Protein AF-A0A4Q1AXV5-F1 (afdb_monomer_lite)

Structure (mmCIF, N/CA/C/O backbone):
data_AF-A0A4Q1AXV5-F1
#
_entry.id   AF-A0A4Q1AXV5-F1
#
loop_
_atom_site.group_PDB
_atom_site.id
_atom_site.type_symbol
_atom_site.label_atom_id
_atom_site.label_alt_id
_atom_site.label_comp_id
_atom_site.label_asym_id
_atom_site.label_entity_id
_atom_site.label_seq_id
_atom_site.pdbx_PDB_ins_code
_atom_site.Cartn_x
_atom_site.Cartn_y
_atom_site.Cartn_z
_atom_site.occupancy
_atom_site.B_iso_or_equiv
_atom_site.auth_seq_id
_atom_site.auth_comp_id
_atom_site.auth_asym_id
_atom_site.auth_atom_id
_atom_site.pdbx_PDB_model_num
ATOM 1 N N . MET A 1 1 ? -34.148 -2.028 -82.325 1.00 40.97 1 MET A N 1
ATOM 2 C CA . MET A 1 1 ? -32.801 -2.336 -82.865 1.00 40.97 1 MET A CA 1
ATOM 3 C C . MET A 1 1 ? -31.925 -1.091 -82.781 1.00 40.97 1 MET A C 1
ATOM 5 O O . MET A 1 1 ? -32.402 -0.046 -83.195 1.00 40.97 1 MET A O 1
ATOM 9 N N . LYS A 1 2 ? -30.657 -1.265 -82.354 1.00 33.69 2 LYS A N 1
ATOM 10 C CA . LYS A 1 2 ? -29.535 -0.289 -82.291 1.00 33.69 2 LYS A CA 1
ATOM 11 C C . LYS A 1 2 ? -29.663 0.794 -81.199 1.00 33.69 2 LYS A C 1
ATOM 13 O O . LYS A 1 2 ? -30.725 1.365 -81.047 1.00 33.69 2 LYS A O 1
ATOM 18 N N . LYS A 1 3 ? -28.629 1.156 -80.432 1.00 32.03 3 LYS A N 1
ATOM 19 C CA . LYS A 1 3 ? -27.229 0.705 -80.326 1.00 32.03 3 LYS A CA 1
ATOM 20 C C . LYS A 1 3 ? -26.691 1.185 -78.965 1.00 32.03 3 LYS A C 1
ATOM 22 O O . LYS A 1 3 ? -27.015 2.282 -78.531 1.00 32.03 3 LYS A O 1
ATOM 27 N N . ILE A 1 4 ? -25.863 0.353 -78.345 1.00 37.62 4 ILE A N 1
ATOM 28 C CA . ILE A 1 4 ? -25.069 0.626 -77.141 1.00 37.62 4 ILE A CA 1
ATOM 29 C C . ILE A 1 4 ? -23.990 1.669 -77.464 1.00 37.62 4 ILE A C 1
ATOM 31 O O . ILE A 1 4 ? -23.322 1.546 -78.491 1.00 37.62 4 ILE A O 1
ATOM 35 N N . GLN A 1 5 ? -23.764 2.623 -76.559 1.00 34.84 5 GLN A N 1
ATOM 36 C CA . GLN A 1 5 ? -22.561 3.454 -76.539 1.00 34.84 5 GLN A CA 1
ATOM 37 C C . GLN A 1 5 ? -21.951 3.377 -75.132 1.00 34.84 5 GLN A C 1
ATOM 39 O O . GLN A 1 5 ? -22.478 3.937 -74.176 1.00 34.84 5 GLN A O 1
ATOM 44 N N . LYS A 1 6 ? -20.879 2.585 -75.002 1.00 33.56 6 LYS A N 1
ATOM 45 C CA . LYS A 1 6 ? -20.044 2.511 -73.799 1.00 33.56 6 LYS A CA 1
ATOM 46 C C . LYS A 1 6 ? -19.123 3.731 -73.787 1.00 33.56 6 LYS A C 1
ATOM 48 O O . LYS A 1 6 ? -18.368 3.918 -74.738 1.00 33.56 6 LYS A O 1
ATOM 53 N N . PHE A 1 7 ? -19.175 4.524 -72.722 1.00 33.12 7 PHE A N 1
ATOM 54 C CA . PHE A 1 7 ? -18.131 5.492 -72.399 1.00 33.12 7 PHE A CA 1
ATOM 55 C C . PHE A 1 7 ? -17.069 4.790 -71.551 1.00 33.12 7 PHE A C 1
ATOM 57 O O . PHE A 1 7 ? -17.359 4.288 -70.467 1.00 33.12 7 PHE A O 1
ATOM 64 N N . THR A 1 8 ? -15.852 4.726 -72.081 1.00 35.31 8 THR A N 1
ATOM 65 C CA . THR A 1 8 ? -14.654 4.295 -71.361 1.00 35.31 8 THR A CA 1
ATOM 66 C C . THR A 1 8 ? -14.027 5.537 -70.741 1.00 35.31 8 THR A C 1
ATOM 68 O O . THR A 1 8 ? -13.525 6.392 -71.467 1.00 35.31 8 THR A O 1
ATOM 71 N N . THR A 1 9 ? -14.058 5.650 -69.416 1.00 34.75 9 THR A N 1
ATOM 72 C CA . THR A 1 9 ? -13.335 6.699 -68.689 1.00 34.75 9 THR A CA 1
ATOM 73 C C . THR A 1 9 ? -12.021 6.109 -68.185 1.00 34.75 9 THR A C 1
ATOM 75 O O . THR A 1 9 ? -12.026 5.213 -67.344 1.00 34.75 9 THR A O 1
ATOM 78 N N . CYS A 1 10 ? -10.895 6.586 -68.719 1.00 30.41 10 CYS A N 1
ATOM 79 C CA . CYS A 1 10 ? -9.567 6.327 -68.166 1.00 30.41 10 CYS A CA 1
ATOM 80 C C . CYS A 1 10 ? -9.455 7.000 -66.793 1.00 30.41 10 CYS A C 1
ATOM 82 O O . CYS A 1 10 ? -9.464 8.227 -66.713 1.00 30.41 10 CYS A O 1
ATOM 84 N N . ILE A 1 11 ? -9.318 6.214 -65.726 1.00 36.75 11 ILE A N 1
ATOM 85 C CA . ILE A 1 11 ? -8.839 6.714 -64.435 1.00 36.75 11 ILE A CA 1
ATOM 86 C C . ILE A 1 11 ? -7.318 6.577 -64.455 1.00 36.75 11 ILE A C 1
ATOM 88 O O . ILE A 1 11 ? -6.783 5.471 -64.507 1.00 36.75 11 ILE A O 1
ATOM 92 N N . ALA A 1 12 ? -6.627 7.715 -64.467 1.00 34.84 12 ALA A N 1
ATOM 93 C CA . ALA A 1 12 ? -5.194 7.773 -64.236 1.00 34.84 12 ALA A CA 1
ATOM 94 C C . ALA A 1 12 ? -4.913 7.310 -62.799 1.00 34.84 12 ALA A C 1
ATOM 96 O O . ALA A 1 12 ? -5.423 7.896 -61.844 1.00 34.84 12 ALA A O 1
ATOM 97 N N . ALA A 1 13 ? -4.123 6.248 -62.649 1.00 35.03 13 ALA A N 1
ATOM 98 C CA . ALA A 1 13 ? -3.614 5.826 -61.355 1.00 35.03 13 ALA A CA 1
ATOM 99 C C . ALA A 1 13 ? -2.625 6.888 -60.851 1.00 35.03 13 ALA A C 1
ATOM 101 O O . ALA A 1 13 ? -1.497 6.978 -61.338 1.00 35.03 13 ALA A O 1
ATOM 102 N N . LEU A 1 14 ? -3.051 7.709 -59.887 1.00 33.75 14 LEU A N 1
ATOM 103 C CA . LEU A 1 14 ? -2.118 8.427 -59.027 1.00 33.75 14 LEU A CA 1
ATOM 104 C C . LEU A 1 14 ? -1.399 7.368 -58.187 1.00 33.75 14 LEU A C 1
ATOM 106 O O . LEU A 1 14 ? -1.992 6.775 -57.287 1.00 33.75 14 LEU A O 1
ATOM 110 N N . ALA A 1 15 ? -0.128 7.120 -58.492 1.00 37.31 15 ALA A N 1
ATOM 111 C CA . ALA A 1 15 ? 0.766 6.466 -57.554 1.00 37.31 15 ALA A CA 1
ATOM 112 C C . ALA A 1 15 ? 0.915 7.403 -56.349 1.00 37.31 15 ALA A C 1
ATOM 114 O O . ALA A 1 15 ? 1.664 8.378 -56.388 1.00 37.31 15 ALA A O 1
ATOM 115 N N . ILE A 1 16 ? 0.142 7.141 -55.296 1.00 39.22 16 ILE A N 1
ATOM 116 C CA . ILE A 1 16 ? 0.420 7.683 -53.971 1.00 39.22 16 ILE A CA 1
ATOM 117 C C . ILE A 1 16 ? 1.751 7.051 -53.581 1.00 39.22 16 ILE A C 1
ATOM 119 O O . ILE A 1 16 ? 1.817 5.847 -53.337 1.00 39.22 16 ILE A O 1
ATOM 123 N N . ALA A 1 17 ? 2.823 7.841 -53.611 1.00 38.41 17 ALA A N 1
ATOM 124 C CA . ALA A 1 17 ? 4.075 7.442 -53.001 1.00 38.41 17 ALA A CA 1
ATOM 125 C C . ALA A 1 17 ? 3.754 7.093 -51.546 1.00 38.41 17 ALA A C 1
ATOM 127 O O . ALA A 1 17 ? 3.309 7.955 -50.784 1.00 38.41 17 ALA A O 1
ATOM 128 N N . ALA A 1 18 ? 3.907 5.814 -51.194 1.00 39.44 18 ALA A N 1
ATOM 129 C CA . ALA A 1 18 ? 3.917 5.407 -49.802 1.00 39.44 18 ALA A CA 1
ATOM 130 C C . ALA A 1 18 ? 4.919 6.315 -49.072 1.00 39.44 18 ALA A C 1
ATOM 132 O O . ALA A 1 18 ? 5.968 6.627 -49.655 1.00 39.44 18 ALA A O 1
ATOM 133 N N . PRO A 1 19 ? 4.619 6.775 -47.846 1.00 38.44 19 PRO A N 1
ATOM 134 C CA . PRO A 1 19 ? 5.628 7.450 -47.055 1.00 38.44 19 PRO A CA 1
ATOM 135 C C . PRO A 1 19 ? 6.852 6.537 -47.031 1.00 38.44 19 PRO A C 1
ATOM 137 O O . PRO A 1 19 ? 6.725 5.345 -46.746 1.00 38.44 19 PRO A O 1
ATOM 140 N N . LEU A 1 20 ? 8.013 7.079 -47.400 1.00 37.22 20 LEU A N 1
ATOM 141 C CA . LEU A 1 20 ? 9.290 6.445 -47.104 1.00 37.22 20 LEU A CA 1
ATOM 142 C C . LEU A 1 20 ? 9.234 6.051 -45.630 1.00 37.22 20 LEU A C 1
ATOM 144 O O . LEU A 1 20 ? 9.040 6.923 -44.782 1.00 37.22 20 LEU A O 1
ATOM 148 N N . ALA A 1 21 ? 9.313 4.748 -45.356 1.00 37.53 21 ALA A N 1
ATOM 149 C CA . ALA A 1 21 ? 9.462 4.243 -44.007 1.00 37.53 21 ALA A CA 1
ATOM 150 C C . ALA A 1 21 ? 10.646 4.990 -43.389 1.00 37.53 21 ALA A C 1
ATOM 152 O O . ALA A 1 21 ? 11.777 4.883 -43.869 1.00 37.53 21 ALA A O 1
ATOM 153 N N . VAL A 1 22 ? 10.356 5.827 -42.394 1.00 42.94 22 VAL A N 1
ATOM 154 C CA . VAL A 1 22 ? 11.384 6.287 -41.467 1.00 42.94 22 VAL A CA 1
ATOM 155 C C . VAL A 1 22 ? 11.940 5.005 -40.856 1.00 42.94 22 VAL A C 1
ATOM 157 O O . VAL A 1 22 ? 11.156 4.118 -40.517 1.00 42.94 22 VAL A O 1
ATOM 160 N N . ALA A 1 23 ? 13.263 4.859 -40.846 1.00 48.12 23 ALA A N 1
ATOM 161 C CA . ALA A 1 23 ? 13.906 3.681 -40.286 1.00 48.12 23 ALA A CA 1
ATOM 162 C C . ALA A 1 23 ? 13.407 3.446 -38.845 1.00 48.12 23 ALA A C 1
ATOM 164 O O . ALA A 1 23 ? 12.973 4.381 -38.171 1.00 48.12 23 ALA A O 1
ATOM 165 N N . ASP A 1 24 ? 13.341 2.172 -38.450 1.00 58.84 24 ASP A N 1
ATOM 166 C CA . ASP A 1 24 ? 12.665 1.716 -37.234 1.00 58.84 24 ASP A CA 1
ATOM 167 C C . ASP A 1 24 ? 13.238 2.402 -35.984 1.00 58.84 24 ASP A C 1
ATOM 169 O O . ASP A 1 24 ? 14.263 1.978 -35.440 1.00 58.84 24 ASP A O 1
ATOM 173 N N . ALA A 1 25 ? 12.553 3.446 -35.508 1.00 70.19 25 ALA A N 1
ATOM 174 C CA . ALA A 1 25 ? 12.870 4.090 -34.244 1.00 70.19 25 ALA A CA 1
ATOM 175 C C . ALA A 1 25 ? 12.820 3.036 -33.134 1.00 70.19 25 ALA A C 1
ATOM 177 O O . ALA A 1 25 ? 11.800 2.370 -32.934 1.00 70.19 25 ALA A O 1
ATOM 178 N N . LYS A 1 26 ? 13.942 2.863 -32.432 1.00 88.38 26 LYS A N 1
ATOM 179 C CA . LYS A 1 26 ? 14.039 1.880 -31.357 1.00 88.38 26 LYS A CA 1
ATOM 180 C C . LYS A 1 26 ? 13.528 2.456 -30.049 1.00 88.38 26 LYS A C 1
ATOM 182 O O . LYS A 1 26 ? 13.945 3.542 -29.661 1.00 88.38 26 LYS A O 1
ATOM 187 N N . THR A 1 27 ? 12.733 1.691 -29.318 1.00 93.38 27 THR A N 1
ATOM 188 C CA . THR A 1 27 ? 12.368 2.004 -27.938 1.00 93.38 27 THR A CA 1
ATOM 189 C C . THR A 1 27 ? 13.135 1.088 -26.993 1.00 93.38 27 THR A C 1
ATOM 191 O O . THR A 1 27 ? 13.135 -0.137 -27.139 1.00 93.38 27 THR A O 1
ATOM 194 N N . TYR A 1 28 ? 13.771 1.687 -25.991 1.00 96.25 28 TYR A N 1
ATOM 195 C CA . TYR A 1 28 ? 14.465 0.985 -24.922 1.00 96.25 28 TYR A CA 1
ATOM 196 C C . TYR A 1 28 ? 13.766 1.203 -23.585 1.00 96.25 28 TYR A C 1
ATOM 198 O O . TYR A 1 28 ? 13.435 2.332 -23.229 1.00 96.25 28 TYR A O 1
ATOM 206 N N . VAL A 1 29 ? 13.645 0.145 -22.790 1.00 98.12 29 VAL A N 1
ATOM 207 C CA . VAL A 1 29 ? 13.523 0.284 -21.335 1.00 98.12 29 VAL A CA 1
ATOM 208 C C . VAL A 1 29 ? 14.931 0.264 -20.765 1.00 98.12 29 VAL A C 1
ATOM 210 O O . VAL A 1 29 ? 15.652 -0.723 -20.918 1.00 98.12 29 VAL A O 1
ATOM 213 N N . ILE A 1 30 ? 15.341 1.364 -20.140 1.00 98.25 30 ILE A N 1
ATOM 214 C CA . ILE A 1 30 ? 16.656 1.482 -19.511 1.00 98.25 30 ILE A CA 1
ATOM 215 C C . ILE A 1 30 ? 16.443 1.498 -18.010 1.00 98.25 30 ILE A C 1
ATOM 217 O O . ILE A 1 30 ? 15.809 2.419 -17.498 1.00 98.25 30 ILE A O 1
ATOM 221 N N . ASN A 1 31 ? 16.954 0.499 -17.299 1.00 97.88 31 ASN A N 1
ATOM 222 C CA . ASN A 1 31 ? 16.784 0.392 -15.855 1.00 97.88 31 ASN A CA 1
ATOM 223 C C . ASN A 1 31 ? 18.088 0.051 -15.141 1.00 97.88 31 ASN A C 1
ATOM 225 O O . ASN A 1 31 ? 18.962 -0.619 -15.688 1.00 97.88 31 ASN A O 1
ATOM 229 N N . ASN A 1 32 ? 18.186 0.491 -13.890 1.00 98.31 32 ASN A N 1
ATOM 230 C CA . ASN A 1 32 ? 19.140 -0.054 -12.937 1.00 98.31 32 ASN A CA 1
ATOM 231 C C . ASN A 1 32 ? 18.498 -1.275 -12.267 1.00 98.31 32 ASN A C 1
ATOM 233 O O . ASN A 1 32 ? 17.559 -1.123 -11.484 1.00 98.31 32 ASN A O 1
ATOM 237 N N . SER A 1 33 ? 18.973 -2.477 -12.595 1.00 97.19 33 SER A N 1
ATOM 238 C CA . SER A 1 33 ? 18.397 -3.733 -12.112 1.00 97.19 33 SER A CA 1
ATOM 239 C C . SER A 1 33 ? 18.742 -4.058 -10.663 1.00 97.19 33 SER A C 1
ATOM 241 O O . SER A 1 33 ? 18.206 -5.032 -10.159 1.00 97.19 33 SER A O 1
ATOM 243 N N . ASN A 1 34 ? 19.601 -3.281 -9.997 1.00 96.81 34 ASN A N 1
ATOM 244 C CA . ASN A 1 34 ? 20.030 -3.540 -8.626 1.00 96.81 34 ASN A CA 1
ATOM 245 C C . ASN A 1 34 ? 18.837 -3.471 -7.655 1.00 96.81 34 ASN A C 1
ATOM 247 O O . ASN A 1 34 ? 18.190 -2.425 -7.555 1.00 96.81 34 ASN A O 1
ATOM 251 N N . SER A 1 35 ? 18.524 -4.565 -6.956 1.00 94.56 35 SER A N 1
ATOM 252 C CA . SER A 1 35 ? 17.463 -4.616 -5.940 1.00 94.56 35 SER A CA 1
ATOM 253 C C . SER A 1 35 ? 17.905 -4.190 -4.531 1.00 94.56 35 SER A C 1
ATOM 255 O O . SER A 1 35 ? 17.101 -4.238 -3.602 1.00 94.56 35 SER A O 1
ATOM 257 N N . ASP A 1 36 ? 19.161 -3.780 -4.334 1.00 92.44 36 ASP A N 1
ATOM 258 C CA . ASP A 1 36 ? 19.652 -3.280 -3.048 1.00 92.44 36 ASP A CA 1
ATOM 259 C C . ASP A 1 36 ? 19.225 -1.820 -2.820 1.00 92.44 36 ASP A C 1
ATOM 261 O O . ASP A 1 36 ? 19.698 -0.884 -3.477 1.00 92.44 36 ASP A O 1
ATOM 265 N N . LYS A 1 37 ? 18.361 -1.605 -1.819 1.00 87.62 37 LYS A N 1
ATOM 266 C CA . LYS A 1 37 ? 17.897 -0.271 -1.409 1.00 87.62 37 LYS A CA 1
ATOM 267 C C . LYS A 1 37 ? 19.024 0.625 -0.882 1.00 87.62 37 LYS A C 1
ATOM 269 O O . LYS A 1 37 ? 18.852 1.839 -0.839 1.00 87.62 37 LYS A O 1
ATOM 274 N N . LEU A 1 38 ? 20.172 0.077 -0.490 1.00 89.94 38 LEU A N 1
ATOM 275 C CA . LEU A 1 38 ? 21.354 0.840 -0.075 1.00 89.94 38 LEU A CA 1
ATOM 276 C C . LEU A 1 38 ? 22.341 1.070 -1.230 1.00 89.94 38 LEU A C 1
ATOM 278 O O . LEU A 1 38 ? 23.263 1.877 -1.096 1.00 89.94 38 LEU A O 1
ATOM 282 N N . GLY A 1 39 ? 22.105 0.447 -2.389 1.00 90.31 39 GLY A N 1
ATOM 283 C CA . GLY A 1 39 ? 22.935 0.577 -3.582 1.00 90.31 39 GLY A CA 1
ATOM 284 C C . GLY A 1 39 ? 23.069 2.024 -4.065 1.00 90.31 39 GLY A C 1
ATOM 285 O O . GLY A 1 39 ? 22.179 2.858 -3.885 1.00 90.31 39 GLY A O 1
ATOM 286 N N . SER A 1 40 ? 24.195 2.359 -4.690 1.00 92.88 40 SER A N 1
ATOM 287 C CA . SER A 1 40 ? 24.424 3.700 -5.251 1.00 92.88 40 SER A CA 1
ATOM 288 C C . SER A 1 40 ? 23.794 3.858 -6.638 1.00 92.88 40 SER A C 1
ATOM 290 O O . SER A 1 40 ? 23.452 2.874 -7.288 1.00 92.88 40 SER A O 1
ATOM 292 N N . SER A 1 41 ? 23.628 5.108 -7.088 1.00 94.62 41 SER A N 1
ATOM 293 C CA . SER A 1 41 ? 23.264 5.389 -8.484 1.00 94.62 41 SER A CA 1
ATOM 294 C C . SER A 1 41 ? 24.342 4.871 -9.433 1.00 94.62 41 SER A C 1
ATOM 296 O O . SER A 1 41 ? 25.529 4.954 -9.115 1.00 94.62 41 SER A O 1
ATOM 298 N N . GLU A 1 42 ? 23.941 4.401 -10.611 1.00 96.81 42 GLU A N 1
ATOM 299 C CA . GLU A 1 42 ? 24.856 3.908 -11.639 1.00 96.81 42 GLU A CA 1
ATOM 300 C C . GLU A 1 42 ? 24.709 4.678 -12.946 1.00 96.81 42 GLU A C 1
ATOM 302 O O . GLU A 1 42 ? 23.603 5.012 -13.372 1.00 96.81 42 GLU A O 1
ATOM 307 N N . VAL A 1 43 ? 25.845 4.978 -13.577 1.00 96.44 43 VAL A N 1
ATOM 308 C CA . VAL A 1 43 ? 25.905 5.786 -14.798 1.00 96.44 43 VAL A CA 1
ATOM 309 C C . VAL A 1 43 ? 25.368 5.026 -16.006 1.00 96.44 43 VAL A C 1
ATOM 311 O O . VAL A 1 43 ? 25.660 3.845 -16.192 1.00 96.44 43 VAL A O 1
ATOM 314 N N . LEU A 1 44 ? 24.652 5.727 -16.886 1.00 96.06 44 LEU A N 1
ATOM 315 C CA . LEU A 1 44 ? 24.115 5.142 -18.121 1.00 96.06 44 LEU A CA 1
ATOM 316 C C . LEU A 1 44 ? 25.196 4.852 -19.178 1.00 96.06 44 LEU A C 1
ATOM 318 O O . LEU A 1 44 ? 24.904 4.205 -20.187 1.00 96.06 44 LEU A O 1
ATOM 322 N N . GLY A 1 45 ? 26.433 5.280 -18.911 1.00 94.94 45 GLY A N 1
ATOM 323 C CA . GLY A 1 45 ? 27.599 5.199 -19.785 1.00 94.94 45 GLY A CA 1
ATOM 324 C C . GLY A 1 45 ? 27.821 6.489 -20.575 1.00 94.94 45 GLY A C 1
ATOM 325 O O . GLY A 1 45 ? 27.135 7.490 -20.365 1.00 94.94 45 GLY A O 1
ATOM 326 N N . ASP A 1 46 ? 28.795 6.470 -21.482 1.00 92.69 46 ASP A N 1
ATOM 327 C CA . ASP A 1 46 ? 29.145 7.637 -22.292 1.00 92.69 46 ASP A CA 1
ATOM 328 C C . ASP A 1 46 ? 28.064 7.892 -23.346 1.00 92.69 46 ASP A C 1
ATOM 330 O O . ASP A 1 46 ? 27.994 7.231 -24.384 1.00 92.69 46 ASP A O 1
ATOM 334 N N . LEU A 1 47 ? 27.210 8.872 -23.063 1.00 89.88 47 LEU A N 1
ATOM 335 C CA . LEU A 1 47 ? 26.126 9.297 -23.938 1.00 89.88 47 LEU A CA 1
ATOM 336 C C . LEU A 1 47 ? 26.516 10.567 -24.716 1.00 89.88 47 LEU A C 1
ATOM 338 O O . LEU A 1 47 ? 27.164 11.462 -24.162 1.00 89.88 47 LEU A O 1
ATOM 342 N N . PRO A 1 48 ? 26.094 10.709 -25.989 1.00 87.19 48 PRO A N 1
ATOM 343 C CA . PRO A 1 48 ? 26.221 11.966 -26.717 1.00 87.19 48 PRO A CA 1
ATOM 344 C C . PRO A 1 48 ? 25.618 13.121 -25.917 1.00 87.19 48 PRO A C 1
ATOM 346 O O . PRO A 1 48 ? 24.492 13.028 -25.438 1.00 87.19 48 PRO A O 1
ATOM 349 N N . SER A 1 49 ? 26.323 14.249 -25.824 1.00 82.38 49 SER A N 1
ATOM 350 C CA . SER A 1 49 ? 25.893 15.393 -25.004 1.00 82.38 49 SER A CA 1
ATOM 351 C C . SER A 1 49 ? 24.520 15.962 -25.386 1.00 82.38 49 SER A C 1
ATOM 353 O O . SER A 1 49 ? 23.861 16.568 -24.548 1.00 82.38 49 SER A O 1
ATOM 355 N N . ALA A 1 50 ? 24.076 15.750 -26.629 1.00 83.75 50 ALA A N 1
ATOM 356 C CA . ALA A 1 50 ? 22.744 16.117 -27.110 1.00 83.75 50 ALA A CA 1
ATOM 357 C C . ALA A 1 50 ? 21.617 15.214 -26.569 1.00 83.75 50 ALA A C 1
ATOM 359 O O . ALA A 1 50 ? 20.456 15.615 -26.598 1.00 83.75 50 ALA A O 1
ATOM 360 N N . LEU A 1 51 ? 21.949 14.010 -26.095 1.00 84.81 51 LEU A N 1
ATOM 361 C CA . LEU A 1 51 ? 21.017 13.051 -25.503 1.00 84.81 51 LEU A CA 1
ATOM 362 C C . LEU A 1 51 ? 20.987 13.127 -23.975 1.00 84.81 51 LEU A C 1
ATOM 364 O O . LEU A 1 51 ? 20.138 12.483 -23.384 1.00 84.81 51 LEU A O 1
ATOM 368 N N . VAL A 1 52 ? 21.861 13.900 -23.326 1.00 81.69 52 VAL A N 1
ATOM 369 C CA . VAL A 1 52 ? 21.937 13.967 -21.857 1.00 81.69 52 VAL A CA 1
ATOM 370 C C . VAL A 1 52 ? 21.223 15.205 -21.328 1.00 81.69 52 VAL A C 1
ATOM 372 O O . VAL A 1 52 ? 21.519 16.333 -21.735 1.00 81.69 52 VAL A O 1
ATOM 375 N N . THR A 1 53 ? 20.325 15.016 -20.365 1.00 74.38 53 THR A N 1
ATOM 376 C CA . THR A 1 53 ? 19.746 16.120 -19.595 1.00 74.38 53 THR A CA 1
ATOM 377 C C . THR A 1 53 ? 20.757 16.584 -18.544 1.00 74.38 53 THR A C 1
ATOM 379 O O . THR A 1 53 ? 20.958 15.922 -17.534 1.00 74.38 53 THR A O 1
ATOM 382 N N . LYS A 1 54 ? 21.395 17.744 -18.762 1.00 57.59 54 LYS A N 1
ATOM 383 C CA . LYS A 1 54 ? 22.439 18.299 -17.865 1.00 57.59 54 LYS A CA 1
ATOM 384 C C . LYS A 1 54 ? 21.931 18.818 -16.513 1.00 57.59 54 LYS A C 1
ATOM 386 O O . LYS A 1 54 ? 22.733 19.170 -15.651 1.00 57.59 54 LYS A O 1
ATOM 391 N N . ASN A 1 55 ? 20.616 18.904 -16.324 1.00 51.19 55 ASN A N 1
ATOM 392 C CA . ASN A 1 55 ? 20.031 19.329 -15.059 1.00 51.19 55 ASN A CA 1
ATOM 393 C C . ASN A 1 55 ? 19.703 18.092 -14.220 1.00 51.19 55 ASN A C 1
ATOM 395 O O . ASN A 1 55 ? 18.630 17.516 -14.348 1.00 51.19 55 ASN A O 1
ATOM 399 N N . ASN A 1 56 ? 20.615 17.739 -13.312 1.00 45.91 56 ASN A N 1
ATOM 400 C CA . ASN A 1 56 ? 20.434 16.711 -12.278 1.00 45.91 56 ASN A CA 1
ATOM 401 C C . ASN A 1 56 ? 19.352 17.051 -11.231 1.00 45.91 56 ASN A C 1
ATOM 403 O O . ASN A 1 56 ? 19.261 16.393 -10.195 1.00 45.91 56 ASN A O 1
ATOM 407 N N . SER A 1 57 ? 18.474 18.025 -11.484 1.00 43.22 57 SER A N 1
ATOM 408 C CA . SER A 1 57 ? 17.189 18.061 -10.797 1.00 43.22 57 SER A CA 1
ATOM 409 C C . SER A 1 57 ? 16.274 17.023 -11.457 1.00 43.22 57 SER A C 1
ATOM 411 O O . SER A 1 57 ? 15.317 17.366 -12.143 1.00 43.22 57 SER A O 1
ATOM 413 N N . ILE A 1 58 ? 16.540 15.737 -11.195 1.00 45.12 58 ILE A N 1
ATOM 414 C CA . ILE A 1 58 ? 15.588 14.614 -11.391 1.00 45.12 58 ILE A CA 1
ATOM 415 C C . ILE A 1 58 ? 14.256 14.894 -10.643 1.00 45.12 58 ILE A C 1
ATOM 417 O O . ILE A 1 58 ? 13.227 14.253 -10.824 1.00 45.12 58 ILE A O 1
ATOM 421 N N . LEU A 1 59 ? 14.282 15.927 -9.810 1.00 45.94 59 LEU A N 1
ATOM 422 C CA . LEU A 1 59 ? 13.203 16.549 -9.086 1.00 45.94 59 LEU A CA 1
ATOM 423 C C . LEU A 1 59 ? 12.856 17.861 -9.802 1.00 45.94 59 LEU A C 1
ATOM 425 O O . LEU A 1 59 ? 13.267 18.936 -9.368 1.00 45.94 59 LEU A O 1
ATOM 429 N N . GLY A 1 60 ? 12.167 17.780 -10.942 1.00 38.12 60 GLY A N 1
ATOM 430 C CA . GLY A 1 60 ? 11.506 18.961 -11.496 1.00 38.12 60 GLY A CA 1
ATOM 431 C C . GLY A 1 60 ? 10.606 19.566 -10.418 1.00 38.12 60 GLY A C 1
ATOM 432 O O . GLY A 1 60 ? 9.968 18.820 -9.672 1.00 38.12 60 GLY A O 1
ATOM 433 N N . ASP A 1 61 ? 10.596 20.897 -10.299 1.00 37.47 61 ASP A N 1
ATOM 434 C CA . ASP A 1 61 ? 9.693 21.619 -9.402 1.00 37.47 61 ASP A CA 1
ATOM 435 C C . ASP A 1 61 ? 8.268 21.115 -9.640 1.00 37.47 61 ASP A C 1
ATOM 437 O O . ASP A 1 61 ? 7.619 21.480 -10.626 1.00 37.47 61 ASP A O 1
ATOM 441 N N . TYR A 1 62 ? 7.781 20.255 -8.742 1.00 41.44 62 TYR A N 1
ATOM 442 C CA . TYR A 1 62 ? 6.402 19.807 -8.752 1.00 41.44 62 TYR A CA 1
ATOM 443 C C . TYR A 1 62 ? 5.534 21.054 -8.611 1.00 41.44 62 TYR A C 1
ATOM 445 O O . TYR A 1 62 ? 5.368 21.621 -7.526 1.00 41.44 62 TYR A O 1
ATOM 453 N N . LYS A 1 63 ? 4.966 21.514 -9.728 1.00 40.03 63 LYS A N 1
ATOM 454 C CA . LYS A 1 63 ? 3.854 22.453 -9.685 1.00 40.03 63 LYS A CA 1
ATOM 455 C C . LYS A 1 63 ? 2.713 21.689 -9.046 1.00 40.03 63 LYS A C 1
ATOM 457 O O . LYS A 1 63 ? 2.061 20.912 -9.734 1.00 40.03 63 LYS A O 1
ATOM 462 N N . LYS A 1 64 ? 2.498 21.913 -7.741 1.00 42.03 64 LYS A N 1
ATOM 463 C CA . LYS A 1 64 ? 1.318 21.457 -6.997 1.00 42.03 64 LYS A CA 1
ATOM 464 C C . LYS A 1 64 ? 0.103 21.567 -7.909 1.00 42.03 64 LYS A C 1
ATOM 466 O O . LYS A 1 64 ? -0.376 22.674 -8.165 1.00 42.03 64 LYS A O 1
ATOM 471 N N . SER A 1 65 ? -0.353 20.436 -8.450 1.00 39.38 65 SER A N 1
ATOM 472 C CA . SER A 1 65 ? -1.618 20.424 -9.171 1.00 39.38 65 SER A CA 1
ATOM 473 C C . SER A 1 65 ? -2.663 20.889 -8.165 1.00 39.38 65 SER A C 1
ATOM 475 O O . SER A 1 65 ? -2.636 20.433 -7.022 1.00 39.38 65 SER A O 1
ATOM 477 N N . LYS A 1 66 ? -3.573 21.773 -8.565 1.00 41.56 66 LYS A N 1
ATOM 478 C CA . LYS A 1 66 ? -4.678 22.236 -7.709 1.00 41.56 66 LYS A CA 1
ATOM 479 C C . LYS A 1 66 ? -5.719 21.140 -7.419 1.00 41.56 66 LYS A C 1
ATOM 481 O O . LYS A 1 66 ? -6.775 21.439 -6.869 1.00 41.56 66 LYS A O 1
ATOM 486 N N . ASP A 1 67 ? -5.438 19.905 -7.821 1.00 54.38 67 ASP A N 1
ATOM 487 C CA . ASP A 1 67 ? -6.304 18.760 -7.619 1.00 54.38 67 ASP A CA 1
ATOM 488 C C . ASP A 1 67 ? -6.224 18.282 -6.170 1.00 54.38 67 ASP A C 1
ATOM 490 O O . ASP A 1 67 ? -5.204 18.400 -5.489 1.00 54.38 67 ASP A O 1
ATOM 494 N N . ILE A 1 68 ? -7.347 17.760 -5.699 1.00 57.69 68 ILE A N 1
ATOM 495 C CA . ILE A 1 68 ? -7.491 17.240 -4.347 1.00 57.69 68 ILE A CA 1
ATOM 496 C C . ILE A 1 68 ? -6.862 15.855 -4.301 1.00 57.69 68 ILE A C 1
ATOM 498 O O . ILE A 1 68 ? -7.317 14.963 -5.019 1.00 57.69 68 ILE A O 1
ATOM 502 N N . HIS A 1 69 ? -5.873 15.663 -3.431 1.00 73.25 69 HIS A N 1
ATOM 503 C CA . HIS A 1 69 ? -5.161 14.392 -3.315 1.00 73.25 69 HIS A CA 1
ATOM 504 C C . HIS A 1 69 ? -5.250 13.841 -1.901 1.00 73.25 69 HIS A C 1
ATOM 506 O O . HIS A 1 69 ? -4.870 14.506 -0.941 1.00 73.25 69 HIS A O 1
ATOM 512 N N . GLN A 1 70 ? -5.732 12.605 -1.801 1.00 78.69 70 GLN A N 1
ATOM 513 C CA . GLN A 1 70 ? -5.580 11.807 -0.595 1.00 78.69 70 GLN A CA 1
ATOM 514 C C . GLN A 1 70 ? -4.122 11.357 -0.510 1.00 78.69 70 GLN A C 1
ATOM 516 O O . GLN A 1 70 ? -3.592 10.772 -1.459 1.00 78.69 70 GLN A O 1
ATOM 521 N N . ILE A 1 71 ? -3.485 11.656 0.609 1.00 78.50 71 ILE A N 1
ATOM 522 C CA . ILE A 1 71 ? -2.141 11.218 0.955 1.00 78.50 71 ILE A CA 1
ATOM 523 C C . ILE A 1 71 ? -2.299 10.161 2.041 1.00 78.50 71 ILE A C 1
ATOM 525 O O . ILE A 1 71 ? -3.118 10.317 2.944 1.00 78.50 71 ILE A O 1
ATOM 529 N N . ASP A 1 72 ? -1.532 9.088 1.933 1.00 78.31 72 ASP A N 1
ATOM 530 C CA . ASP A 1 72 ? -1.379 8.148 3.033 1.00 78.31 72 ASP A CA 1
ATOM 531 C C . ASP A 1 72 ? -0.217 8.609 3.940 1.00 78.31 72 ASP A C 1
ATOM 533 O O . ASP A 1 72 ? 0.806 9.135 3.480 1.00 78.31 72 ASP A O 1
ATOM 537 N N . LYS A 1 73 ? -0.412 8.483 5.253 1.00 79.81 7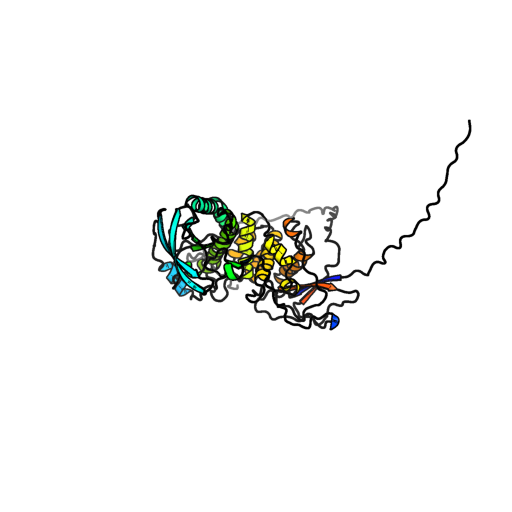3 LYS A N 1
ATOM 538 C CA . LYS A 1 73 ? 0.565 8.892 6.254 1.00 79.81 73 LYS A CA 1
ATOM 539 C C . LYS A 1 73 ? 1.321 7.668 6.754 1.00 79.81 73 LYS A C 1
ATOM 541 O O . LYS A 1 73 ? 0.964 7.054 7.754 1.00 79.81 73 LYS A O 1
ATOM 546 N N . ASN A 1 74 ? 2.480 7.451 6.146 1.00 76.81 74 ASN A N 1
ATOM 547 C CA . ASN A 1 74 ? 3.458 6.502 6.649 1.00 76.81 74 ASN A CA 1
ATOM 548 C C . ASN A 1 74 ? 4.074 6.967 7.981 1.00 76.81 74 ASN A C 1
ATOM 550 O O . ASN A 1 74 ? 4.679 8.043 8.071 1.00 76.81 74 ASN A O 1
ATOM 554 N N . PHE A 1 75 ? 3.926 6.142 9.018 1.00 80.44 75 PHE A N 1
ATOM 555 C CA . PHE A 1 75 ? 4.552 6.337 10.323 1.00 80.44 75 PHE A CA 1
ATOM 556 C C . PHE A 1 75 ? 5.750 5.409 10.487 1.00 80.44 75 PHE A C 1
ATOM 558 O O . PHE A 1 75 ? 5.632 4.193 10.335 1.00 80.44 75 PHE A O 1
ATOM 565 N N . ASP A 1 76 ? 6.892 5.983 10.870 1.00 73.25 76 ASP A N 1
ATOM 566 C CA . ASP A 1 76 ? 8.076 5.194 11.193 1.00 73.25 76 ASP A CA 1
ATOM 567 C C . ASP A 1 76 ? 7.775 4.221 12.335 1.00 73.25 76 ASP A C 1
ATOM 569 O O . ASP A 1 76 ? 7.137 4.566 13.340 1.00 73.25 76 ASP A O 1
ATOM 573 N N . ILE A 1 77 ? 8.296 3.002 12.204 1.00 67.62 77 ILE A N 1
ATOM 574 C CA . ILE A 1 77 ? 8.252 2.019 13.279 1.00 67.62 77 ILE A CA 1
ATOM 575 C C . ILE A 1 77 ? 9.043 2.593 14.465 1.00 67.62 77 ILE A C 1
ATOM 577 O O . ILE A 1 77 ? 10.230 2.908 14.324 1.00 67.62 77 ILE A O 1
ATOM 581 N N . PRO A 1 78 ? 8.429 2.743 15.653 1.00 64.38 78 PRO A N 1
ATOM 582 C CA . PRO A 1 78 ? 9.147 3.267 16.800 1.00 64.38 78 PRO A CA 1
ATOM 583 C C . PRO A 1 78 ? 10.343 2.372 17.146 1.00 64.38 78 PRO A C 1
ATOM 585 O O . PRO A 1 78 ? 10.203 1.155 17.279 1.00 64.38 78 PRO A O 1
ATOM 588 N N . LYS A 1 79 ? 11.525 2.973 17.341 1.00 64.88 79 LYS A N 1
ATOM 589 C CA . LYS A 1 79 ? 12.746 2.250 17.736 1.00 64.88 79 LYS A CA 1
ATOM 590 C C . LYS A 1 79 ? 12.610 1.726 19.168 1.00 64.88 79 LYS A C 1
ATOM 592 O O . LYS A 1 79 ? 12.947 2.418 20.129 1.00 64.88 79 LYS A O 1
ATOM 597 N N . VAL A 1 80 ? 12.107 0.504 19.318 1.00 60.81 80 VAL A N 1
ATOM 598 C CA . VAL A 1 80 ? 11.931 -0.177 20.607 1.00 60.81 80 VAL A CA 1
ATOM 599 C C . VAL A 1 80 ? 12.795 -1.440 20.627 1.00 60.81 80 VAL A C 1
ATOM 601 O O . VAL A 1 80 ? 12.833 -2.189 19.657 1.00 60.81 80 VAL A O 1
ATOM 604 N N . SER A 1 81 ? 13.531 -1.685 21.718 1.00 59.75 81 SER A N 1
ATOM 605 C CA . SER A 1 81 ? 14.355 -2.898 21.843 1.00 59.75 81 SER A CA 1
ATOM 606 C C . SER A 1 81 ? 13.481 -4.149 21.973 1.00 59.75 81 SER A C 1
ATOM 608 O O . SER A 1 81 ? 12.476 -4.110 22.681 1.00 59.75 81 SER A O 1
ATOM 610 N N . LYS A 1 82 ? 13.891 -5.278 21.369 1.00 60.69 82 LYS A N 1
ATOM 611 C CA . LYS A 1 82 ? 13.159 -6.570 21.385 1.00 60.69 82 LYS A CA 1
ATOM 612 C C . LYS A 1 82 ? 12.687 -7.000 22.788 1.00 60.69 82 LYS A C 1
ATOM 614 O O . LYS A 1 82 ? 11.575 -7.513 22.943 1.00 60.69 82 LYS A O 1
ATOM 619 N N . ASP A 1 83 ? 13.482 -6.716 23.818 1.00 57.78 83 ASP A N 1
ATOM 620 C CA . ASP A 1 83 ? 13.149 -7.008 25.220 1.00 57.78 83 ASP A CA 1
ATOM 621 C C . ASP A 1 83 ? 11.954 -6.191 25.729 1.00 57.78 83 ASP A C 1
ATOM 623 O O . ASP A 1 83 ? 11.095 -6.721 26.434 1.00 57.78 83 ASP A O 1
ATOM 627 N N . LYS A 1 84 ? 11.844 -4.920 25.324 1.00 58.09 84 LYS A N 1
ATOM 628 C CA . LYS A 1 84 ? 10.715 -4.051 25.682 1.00 58.09 84 LYS A CA 1
ATOM 629 C C . LYS A 1 84 ? 9.420 -4.456 24.980 1.00 58.09 84 LYS A C 1
ATOM 631 O O . LYS A 1 84 ? 8.363 -4.271 25.569 1.00 58.09 84 LYS A O 1
ATOM 636 N N . ILE A 1 85 ? 9.470 -5.062 23.789 1.00 59.56 85 ILE A N 1
ATOM 637 C CA . ILE A 1 85 ? 8.265 -5.621 23.144 1.00 59.56 85 ILE A CA 1
ATOM 638 C C . ILE A 1 85 ? 7.790 -6.875 23.870 1.00 59.56 85 ILE A C 1
ATOM 640 O O . ILE A 1 85 ? 6.601 -7.014 24.152 1.00 59.56 85 ILE A O 1
ATOM 644 N N . THR A 1 86 ? 8.710 -7.772 24.223 1.00 57.62 86 THR A N 1
ATOM 645 C CA . THR A 1 86 ? 8.365 -8.981 24.987 1.00 57.62 86 THR A CA 1
ATOM 646 C C . THR A 1 86 ? 7.777 -8.609 26.352 1.00 57.62 86 THR A C 1
ATOM 648 O O . THR A 1 86 ? 6.775 -9.186 26.769 1.00 57.62 86 THR A O 1
ATOM 651 N N . GLN A 1 87 ? 8.330 -7.579 27.003 1.00 55.00 87 GLN A N 1
ATOM 652 C CA . GLN A 1 87 ? 7.748 -6.992 28.211 1.00 55.00 87 GLN A CA 1
ATOM 653 C C . GLN A 1 87 ? 6.401 -6.313 27.939 1.00 55.00 87 GLN A C 1
ATOM 655 O O . GLN A 1 87 ? 5.482 -6.521 28.719 1.00 55.00 87 GLN A O 1
ATOM 660 N N . SER A 1 88 ? 6.237 -5.581 26.829 1.00 56.09 88 SER A N 1
ATOM 661 C CA . SER A 1 88 ? 4.951 -4.969 26.469 1.00 56.09 88 SER A CA 1
ATOM 662 C C . SER A 1 88 ? 3.846 -6.016 26.322 1.00 56.09 88 SER A C 1
ATOM 664 O O . SER A 1 88 ? 2.817 -5.888 26.966 1.00 56.09 88 SER A O 1
ATOM 666 N N . LYS A 1 89 ? 4.089 -7.135 25.623 1.00 57.38 89 LYS A N 1
ATOM 667 C CA . LYS A 1 89 ? 3.112 -8.234 25.510 1.00 57.38 89 LYS A CA 1
ATOM 668 C C . LYS A 1 89 ? 2.755 -8.868 26.858 1.00 57.38 89 LYS A C 1
ATOM 670 O O . LYS A 1 89 ? 1.644 -9.357 27.029 1.00 57.38 89 LYS A O 1
ATOM 675 N N . ALA A 1 90 ? 3.697 -8.892 27.801 1.00 54.88 90 ALA A N 1
ATOM 676 C CA . ALA A 1 90 ? 3.489 -9.453 29.133 1.00 54.88 90 ALA A CA 1
ATOM 677 C C . ALA A 1 90 ? 2.848 -8.464 30.128 1.00 54.88 90 ALA A C 1
ATOM 679 O O . ALA A 1 90 ? 2.359 -8.901 31.168 1.00 54.88 90 ALA A O 1
ATOM 680 N N . GLN A 1 91 ? 2.883 -7.157 29.841 1.00 54.06 91 GLN A N 1
ATOM 681 C CA . GLN A 1 91 ? 2.492 -6.086 30.767 1.00 54.06 91 GLN A CA 1
ATOM 682 C C . GLN A 1 91 ? 1.340 -5.206 30.289 1.00 54.06 91 GLN A C 1
ATOM 684 O O . GLN A 1 91 ? 0.846 -4.424 31.103 1.00 54.06 91 GLN A O 1
ATOM 689 N N . ILE A 1 92 ? 0.888 -5.319 29.033 1.00 59.12 92 ILE A N 1
ATOM 690 C CA . ILE A 1 92 ? -0.393 -4.725 28.637 1.00 59.12 92 ILE A CA 1
ATOM 691 C C . ILE A 1 92 ? -1.435 -5.339 29.579 1.00 59.12 92 ILE A C 1
ATOM 693 O O . ILE A 1 92 ? -1.559 -6.571 29.620 1.00 59.12 92 ILE A O 1
ATOM 697 N N . PRO A 1 93 ? -2.078 -4.529 30.443 1.00 53.69 93 PRO A N 1
ATOM 698 C CA . PRO A 1 93 ? -3.007 -5.071 31.416 1.00 53.69 93 PRO A CA 1
ATOM 699 C C . PRO A 1 93 ? -4.094 -5.838 30.660 1.00 53.69 93 PRO A C 1
ATOM 701 O O . PRO A 1 93 ? -4.376 -5.521 29.507 1.00 53.69 93 PRO A O 1
ATOM 704 N N . ASN A 1 94 ? -4.722 -6.830 31.297 1.00 53.56 94 ASN A N 1
ATOM 705 C CA . ASN A 1 94 ? -6.002 -7.348 30.809 1.00 53.56 94 ASN A CA 1
ATOM 706 C C . ASN A 1 94 ? -7.033 -6.208 30.927 1.00 53.56 94 ASN A C 1
ATOM 708 O O . ASN A 1 94 ? -7.833 -6.182 31.860 1.00 53.56 94 ASN A O 1
ATOM 712 N N . LEU A 1 95 ? -6.957 -5.232 30.026 1.00 56.09 95 LEU A N 1
ATOM 713 C CA . LEU A 1 95 ? -7.920 -4.164 29.832 1.00 56.09 95 LEU A CA 1
ATOM 714 C C . LEU A 1 95 ? -9.047 -4.756 28.992 1.0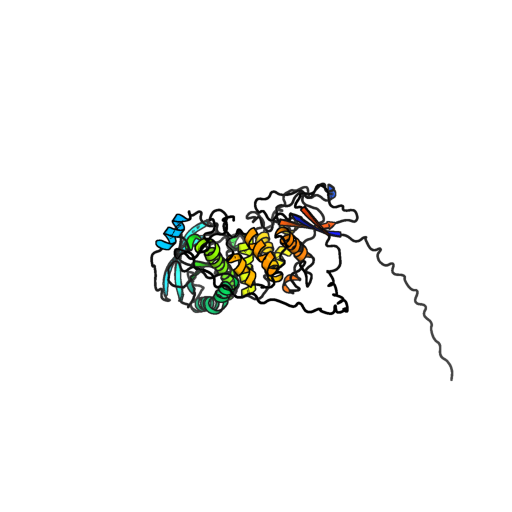0 56.09 95 LEU A C 1
ATOM 716 O O . LEU A 1 95 ? -9.311 -4.315 27.881 1.00 56.09 95 LEU A O 1
ATOM 720 N N . VAL A 1 96 ? -9.698 -5.796 29.518 1.00 58.19 96 VAL A N 1
ATOM 721 C CA . VAL A 1 96 ? -10.974 -6.243 28.965 1.00 58.19 96 VAL A CA 1
ATOM 722 C C . VAL A 1 96 ? -11.997 -5.202 29.408 1.00 58.19 96 VAL A C 1
ATOM 724 O O . VAL A 1 96 ? -12.703 -5.379 30.400 1.00 58.19 96 VAL A O 1
ATOM 727 N N . GLU A 1 97 ? -11.984 -4.053 28.740 1.00 67.38 97 GLU A N 1
ATOM 728 C CA . GLU A 1 97 ? -13.053 -3.074 28.841 1.00 67.38 97 GLU A CA 1
ATOM 729 C C . GLU A 1 97 ? -14.171 -3.548 27.910 1.00 67.38 97 GLU A C 1
ATOM 731 O O . GLU A 1 97 ? -14.071 -3.476 26.687 1.00 67.38 97 GLU A O 1
ATOM 736 N N . ASP A 1 98 ? -15.214 -4.122 28.512 1.00 79.31 98 ASP A N 1
ATOM 737 C CA . ASP A 1 98 ? -16.433 -4.537 27.817 1.00 79.31 98 ASP A CA 1
ATOM 738 C C . ASP A 1 98 ? -17.269 -3.291 27.497 1.00 79.31 98 ASP A C 1
ATOM 740 O O . ASP A 1 98 ? -18.166 -2.908 28.252 1.00 79.31 98 ASP A O 1
ATOM 744 N N . TYR A 1 99 ? -16.888 -2.593 26.426 1.00 89.50 99 TYR A N 1
ATOM 745 C CA . TYR A 1 99 ? -17.573 -1.383 25.988 1.00 89.50 99 TYR A CA 1
ATOM 746 C C . TYR A 1 99 ? -18.949 -1.691 25.404 1.00 89.50 99 TYR A C 1
ATOM 748 O O . TYR A 1 99 ? -19.125 -2.608 24.602 1.00 89.50 99 TYR A O 1
ATOM 756 N N . GLN A 1 100 ? -19.914 -0.839 25.729 1.00 93.62 100 GLN A N 1
ATOM 757 C CA . GLN A 1 100 ? -21.256 -0.861 25.167 1.00 93.62 100 GLN A CA 1
ATOM 758 C C . GLN A 1 100 ? -21.486 0.357 24.274 1.00 93.62 100 GLN A C 1
ATOM 760 O O . GLN A 1 100 ? -20.924 1.433 24.477 1.00 93.62 100 GLN A O 1
ATOM 765 N N . VAL A 1 101 ? -22.347 0.206 23.264 1.00 97.06 101 VAL A N 1
ATOM 766 C CA . VAL A 1 101 ? -22.748 1.332 22.407 1.00 97.06 101 VAL A CA 1
ATOM 767 C C . VAL A 1 101 ? -23.271 2.484 23.274 1.00 97.06 101 VAL A C 1
ATOM 769 O O . VAL A 1 101 ? -24.209 2.307 24.050 1.00 97.06 101 VAL A O 1
ATOM 772 N N . GLY A 1 102 ? -22.686 3.669 23.100 1.00 97.25 102 GLY A N 1
ATOM 773 C CA . GLY A 1 102 ? -22.924 4.859 23.919 1.00 97.25 102 GLY A CA 1
ATOM 774 C C . GLY A 1 102 ? -21.788 5.195 24.889 1.00 97.25 102 GLY A C 1
ATOM 775 O O . GLY A 1 102 ? -21.710 6.343 25.329 1.00 97.25 102 GLY A O 1
ATOM 776 N N . ASP A 1 103 ? -20.888 4.252 25.177 1.00 97.31 103 ASP A N 1
ATOM 777 C CA . ASP A 1 103 ? -19.705 4.512 25.996 1.00 97.31 103 ASP A CA 1
ATOM 778 C C . ASP A 1 103 ? -18.753 5.487 25.308 1.00 97.31 103 ASP A C 1
ATOM 780 O O . ASP A 1 103 ? -18.692 5.585 24.079 1.00 97.31 103 ASP A O 1
ATOM 784 N N . THR A 1 104 ? -17.981 6.215 26.116 1.00 97.44 104 THR A N 1
ATOM 785 C CA . THR A 1 104 ? -17.006 7.189 25.620 1.00 97.44 104 THR A CA 1
ATOM 786 C C . THR A 1 104 ? -15.593 6.831 26.041 1.00 97.44 104 THR A C 1
ATOM 788 O O . THR A 1 104 ? -15.368 6.492 27.202 1.00 97.44 104 THR A O 1
ATOM 791 N N . ARG A 1 105 ? -14.636 7.026 25.133 1.00 95.00 105 ARG A N 1
ATOM 792 C CA . ARG A 1 105 ? -13.201 6.810 25.354 1.00 95.00 105 ARG A CA 1
ATOM 793 C C . ARG A 1 105 ? -12.402 7.985 24.792 1.00 95.00 105 ARG A C 1
ATOM 795 O O . ARG A 1 105 ? -12.781 8.566 23.776 1.00 95.00 105 ARG A O 1
ATOM 802 N N . ASP A 1 106 ? -11.305 8.342 25.457 1.00 97.00 106 ASP A N 1
ATOM 803 C CA . ASP A 1 106 ? -10.341 9.318 24.939 1.00 97.00 106 ASP A CA 1
ATOM 804 C C . ASP A 1 106 ? -9.207 8.586 24.209 1.00 97.00 106 ASP A C 1
ATOM 806 O O . ASP A 1 106 ? -8.430 7.858 24.826 1.00 97.00 106 ASP A O 1
ATOM 810 N N . PHE A 1 107 ? -9.098 8.809 22.900 1.00 97.69 107 PHE A N 1
ATOM 811 C CA . PHE A 1 107 ? -8.035 8.267 22.055 1.00 97.69 107 PHE A CA 1
ATOM 812 C C . PHE A 1 107 ? -6.881 9.262 21.919 1.00 97.69 107 PHE A C 1
ATOM 814 O O . PHE A 1 107 ? -7.094 10.476 21.894 1.00 97.69 107 PHE A O 1
ATOM 821 N N . THR A 1 108 ? -5.652 8.762 21.803 1.00 97.75 108 THR A N 1
ATOM 822 C CA . THR A 1 108 ? -4.500 9.565 21.375 1.00 97.75 108 THR A CA 1
ATOM 823 C C . THR A 1 108 ? -4.435 9.594 19.850 1.00 97.75 108 THR A C 1
ATOM 825 O O . THR A 1 108 ? -4.152 8.574 19.231 1.00 97.75 108 THR A O 1
ATOM 828 N N . THR A 1 109 ? -4.655 10.754 19.238 1.00 97.19 109 THR A N 1
ATOM 829 C CA . THR A 1 109 ? -4.616 10.965 17.777 1.00 97.19 109 THR A CA 1
ATOM 830 C C . THR A 1 109 ? -3.440 11.851 17.375 1.00 97.19 109 THR A C 1
ATOM 832 O O . THR A 1 109 ? -2.813 12.462 18.238 1.00 97.19 109 THR A O 1
ATOM 835 N N . ILE A 1 110 ? -3.143 11.958 16.075 1.00 95.12 110 ILE A N 1
ATOM 836 C CA . ILE A 1 110 ? -2.133 12.891 15.549 1.00 95.12 110 ILE A CA 1
ATOM 837 C C . ILE A 1 110 ? -2.790 14.081 14.861 1.00 95.12 110 ILE A C 1
ATOM 839 O O . ILE A 1 110 ? -3.646 13.918 13.996 1.00 95.12 110 ILE A O 1
ATOM 843 N N . ASN A 1 111 ? -2.331 15.284 15.202 1.00 94.56 111 ASN A N 1
ATOM 844 C CA . ASN A 1 111 ? -2.554 16.472 14.391 1.00 94.56 111 ASN A CA 1
ATOM 845 C C . ASN A 1 111 ? -1.518 16.506 13.261 1.00 94.56 111 ASN A C 1
ATOM 847 O O . ASN A 1 111 ? -0.330 16.707 13.512 1.00 94.56 111 ASN A O 1
ATOM 851 N N . MET A 1 112 ? -1.954 16.311 12.018 1.00 91.94 112 MET A N 1
ATOM 852 C CA . MET A 1 112 ? -1.072 16.185 10.852 1.00 91.94 112 MET A CA 1
ATOM 853 C C . MET A 1 112 ? -0.410 17.512 10.457 1.00 91.94 112 MET A C 1
ATOM 855 O O . MET A 1 112 ? 0.604 17.500 9.762 1.00 91.94 112 MET A O 1
ATOM 859 N N . VAL A 1 113 ? -0.935 18.646 10.932 1.00 89.56 113 VAL A N 1
ATOM 860 C CA . VAL A 1 113 ? -0.355 19.981 10.706 1.00 89.56 113 VAL A CA 1
ATOM 861 C C . VAL A 1 113 ? 0.836 20.227 11.630 1.00 89.56 113 VAL A C 1
ATOM 863 O O . VAL A 1 113 ? 1.867 20.746 11.209 1.00 89.56 113 VAL A O 1
ATOM 866 N N . THR A 1 114 ? 0.699 19.877 12.910 1.00 92.44 114 THR A N 1
ATOM 867 C CA . THR A 1 114 ? 1.724 20.144 13.936 1.00 92.44 114 THR A CA 1
ATOM 868 C C . THR A 1 114 ? 2.600 18.934 14.248 1.00 92.44 114 THR A C 1
ATOM 870 O O . THR A 1 114 ? 3.618 19.081 14.924 1.00 92.44 114 THR A O 1
ATOM 873 N N . ASN A 1 115 ? 2.217 17.752 13.760 1.00 89.81 115 ASN A N 1
ATOM 874 C CA . ASN A 1 115 ? 2.806 16.455 14.082 1.00 89.81 115 ASN A CA 1
ATOM 875 C C . ASN A 1 115 ? 2.825 16.161 15.597 1.00 89.81 115 ASN A C 1
ATOM 877 O O . ASN A 1 115 ? 3.769 15.558 16.108 1.00 89.81 115 ASN A O 1
ATOM 881 N N . ALA A 1 116 ? 1.801 16.628 16.320 1.00 93.50 116 ALA A N 1
ATOM 882 C CA . ALA A 1 116 ? 1.674 16.477 17.768 1.00 93.50 116 ALA A CA 1
ATOM 883 C C . ALA A 1 116 ? 0.561 15.490 18.148 1.00 93.50 116 ALA A C 1
ATOM 885 O O . ALA A 1 116 ? -0.472 15.422 17.477 1.00 93.50 116 ALA A O 1
ATOM 886 N N . ASP A 1 117 ? 0.767 14.772 19.255 1.00 95.56 117 ASP A N 1
ATOM 887 C CA . ASP A 1 117 ? -0.272 13.956 19.883 1.00 95.56 117 ASP A CA 1
ATOM 888 C C . ASP A 1 117 ? -1.381 14.853 20.459 1.00 95.56 117 ASP A C 1
ATOM 890 O O . ASP A 1 117 ? -1.119 15.848 21.140 1.00 95.56 117 ASP A O 1
ATOM 894 N N . GLU A 1 118 ? -2.631 14.458 20.242 1.00 96.31 118 GLU A N 1
ATOM 895 C CA . GLU A 1 118 ? -3.820 15.095 20.802 1.00 96.31 118 GLU A CA 1
ATOM 896 C C . GLU A 1 118 ? -4.743 14.061 21.455 1.00 96.31 118 GLU A C 1
ATOM 898 O O . GLU A 1 118 ? -4.625 12.859 21.217 1.00 96.31 118 GLU A O 1
ATOM 903 N N . LYS A 1 119 ? -5.675 14.530 22.292 1.00 97.38 119 LYS A N 1
ATOM 904 C CA . LYS A 1 119 ? -6.738 13.696 22.860 1.00 97.38 119 LYS A CA 1
ATOM 905 C C . LYS A 1 119 ? -8.049 13.944 22.131 1.00 97.38 119 LYS A C 1
ATOM 907 O O . LYS A 1 119 ? -8.553 15.066 22.134 1.00 97.38 119 LYS A O 1
ATOM 912 N N . THR A 1 120 ? -8.605 12.880 21.567 1.00 98.12 120 THR A N 1
ATOM 913 C CA . THR A 1 120 ? -9.871 12.886 20.834 1.00 98.12 120 THR A CA 1
ATOM 914 C C . THR A 1 120 ? -10.881 12.032 21.585 1.00 98.12 120 THR A C 1
ATOM 916 O O . THR A 1 120 ? -10.742 10.812 21.662 1.00 98.12 120 THR A O 1
ATOM 919 N N . LYS A 1 121 ? -11.895 12.683 22.166 1.00 98.38 121 LYS A N 1
ATOM 920 C CA . LYS A 1 121 ? -13.011 12.000 22.826 1.00 98.38 121 LYS A CA 1
ATOM 921 C C . LYS A 1 121 ? -13.958 11.444 21.769 1.00 98.38 121 LYS A C 1
ATOM 923 O O . LYS A 1 121 ? -14.483 12.213 20.968 1.00 98.38 121 LYS A O 1
ATOM 928 N N . ALA A 1 122 ? -14.211 10.143 21.804 1.00 98.62 122 ALA A N 1
ATOM 929 C CA . ALA A 1 122 ? -15.109 9.461 20.881 1.00 98.62 122 ALA A CA 1
ATOM 930 C C . ALA A 1 122 ? -16.188 8.676 21.632 1.00 98.62 122 ALA A C 1
ATOM 932 O O . ALA A 1 122 ? -15.995 8.296 22.787 1.00 98.62 122 ALA A O 1
ATOM 933 N N . THR A 1 123 ? -17.316 8.435 20.967 1.00 98.69 123 THR A N 1
ATOM 934 C CA . THR A 1 123 ? -18.420 7.599 21.463 1.00 98.69 123 THR A CA 1
ATOM 935 C C . THR A 1 123 ? -18.515 6.326 20.630 1.00 98.69 123 THR A C 1
ATOM 937 O O . THR A 1 123 ? -18.473 6.407 19.402 1.00 98.69 123 THR A O 1
ATOM 940 N N . LEU A 1 124 ? -18.668 5.166 21.266 1.00 98.56 124 LEU A N 1
ATOM 941 C CA . LEU A 1 124 ? -18.897 3.900 20.575 1.00 98.56 124 LEU A CA 1
ATOM 942 C C . LEU A 1 124 ? -20.292 3.903 19.945 1.00 98.56 124 LEU A C 1
ATOM 944 O O . LEU A 1 124 ? -21.294 3.974 20.653 1.00 98.56 124 LEU A O 1
ATOM 948 N N . GLN A 1 125 ? -20.370 3.834 18.617 1.00 98.62 125 GLN A N 1
ATOM 949 C CA . GLN A 1 125 ? -21.642 3.864 17.881 1.00 98.62 125 GLN A CA 1
ATOM 950 C C . GLN A 1 125 ? -22.036 2.495 17.312 1.00 98.62 125 GLN A C 1
ATOM 952 O O . GLN A 1 125 ? -23.221 2.238 17.094 1.00 98.62 125 GLN A O 1
ATOM 957 N N . TYR A 1 126 ? -21.067 1.602 17.113 1.00 98.44 126 TYR A N 1
ATOM 958 C CA . TYR A 1 126 ? -21.295 0.227 16.677 1.00 98.44 126 TYR A CA 1
ATOM 959 C C . TYR A 1 126 ? -20.315 -0.717 17.363 1.00 98.44 126 TYR A C 1
ATOM 961 O O . TYR A 1 126 ? -19.114 -0.465 17.340 1.00 98.44 126 TYR A O 1
ATOM 969 N N . ASP A 1 127 ? -20.836 -1.807 17.919 1.00 97.62 127 ASP A N 1
ATOM 970 C CA . ASP A 1 127 ? -20.055 -2.893 18.501 1.00 97.62 127 ASP A CA 1
ATOM 971 C C . ASP A 1 127 ? -20.329 -4.181 17.713 1.00 97.62 127 ASP A C 1
ATOM 973 O O . ASP A 1 127 ? -21.397 -4.788 17.833 1.00 97.62 127 ASP A O 1
ATOM 977 N N . GLY A 1 128 ? -19.400 -4.529 16.825 1.00 96.56 128 GLY A N 1
ATOM 978 C CA . GLY A 1 128 ? -19.490 -5.678 15.936 1.00 96.56 128 GLY A CA 1
ATOM 979 C C . GLY A 1 128 ? -18.862 -6.943 16.508 1.00 96.56 128 GLY A C 1
ATOM 980 O O . GLY A 1 128 ? -18.455 -7.023 17.665 1.00 96.56 128 GLY A O 1
ATOM 981 N N . SER A 1 129 ? -18.776 -7.952 15.651 1.00 95.38 129 SER A N 1
ATOM 982 C CA . SER A 1 129 ? -18.064 -9.205 15.898 1.00 95.38 129 SER A CA 1
ATOM 983 C C . SER A 1 129 ? -16.549 -9.084 15.727 1.00 95.38 129 SER A C 1
ATOM 985 O O . SER A 1 129 ? -15.830 -9.806 16.410 1.00 95.38 129 SER A O 1
ATOM 987 N N . LYS A 1 130 ? -16.068 -8.190 14.846 1.00 95.12 130 LYS A N 1
ATOM 988 C CA . LYS A 1 130 ? -14.631 -7.953 14.621 1.00 95.12 130 LYS A CA 1
ATOM 989 C C . LYS A 1 130 ? -14.201 -6.523 14.918 1.00 95.12 130 LYS A C 1
ATOM 991 O O . LYS A 1 130 ? -13.064 -6.323 15.332 1.00 95.12 130 LYS A O 1
ATOM 996 N N . ALA A 1 131 ? -15.069 -5.536 14.702 1.00 97.44 131 ALA A N 1
ATOM 997 C CA . ALA A 1 131 ? -14.721 -4.132 14.897 1.00 97.44 131 ALA A CA 1
ATOM 998 C C . ALA A 1 131 ? -15.703 -3.352 15.778 1.00 97.44 131 ALA A C 1
ATOM 1000 O O . ALA A 1 131 ? -16.916 -3.562 15.763 1.00 97.44 131 ALA A O 1
ATOM 1001 N N . GLN A 1 132 ? -15.147 -2.377 16.488 1.00 98.31 132 GLN A N 1
ATOM 1002 C CA . GLN A 1 132 ? -15.840 -1.308 17.188 1.00 98.31 132 GLN A CA 1
ATOM 1003 C C . GLN A 1 132 ? -15.674 0.001 16.416 1.00 98.31 132 GLN A C 1
ATOM 1005 O O . GLN A 1 132 ? -14.549 0.405 16.118 1.00 98.31 132 GLN A O 1
ATOM 1010 N N . ILE A 1 133 ? -16.781 0.681 16.102 1.00 98.75 133 ILE A N 1
ATOM 1011 C CA . ILE A 1 133 ? -16.748 1.989 15.431 1.00 98.75 133 ILE A CA 1
ATOM 1012 C C . ILE A 1 133 ? -16.928 3.093 16.464 1.00 98.75 133 ILE A C 1
ATOM 1014 O O . ILE A 1 133 ? -18.027 3.322 16.982 1.00 98.75 133 ILE A O 1
ATOM 1018 N N . TRP A 1 134 ? -15.835 3.800 16.722 1.00 98.81 134 TRP A N 1
ATOM 1019 C CA . TRP A 1 134 ? -15.775 4.948 17.614 1.00 98.81 134 TRP A CA 1
ATOM 1020 C C . TRP A 1 134 ? -15.903 6.228 16.803 1.00 98.81 134 TRP A C 1
ATOM 1022 O O . TRP A 1 134 ? -15.205 6.409 15.812 1.00 98.81 134 TRP A O 1
ATOM 1032 N N . VAL A 1 135 ? -16.788 7.130 17.215 1.00 98.75 135 VAL A N 1
ATOM 1033 C CA . VAL A 1 135 ? -17.100 8.347 16.459 1.00 98.75 135 VAL A CA 1
ATOM 1034 C C . VAL A 1 135 ? -16.812 9.584 17.297 1.00 98.75 135 VAL A C 1
ATOM 1036 O O . VAL A 1 135 ? -17.359 9.736 18.392 1.00 98.75 135 VAL A O 1
ATOM 1039 N N . ALA A 1 136 ? -15.984 10.484 16.765 1.00 98.38 136 ALA A N 1
ATOM 1040 C CA . ALA A 1 136 ? -15.722 11.808 17.342 1.00 98.38 136 ALA A CA 1
ATOM 1041 C C . ALA A 1 136 ? -16.214 12.970 16.456 1.00 98.38 136 ALA A C 1
ATOM 1043 O O . ALA A 1 136 ? -16.025 14.136 16.798 1.00 98.38 136 ALA A O 1
ATOM 1044 N N . ASP A 1 137 ? -16.876 12.663 15.339 1.00 95.88 137 ASP A N 1
ATOM 1045 C CA . ASP A 1 137 ? -17.537 13.635 14.472 1.00 95.88 137 ASP A CA 1
ATOM 1046 C C . ASP A 1 137 ? -19.057 13.434 14.506 1.00 95.88 137 ASP A C 1
ATOM 1048 O O . ASP A 1 137 ? -19.577 12.400 14.089 1.00 95.88 137 ASP A O 1
ATOM 1052 N N . SER A 1 138 ? -19.788 14.451 14.965 1.00 92.69 138 SER A N 1
ATOM 1053 C CA . SER A 1 138 ? -21.248 14.408 15.091 1.00 92.69 138 SER A CA 1
ATOM 1054 C C . SER A 1 138 ? -21.993 14.286 13.755 1.00 92.69 138 SER A C 1
ATOM 1056 O O . SER A 1 138 ? -23.185 13.978 13.758 1.00 92.69 138 SER A O 1
ATOM 1058 N N . ARG A 1 139 ? -21.321 14.497 12.613 1.00 93.25 139 ARG A N 1
ATOM 1059 C CA . ARG A 1 139 ? -21.881 14.259 11.270 1.00 93.25 139 ARG A CA 1
ATOM 1060 C C . ARG A 1 139 ? -22.066 12.768 10.963 1.00 93.25 139 ARG A C 1
ATOM 1062 O O . ARG A 1 139 ? -22.900 12.420 10.121 1.00 93.25 139 ARG A O 1
ATOM 1069 N N . VAL A 1 140 ? -21.316 11.892 11.635 1.00 96.81 140 VAL A N 1
ATOM 1070 C CA . VAL A 1 140 ? -21.437 10.436 11.510 1.00 96.81 140 VAL A CA 1
ATOM 1071 C C . VAL A 1 140 ? -22.496 9.953 12.502 1.00 96.81 140 VAL A C 1
ATOM 1073 O O . VAL A 1 140 ? -22.263 9.864 13.705 1.00 96.81 140 VAL A O 1
ATOM 1076 N N . THR A 1 141 ? -23.694 9.656 11.997 1.00 96.38 141 THR A N 1
ATOM 1077 C CA . THR A 1 141 ? -24.785 9.119 12.824 1.00 96.38 141 THR A CA 1
ATOM 1078 C C . THR A 1 141 ? -24.532 7.661 13.203 1.00 96.38 141 THR A C 1
ATOM 1080 O O . THR A 1 141 ? -23.673 6.988 12.625 1.00 96.38 141 THR A O 1
ATOM 1083 N N . LYS A 1 142 ? -25.330 7.138 14.139 1.00 97.62 142 LYS A N 1
ATOM 1084 C CA . LYS A 1 142 ? -25.287 5.721 14.509 1.00 97.62 142 LYS A CA 1
ATOM 1085 C C . LYS A 1 142 ? -25.498 4.812 13.297 1.00 97.62 142 LYS A C 1
ATOM 1087 O O . LYS A 1 142 ? -24.751 3.864 13.116 1.00 97.62 142 LYS A O 1
ATOM 1092 N N . GLU A 1 143 ? -26.452 5.130 12.425 1.00 98.06 143 GLU A N 1
ATOM 1093 C CA . GLU A 1 143 ? -26.751 4.342 11.223 1.00 98.06 143 GLU A CA 1
ATOM 1094 C C . GLU A 1 143 ? -25.550 4.287 10.269 1.00 98.06 143 GLU A C 1
ATOM 1096 O O . GLU A 1 143 ? -25.249 3.238 9.702 1.00 98.06 143 GLU A O 1
ATOM 1101 N N . LYS A 1 144 ? -24.821 5.400 10.133 1.00 98.31 144 LYS A N 1
ATOM 1102 C CA . LYS A 1 144 ? -23.591 5.477 9.336 1.00 98.31 144 LYS A CA 1
ATOM 1103 C C . LYS A 1 144 ? -22.454 4.671 9.957 1.00 98.31 144 LYS A C 1
ATOM 1105 O O . LYS A 1 144 ? -21.763 3.951 9.242 1.00 98.31 144 LYS A O 1
ATOM 1110 N N . ALA A 1 145 ? -22.290 4.742 11.276 1.00 98.62 145 ALA A N 1
ATOM 1111 C CA . ALA A 1 145 ? -21.325 3.913 11.991 1.00 98.62 145 ALA A CA 1
ATOM 1112 C C . ALA A 1 145 ? -21.657 2.416 11.868 1.00 98.62 145 ALA A C 1
ATOM 1114 O O . ALA A 1 145 ? -20.766 1.614 11.602 1.00 98.62 145 ALA A O 1
ATOM 1115 N N . GLU A 1 146 ? -22.935 2.035 11.967 1.00 98.62 146 GLU A N 1
ATOM 1116 C CA . GLU A 1 146 ? -23.382 0.663 11.708 1.00 98.62 146 GLU A CA 1
ATOM 1117 C C . GLU A 1 146 ? -23.079 0.223 10.273 1.00 98.62 146 GLU A C 1
ATOM 1119 O O . GLU A 1 146 ? -22.711 -0.929 10.056 1.00 98.62 146 GLU A O 1
ATOM 1124 N N . GLN A 1 147 ? -23.233 1.116 9.293 1.00 98.62 147 GLN A N 1
ATOM 1125 C CA . GLN A 1 147 ? -22.919 0.825 7.896 1.00 98.62 147 GLN A CA 1
ATOM 1126 C C . GLN A 1 147 ? -21.417 0.569 7.693 1.00 98.62 147 GLN A C 1
ATOM 1128 O O . GLN A 1 147 ? -21.051 -0.360 6.978 1.00 98.62 147 GLN A O 1
ATOM 1133 N N . ILE A 1 148 ? -20.548 1.358 8.334 1.00 98.75 148 ILE A N 1
ATOM 1134 C CA . ILE A 1 148 ? -19.092 1.143 8.327 1.00 98.75 148 ILE A CA 1
ATOM 1135 C C . ILE A 1 148 ? -18.752 -0.199 8.985 1.00 98.75 148 ILE A C 1
ATOM 1137 O O . ILE A 1 148 ? -18.058 -1.021 8.393 1.00 98.75 148 ILE A O 1
ATOM 1141 N N . GLY A 1 149 ? -19.265 -0.435 10.193 1.00 98.69 149 GLY A N 1
ATOM 1142 C CA . GLY A 1 149 ? -18.929 -1.619 10.977 1.00 98.69 149 GLY A CA 1
ATOM 1143 C C . GLY A 1 149 ? -19.422 -2.925 10.360 1.00 98.69 149 GLY A C 1
ATOM 1144 O O . GLY A 1 149 ? -18.667 -3.891 10.301 1.00 98.69 149 GLY A O 1
ATOM 1145 N N . LYS A 1 150 ? -20.649 -2.949 9.820 1.00 98.75 150 LYS A N 1
ATOM 1146 C CA . LYS A 1 150 ? -21.179 -4.124 9.108 1.00 98.75 150 LYS A CA 1
ATOM 1147 C C . LYS A 1 150 ? -20.356 -4.442 7.864 1.00 98.75 150 LYS A C 1
ATOM 1149 O O . LYS A 1 150 ? -20.046 -5.608 7.642 1.00 98.75 150 LYS A O 1
ATOM 1154 N N . GLU A 1 151 ? -19.983 -3.429 7.081 1.00 98.81 151 GLU A N 1
ATOM 1155 C CA . GLU A 1 151 ? -19.139 -3.633 5.900 1.00 98.81 151 GLU A CA 1
ATOM 1156 C C . GLU A 1 151 ? -17.755 -4.167 6.284 1.00 98.81 151 GLU A C 1
ATOM 1158 O O . GLU A 1 151 ? -17.231 -5.078 5.635 1.00 98.81 151 GLU A O 1
ATOM 1163 N N . PHE A 1 152 ? -17.182 -3.646 7.371 1.00 98.81 152 PHE A N 1
ATOM 1164 C CA . PHE A 1 152 ? -15.904 -4.122 7.872 1.00 98.81 152 PHE A CA 1
ATOM 1165 C C . PHE A 1 152 ? -15.964 -5.595 8.294 1.00 98.81 152 PHE A C 1
ATOM 1167 O O . PHE A 1 152 ? -15.197 -6.416 7.790 1.00 98.81 152 PHE A O 1
ATOM 1174 N N . ASP A 1 153 ? -16.904 -5.940 9.172 1.00 98.56 153 ASP A N 1
ATOM 1175 C CA . ASP A 1 153 ? -17.057 -7.289 9.717 1.00 98.56 153 ASP A CA 1
ATOM 1176 C C . ASP A 1 153 ? -17.346 -8.338 8.633 1.00 98.56 153 ASP A C 1
ATOM 1178 O O . ASP A 1 153 ? -16.824 -9.455 8.686 1.00 98.56 153 ASP A O 1
ATOM 1182 N N . GLN A 1 154 ? -18.199 -7.993 7.664 1.00 98.50 154 GLN A N 1
ATOM 1183 C CA . GLN A 1 154 ? -18.740 -8.946 6.693 1.00 98.50 154 GLN A CA 1
ATOM 1184 C C . GLN A 1 154 ? -17.879 -9.079 5.438 1.00 98.50 154 GLN A C 1
ATOM 1186 O O . GLN A 1 154 ? -17.839 -10.162 4.854 1.00 98.50 154 GLN A O 1
ATOM 1191 N N . ASN A 1 155 ? -17.197 -8.005 5.025 1.00 98.56 155 ASN A N 1
ATOM 1192 C CA . ASN A 1 155 ? -16.534 -7.940 3.724 1.00 98.56 155 ASN A CA 1
ATOM 1193 C C . ASN A 1 155 ? -15.046 -7.584 3.843 1.00 98.56 155 ASN A C 1
ATOM 1195 O O . ASN A 1 155 ? -14.200 -8.394 3.460 1.00 98.56 155 ASN A O 1
ATOM 1199 N N . ILE A 1 156 ? -14.707 -6.409 4.381 1.00 98.75 156 ILE A N 1
ATOM 1200 C CA . ILE A 1 156 ? -13.324 -5.893 4.350 1.00 98.75 156 ILE A CA 1
ATOM 1201 C C . ILE A 1 156 ? -12.389 -6.754 5.206 1.00 98.75 156 ILE A C 1
ATOM 1203 O O . ILE A 1 156 ? -11.377 -7.247 4.708 1.00 98.75 156 ILE A O 1
ATOM 1207 N N . GLY A 1 157 ? -12.748 -6.981 6.472 1.00 98.44 157 GLY A N 1
ATOM 1208 C CA . GLY A 1 157 ? -11.947 -7.750 7.421 1.00 98.44 157 GLY A CA 1
ATOM 1209 C C . GLY A 1 157 ? -11.617 -9.159 6.909 1.00 98.44 157 GLY A C 1
ATOM 1210 O O . GLY A 1 157 ? -10.441 -9.493 6.765 1.00 98.44 157 GLY A O 1
ATOM 1211 N N . PRO A 1 158 ? -12.624 -9.984 6.549 1.00 98.44 158 PRO A N 1
ATOM 1212 C CA . PRO A 1 158 ? -12.394 -11.321 5.997 1.00 98.44 158 PRO A CA 1
ATOM 1213 C C . PRO A 1 158 ? -11.508 -11.355 4.743 1.00 98.44 158 PRO A C 1
ATOM 1215 O O . PRO A 1 158 ? -10.716 -12.284 4.583 1.00 98.44 158 PRO A O 1
ATOM 1218 N N . VAL A 1 159 ? -11.628 -10.370 3.846 1.00 98.25 159 VAL A N 1
ATOM 1219 C CA . VAL A 1 159 ? -10.815 -10.315 2.621 1.00 98.25 159 VAL A CA 1
ATOM 1220 C C . VAL A 1 159 ? -9.351 -10.018 2.940 1.00 98.25 159 VAL A C 1
ATOM 1222 O O . VAL A 1 159 ? -8.471 -10.712 2.424 1.00 98.25 159 VAL A O 1
ATOM 1225 N N . VAL A 1 160 ? -9.081 -9.044 3.813 1.00 98.75 160 VAL A N 1
ATOM 1226 C CA . VAL A 1 160 ? -7.707 -8.712 4.220 1.00 98.75 160 VAL A CA 1
ATOM 1227 C C . VAL A 1 160 ? -7.070 -9.878 4.985 1.00 98.75 160 VAL A C 1
ATOM 1229 O O . VAL A 1 160 ? -5.950 -10.278 4.676 1.00 98.75 160 VAL A O 1
ATOM 1232 N N . GLU A 1 161 ? -7.798 -10.510 5.909 1.00 98.06 161 GLU A N 1
ATOM 1233 C CA . GLU A 1 161 ? -7.298 -11.668 6.668 1.00 98.06 161 GLU A CA 1
ATOM 1234 C C . GLU A 1 161 ? -6.964 -12.879 5.786 1.00 98.06 161 GLU A C 1
ATOM 1236 O O . GLU A 1 161 ? -6.010 -13.624 6.049 1.00 98.06 161 GLU A O 1
ATOM 1241 N N . LYS A 1 162 ? -7.749 -13.084 4.722 1.00 98.31 162 LYS A N 1
ATOM 1242 C CA . LYS A 1 162 ? -7.556 -14.194 3.788 1.00 98.31 162 LYS A CA 1
ATOM 1243 C C . LYS A 1 162 ? -6.246 -14.066 3.014 1.00 98.31 162 LYS A C 1
ATOM 1245 O O . LYS A 1 162 ? -5.523 -15.056 2.914 1.00 98.31 162 LYS A O 1
ATOM 1250 N N . TYR A 1 163 ? -5.974 -12.889 2.453 1.00 98.56 163 TYR A N 1
ATOM 1251 C CA . TYR A 1 163 ? -4.871 -12.685 1.508 1.00 98.56 163 TYR A CA 1
ATOM 1252 C C . TYR A 1 163 ? -3.635 -12.019 2.109 1.00 98.56 163 TYR A C 1
ATOM 1254 O O . TYR A 1 163 ? -2.611 -11.983 1.440 1.00 98.56 163 TYR A O 1
ATOM 1262 N N . PHE A 1 164 ? -3.696 -11.536 3.352 1.00 97.94 164 PHE A N 1
ATOM 1263 C CA . PHE A 1 164 ? -2.550 -10.919 4.020 1.00 97.94 164 PHE A CA 1
ATOM 1264 C C . PHE A 1 164 ? -2.241 -11.597 5.354 1.00 97.94 164 PHE A C 1
ATOM 1266 O O . PHE A 1 164 ? -1.382 -12.468 5.414 1.00 97.94 164 PHE A O 1
ATOM 1273 N N . SER A 1 165 ? -2.918 -11.216 6.436 1.00 96.19 165 SER A N 1
ATOM 1274 C CA . SER A 1 165 ? -2.695 -11.776 7.775 1.00 96.19 165 SER A CA 1
ATOM 1275 C C . SER A 1 165 ? -3.843 -11.394 8.707 1.00 96.19 165 SER A C 1
ATOM 1277 O O . SER A 1 165 ? -4.671 -10.555 8.372 1.00 96.19 165 SER A O 1
ATOM 1279 N N . THR A 1 166 ? -3.886 -11.982 9.898 1.00 95.50 166 THR A N 1
ATOM 1280 C CA . THR A 1 166 ? -4.784 -11.566 10.980 1.00 95.50 166 THR A CA 1
ATOM 1281 C C . THR A 1 166 ? -4.171 -10.435 11.816 1.00 95.50 166 THR A C 1
ATOM 1283 O O . THR A 1 166 ? -2.937 -10.305 11.860 1.00 95.50 166 THR A O 1
ATOM 1286 N N . PRO A 1 167 ? -4.993 -9.627 12.510 1.00 95.25 167 PRO A N 1
ATOM 1287 C CA . PRO A 1 167 ? -4.503 -8.637 13.462 1.00 95.25 167 PRO A CA 1
ATOM 1288 C C . PRO A 1 167 ? -3.948 -9.331 14.712 1.00 95.25 167 PRO A C 1
ATOM 1290 O O . PRO A 1 167 ? -4.071 -10.550 14.884 1.00 95.25 167 PRO A O 1
ATOM 1293 N N . SER A 1 168 ? -3.291 -8.554 15.569 1.00 93.56 168 SER A N 1
ATOM 1294 C CA . SER A 1 168 ? -3.051 -8.954 16.954 1.00 93.56 168 SER A CA 1
ATOM 1295 C C . SER A 1 168 ? -4.342 -8.831 17.776 1.00 93.56 168 SER A C 1
ATOM 1297 O O . SER A 1 168 ? -5.387 -8.459 17.252 1.00 93.56 168 SER A O 1
ATOM 1299 N N . ASP A 1 169 ? -4.255 -9.179 19.057 1.00 91.00 169 ASP A N 1
ATOM 1300 C CA . ASP A 1 169 ? -5.287 -8.913 20.063 1.00 91.00 169 ASP A CA 1
ATOM 1301 C C . ASP A 1 169 ? -4.568 -8.578 21.378 1.00 91.00 169 ASP A C 1
ATOM 1303 O O . ASP A 1 169 ? -4.393 -9.426 22.261 1.00 91.00 169 ASP A O 1
ATOM 1307 N N . ILE A 1 170 ? -3.959 -7.389 21.430 1.00 87.81 170 ILE A N 1
ATOM 1308 C CA . ILE A 1 170 ? -3.062 -7.015 22.528 1.00 87.81 170 ILE A CA 1
ATOM 1309 C C . ILE A 1 170 ? -3.819 -6.651 23.806 1.00 87.81 170 ILE A C 1
ATOM 1311 O O . ILE A 1 170 ? -3.293 -6.883 24.897 1.00 87.81 170 ILE A O 1
ATOM 1315 N N . ASP A 1 171 ? -5.032 -6.111 23.678 1.00 86.31 171 ASP A N 1
ATOM 1316 C CA . ASP A 1 171 ? -5.912 -5.753 24.794 1.00 86.31 171 ASP A CA 1
ATOM 1317 C C . ASP A 1 171 ? -6.870 -6.897 25.192 1.00 86.31 171 ASP A C 1
ATOM 1319 O O . ASP A 1 171 ? -7.451 -6.863 26.280 1.00 86.31 171 ASP A O 1
ATOM 1323 N N . LYS A 1 172 ? -6.921 -7.971 24.386 1.00 86.94 172 LYS A N 1
ATOM 1324 C CA . LYS A 1 172 ? -7.662 -9.222 24.625 1.00 86.94 172 LYS A CA 1
ATOM 1325 C C . LYS A 1 172 ? -9.178 -9.053 24.631 1.00 86.94 172 LYS A C 1
ATOM 1327 O O . LYS A 1 172 ? -9.871 -9.793 25.339 1.00 86.94 172 LYS A O 1
ATOM 1332 N N . ASN A 1 173 ? -9.701 -8.090 23.875 1.00 86.12 173 ASN A N 1
ATOM 1333 C CA . ASN A 1 173 ? -11.142 -7.947 23.662 1.00 86.12 173 ASN A CA 1
ATOM 1334 C C . ASN A 1 173 ? -11.629 -8.668 22.386 1.00 86.12 173 ASN A C 1
ATOM 1336 O O . ASN A 1 173 ? -12.840 -8.784 22.182 1.00 86.12 173 ASN A O 1
ATOM 1340 N N . GLY A 1 174 ? -10.712 -9.185 21.555 1.00 91.06 174 GLY A N 1
ATOM 1341 C CA . GLY A 1 174 ? -11.022 -9.914 20.324 1.00 91.06 174 GLY A CA 1
ATOM 1342 C C . GLY A 1 174 ? -11.559 -9.040 19.187 1.00 91.06 174 GLY A C 1
ATOM 1343 O O . GLY A 1 174 ? -12.112 -9.575 18.223 1.00 91.06 174 GLY A O 1
ATOM 1344 N N . LYS A 1 175 ? -11.437 -7.714 19.298 1.00 93.69 175 LYS A N 1
ATOM 1345 C CA . LYS A 1 175 ? -11.962 -6.724 18.357 1.00 93.69 175 LYS A CA 1
ATOM 1346 C C . LYS A 1 175 ? -10.907 -5.665 18.052 1.00 93.69 175 LYS A C 1
ATOM 1348 O O . LYS A 1 175 ? -9.974 -5.433 18.805 1.00 93.69 175 LYS A O 1
ATOM 1353 N N . ILE A 1 176 ? -11.091 -4.974 16.937 1.00 96.81 176 ILE A N 1
ATOM 1354 C CA . ILE A 1 176 ? -10.306 -3.785 16.607 1.00 96.81 176 ILE A CA 1
ATOM 1355 C C . ILE A 1 176 ? -11.148 -2.520 16.774 1.00 96.81 176 ILE A C 1
ATOM 1357 O O . ILE A 1 176 ? -12.369 -2.536 16.628 1.00 96.81 176 ILE A O 1
ATOM 1361 N N . ASN A 1 177 ? -10.492 -1.397 17.022 1.00 98.12 177 ASN A N 1
ATOM 1362 C CA . ASN A 1 177 ? -11.082 -0.075 17.130 1.00 98.12 177 ASN A CA 1
ATOM 1363 C C . ASN A 1 177 ? -10.868 0.699 15.823 1.00 98.12 177 ASN A C 1
ATOM 1365 O O . ASN A 1 177 ? -9.736 0.928 15.397 1.00 98.12 177 ASN A O 1
ATOM 1369 N N . ILE A 1 178 ? -11.958 1.156 15.214 1.00 98.75 178 ILE A N 1
ATOM 1370 C CA . ILE A 1 178 ? -11.934 2.068 14.068 1.00 98.75 178 ILE A CA 1
ATOM 1371 C C . ILE A 1 178 ? -12.416 3.428 14.564 1.00 98.75 178 ILE A C 1
ATOM 1373 O O . ILE A 1 178 ? -13.604 3.604 14.848 1.00 98.75 178 ILE A O 1
ATOM 1377 N N . LEU A 1 179 ? -11.494 4.384 14.695 1.00 98.75 179 LEU A N 1
ATOM 1378 C CA . LEU A 1 179 ? -11.821 5.745 15.117 1.00 98.75 179 LEU A CA 1
ATOM 1379 C C . LEU A 1 179 ? -12.135 6.621 13.904 1.00 98.75 179 LEU A C 1
ATOM 1381 O O . LEU A 1 179 ? -11.263 6.923 13.094 1.00 98.75 179 LEU A O 1
ATOM 1385 N N . VAL A 1 180 ? -13.381 7.073 13.817 1.00 98.75 180 VAL A N 1
ATOM 1386 C CA . VAL A 1 180 ? -13.907 7.914 12.743 1.00 98.75 180 VAL A CA 1
ATOM 1387 C C . VAL A 1 180 ? -14.032 9.355 13.237 1.00 98.75 180 VAL A C 1
ATOM 1389 O O . VAL A 1 180 ? -14.821 9.653 14.143 1.00 98.75 180 VAL A O 1
ATOM 1392 N N . PHE A 1 181 ? -13.246 10.258 12.653 1.00 98.06 181 PHE A N 1
ATOM 1393 C CA . PHE A 1 181 ? -13.221 11.671 13.035 1.00 98.06 181 PHE A CA 1
ATOM 1394 C C . PHE A 1 181 ? -12.739 12.570 11.892 1.00 98.06 181 PHE A C 1
ATOM 1396 O O . PHE A 1 181 ? -12.343 12.095 10.836 1.00 98.06 181 PHE A O 1
ATOM 1403 N N . ASP A 1 182 ? -12.830 13.885 12.067 1.00 96.19 182 ASP A N 1
ATOM 1404 C CA . ASP A 1 182 ? -12.257 14.862 11.133 1.00 96.19 182 ASP A CA 1
ATOM 1405 C C . ASP A 1 182 ? -10.751 14.960 11.400 1.00 96.19 182 ASP A C 1
ATOM 1407 O O . ASP A 1 182 ? -10.335 15.501 12.437 1.00 96.19 182 ASP A O 1
ATOM 1411 N N . ILE A 1 183 ? -9.939 14.337 10.538 1.00 96.62 183 ILE A N 1
ATOM 1412 C CA . ILE A 1 183 ? -8.491 14.301 10.741 1.00 96.62 183 ILE A CA 1
ATOM 1413 C C . ILE A 1 183 ? -7.952 15.717 10.559 1.00 96.62 183 ILE A C 1
ATOM 1415 O O . ILE A 1 183 ? -8.081 16.337 9.510 1.00 96.62 183 ILE A O 1
ATOM 1419 N N . LYS A 1 184 ? -7.286 16.235 11.595 1.00 94.50 184 LYS A N 1
ATOM 1420 C CA . LYS A 1 184 ? -6.697 17.576 11.554 1.00 94.50 184 LYS A CA 1
ATOM 1421 C C . LYS A 1 184 ? -5.497 17.604 10.617 1.00 94.50 184 LYS A C 1
ATOM 1423 O O . LYS A 1 184 ? -4.383 17.280 11.032 1.00 94.50 184 LYS A O 1
ATOM 1428 N N . ASP A 1 185 ? -5.720 18.039 9.388 1.00 91.50 185 ASP A N 1
ATOM 1429 C CA . ASP A 1 185 ? -4.703 18.218 8.361 1.00 91.50 185 ASP A CA 1
ATOM 1430 C C . ASP A 1 185 ? -4.753 19.624 7.725 1.00 91.50 185 ASP A C 1
ATOM 1432 O O . ASP A 1 185 ? -5.376 20.553 8.244 1.00 91.50 185 ASP A O 1
ATOM 1436 N N . ASP A 1 186 ? -4.005 19.817 6.636 1.00 86.69 186 ASP A N 1
ATOM 1437 C CA . ASP A 1 186 ? -3.921 21.087 5.908 1.00 86.69 186 ASP A CA 1
ATOM 1438 C C . ASP A 1 186 ? -4.776 21.083 4.621 1.00 86.69 186 ASP A C 1
ATOM 1440 O O . ASP A 1 186 ? -4.468 21.812 3.665 1.00 86.69 186 ASP A O 1
ATOM 1444 N N . PHE A 1 187 ? -5.857 20.295 4.574 1.00 87.94 187 PHE A N 1
ATOM 1445 C CA . PHE A 1 187 ? -6.746 20.186 3.414 1.00 87.94 187 PHE A CA 1
ATOM 1446 C C . PHE A 1 187 ? -7.272 21.543 2.939 1.00 87.94 187 PHE A C 1
ATOM 1448 O O . PHE A 1 187 ? -7.137 21.876 1.761 1.00 87.94 187 PHE A O 1
ATOM 1455 N N . GLU A 1 188 ? -7.767 22.381 3.849 1.00 84.81 188 GLU A N 1
ATOM 1456 C CA . GLU A 1 188 ? -8.293 23.716 3.518 1.00 84.81 188 GLU A CA 1
ATOM 1457 C C . GLU A 1 188 ? -7.242 24.643 2.878 1.00 84.81 188 GLU A C 1
ATOM 1459 O O . GLU A 1 188 ? -7.572 25.544 2.105 1.00 84.81 188 GLU A O 1
ATOM 1464 N N . LYS A 1 189 ? -5.952 24.429 3.169 1.00 84.12 189 LYS A N 1
ATOM 1465 C CA . LYS A 1 189 ? -4.856 25.257 2.639 1.00 84.12 189 LYS A CA 1
ATOM 1466 C C . LYS A 1 189 ? -4.245 24.687 1.365 1.00 84.12 189 LYS A C 1
ATOM 1468 O O . LYS A 1 189 ? -3.763 25.444 0.523 1.00 84.12 189 LYS A O 1
ATOM 1473 N N . THR A 1 190 ? -4.186 23.363 1.252 1.00 81.31 190 THR A N 1
ATOM 1474 C CA . THR A 1 190 ? -3.382 22.674 0.231 1.00 81.31 190 THR A CA 1
ATOM 1475 C C . THR A 1 190 ? -4.207 21.870 -0.764 1.00 81.31 190 THR A C 1
ATOM 1477 O O . THR A 1 190 ? -3.682 21.493 -1.810 1.00 81.31 190 THR A O 1
ATOM 1480 N N . GLY A 1 191 ? -5.471 21.587 -0.449 1.00 81.56 191 GLY A N 1
ATOM 1481 C CA . GLY A 1 191 ? -6.310 20.632 -1.165 1.00 81.56 191 GLY A CA 1
ATOM 1482 C C . GLY A 1 191 ? -5.930 19.166 -0.930 1.00 81.56 191 GLY A C 1
ATOM 1483 O O . GLY A 1 191 ? -6.640 18.289 -1.416 1.00 81.56 191 GLY A O 1
ATOM 1484 N N . SER A 1 192 ? -4.848 18.880 -0.198 1.00 83.06 192 SER A N 1
ATOM 1485 C CA . SER A 1 192 ? -4.399 17.520 0.121 1.00 83.06 192 SER A CA 1
ATOM 1486 C C . SER A 1 192 ? -4.793 17.135 1.541 1.00 83.06 192 SER A C 1
ATOM 1488 O O . SER A 1 192 ? -4.709 17.975 2.431 1.00 83.06 192 SER A O 1
ATOM 1490 N N . TYR A 1 193 ? -5.201 15.887 1.744 1.00 90.25 193 TYR A N 1
ATOM 1491 C CA . TYR A 1 193 ? -5.734 15.414 3.024 1.00 90.25 193 TYR A CA 1
ATOM 1492 C C . TYR A 1 193 ? -5.271 13.991 3.334 1.00 90.25 193 TYR A C 1
ATOM 1494 O O . TYR A 1 193 ? -4.890 13.259 2.418 1.00 90.25 193 TYR A O 1
ATOM 1502 N N . VAL A 1 194 ? -5.322 13.596 4.605 1.00 92.38 194 VAL A N 1
ATOM 1503 C CA . VAL A 1 194 ? -5.057 12.215 5.035 1.00 92.38 194 VAL A CA 1
ATOM 1504 C C . VAL A 1 194 ? -6.386 11.475 5.147 1.00 92.38 194 VAL A C 1
ATOM 1506 O O . VAL A 1 194 ? -7.235 11.864 5.936 1.00 92.38 194 VAL A O 1
ATOM 1509 N N . GLY A 1 195 ? -6.596 10.431 4.338 1.00 93.44 195 GLY A N 1
ATOM 1510 C CA . GLY A 1 195 ? -7.892 9.725 4.294 1.00 93.44 195 GLY A CA 1
ATOM 1511 C C . GLY A 1 195 ? -8.109 8.716 5.427 1.00 93.44 195 GLY A C 1
ATOM 1512 O O . GLY A 1 195 ? -9.236 8.321 5.726 1.00 93.44 195 GLY A O 1
ATOM 1513 N N . GLY A 1 196 ? -7.017 8.297 6.047 1.00 96.38 196 GLY A N 1
ATOM 1514 C CA . GLY A 1 196 ? -6.951 7.347 7.141 1.00 96.38 196 GLY A CA 1
ATOM 1515 C C . GLY A 1 196 ? -5.497 7.191 7.564 1.00 96.38 196 GLY A C 1
ATOM 1516 O O . GLY A 1 196 ? -4.603 7.730 6.909 1.00 96.38 196 GLY A O 1
ATOM 1517 N N . TYR A 1 197 ? -5.271 6.544 8.701 1.00 96.56 197 TYR A N 1
ATOM 1518 C CA . TYR A 1 197 ? -3.935 6.088 9.065 1.00 96.56 197 TYR A CA 1
ATOM 1519 C C . TYR A 1 197 ? -3.987 4.929 10.061 1.00 96.56 197 TYR A C 1
ATOM 1521 O O . TYR A 1 197 ? -4.903 4.824 10.880 1.00 96.56 197 TYR A O 1
ATOM 1529 N N . PHE A 1 198 ? -2.934 4.121 10.071 1.00 95.69 198 PHE A N 1
ATOM 1530 C CA . PHE A 1 198 ? -2.570 3.221 11.157 1.00 95.69 198 PHE A CA 1
ATOM 1531 C C . PHE A 1 198 ? -1.270 3.705 11.808 1.00 95.69 198 PHE A C 1
ATOM 1533 O O . PHE A 1 198 ? -0.284 3.977 11.125 1.00 95.69 198 PHE A O 1
ATOM 1540 N N . HIS A 1 199 ? -1.237 3.794 13.142 1.00 93.69 199 HIS A N 1
ATOM 1541 C CA . HIS A 1 199 ? -0.014 4.153 13.858 1.00 93.69 199 HIS A CA 1
ATOM 1542 C C . HIS A 1 199 ? 0.540 2.948 14.646 1.00 93.69 199 HIS A C 1
ATOM 1544 O O . HIS A 1 199 ? -0.019 2.584 15.681 1.00 93.69 199 HIS A O 1
ATOM 1550 N N . PRO A 1 200 ? 1.721 2.404 14.278 1.00 90.31 200 PRO A N 1
ATOM 1551 C CA . PRO A 1 200 ? 2.315 1.221 14.916 1.00 90.31 200 PRO A CA 1
ATOM 1552 C C . PRO A 1 200 ? 2.444 1.261 16.444 1.00 90.31 200 PRO A C 1
ATOM 1554 O O . PRO A 1 200 ? 2.320 0.239 17.116 1.00 90.31 200 PRO A O 1
ATOM 1557 N N . ARG A 1 201 ? 2.691 2.451 17.009 1.00 89.94 201 ARG A N 1
ATOM 1558 C CA . ARG A 1 201 ? 2.771 2.682 18.456 1.00 89.94 201 ARG A CA 1
ATOM 1559 C C . ARG A 1 201 ? 1.557 2.163 19.220 1.00 89.94 201 ARG A C 1
ATOM 1561 O O . ARG A 1 201 ? 1.735 1.795 20.372 1.00 89.94 201 ARG A O 1
ATOM 1568 N N . ASP A 1 202 ? 0.365 2.155 18.618 1.00 93.19 202 ASP A N 1
ATOM 1569 C CA . ASP A 1 202 ? -0.871 1.785 19.313 1.00 93.19 202 ASP A CA 1
ATOM 1570 C C . ASP A 1 202 ? -0.881 0.305 19.702 1.00 93.19 202 ASP A C 1
ATOM 1572 O O . ASP A 1 202 ? -1.537 -0.068 20.669 1.00 93.19 202 ASP A O 1
ATOM 1576 N N . LEU A 1 203 ? -0.045 -0.503 19.041 1.00 90.75 203 LEU A N 1
ATOM 1577 C CA . LEU A 1 203 ? 0.208 -1.903 19.374 1.00 90.75 203 LEU A CA 1
ATOM 1578 C C . LEU A 1 203 ? 1.406 -2.115 20.318 1.00 90.75 203 LEU A C 1
ATOM 1580 O O . LEU A 1 203 ? 1.820 -3.248 20.566 1.00 90.75 203 LEU A O 1
ATOM 1584 N N . LEU A 1 204 ? 2.000 -1.036 20.837 1.00 85.81 204 LEU A N 1
ATOM 1585 C CA . LEU A 1 204 ? 3.194 -1.056 21.680 1.00 85.81 204 LEU A CA 1
ATOM 1586 C C . LEU A 1 204 ? 2.941 -0.329 23.005 1.00 85.81 204 LEU A C 1
ATOM 1588 O O . LEU A 1 204 ? 2.288 0.711 23.057 1.00 85.81 204 LEU A O 1
ATOM 1592 N N . MET A 1 205 ? 3.528 -0.826 24.095 1.00 82.56 205 MET A N 1
ATOM 1593 C CA . MET A 1 205 ? 3.449 -0.164 25.402 1.00 82.56 205 MET A CA 1
ATOM 1594 C C . MET A 1 205 ? 4.442 1.005 25.472 1.00 82.56 205 MET A C 1
ATOM 1596 O O . MET A 1 205 ? 5.581 0.861 25.925 1.00 82.56 205 MET A O 1
ATOM 1600 N N . MET A 1 206 ? 4.021 2.169 24.980 1.00 84.12 206 MET A N 1
ATOM 1601 C CA . MET A 1 206 ? 4.841 3.378 24.939 1.00 84.12 206 MET A CA 1
ATOM 1602 C C . MET A 1 206 ? 4.016 4.662 25.054 1.00 84.12 206 MET A C 1
ATOM 1604 O O . MET A 1 206 ? 2.792 4.642 24.955 1.00 84.12 206 MET A O 1
ATOM 1608 N N . ASN A 1 207 ? 4.688 5.794 25.280 1.00 86.12 207 ASN A N 1
ATOM 1609 C CA . ASN A 1 207 ? 4.011 7.086 25.374 1.00 86.12 207 ASN A CA 1
ATOM 1610 C C . ASN A 1 207 ? 3.246 7.406 24.078 1.00 86.12 207 ASN A C 1
ATOM 1612 O O . ASN A 1 207 ? 3.764 7.176 22.988 1.00 86.12 207 ASN A O 1
ATOM 1616 N N . GLY A 1 208 ? 2.032 7.939 24.218 1.00 89.06 208 GLY A N 1
ATOM 1617 C CA . GLY A 1 208 ? 1.155 8.274 23.091 1.00 89.06 208 GLY A CA 1
ATOM 1618 C C . GLY A 1 208 ? 0.414 7.083 22.466 1.00 89.06 208 GLY A C 1
ATOM 1619 O O . GLY A 1 208 ? -0.392 7.285 21.564 1.00 89.06 208 GLY A O 1
ATOM 1620 N N . SER A 1 209 ? 0.647 5.858 22.946 1.00 92.56 209 SER A N 1
ATOM 1621 C CA . SER A 1 209 ? -0.061 4.655 22.498 1.00 92.56 209 SER A CA 1
ATOM 1622 C C . SER A 1 209 ? -1.491 4.579 23.034 1.00 92.56 209 SER A C 1
ATOM 1624 O O . SER A 1 209 ? -1.750 4.923 24.191 1.00 92.56 209 SER A O 1
ATOM 1626 N N . ASN A 1 210 ? -2.404 4.071 22.207 1.00 92.94 210 ASN A N 1
ATOM 1627 C CA . ASN A 1 210 ? -3.742 3.647 22.621 1.00 92.94 210 ASN A CA 1
ATOM 1628 C C . ASN A 1 210 ? -3.794 2.224 23.191 1.00 92.94 210 ASN A C 1
ATOM 1630 O O . ASN A 1 210 ? -4.856 1.822 23.660 1.00 92.94 210 ASN A O 1
ATOM 1634 N N . MET A 1 211 ? -2.680 1.481 23.166 1.00 90.75 211 MET A N 1
ATOM 1635 C CA . MET A 1 211 ? -2.538 0.116 23.696 1.00 90.75 211 MET A CA 1
ATOM 1636 C C . MET A 1 211 ? -3.679 -0.820 23.269 1.00 90.75 211 MET A C 1
ATOM 1638 O O . MET A 1 211 ? -4.212 -1.562 24.085 1.00 90.75 211 MET A O 1
ATOM 1642 N N . SER A 1 212 ? -4.080 -0.728 22.003 1.00 92.06 212 SER A N 1
ATOM 1643 C CA . SER A 1 212 ? -5.143 -1.532 21.394 1.00 92.06 212 SER A CA 1
ATOM 1644 C C . SER A 1 212 ? -4.996 -1.517 19.876 1.00 92.06 212 SER A C 1
ATOM 1646 O O . SER A 1 212 ? -4.388 -0.600 19.315 1.00 92.06 212 SER A O 1
ATOM 1648 N N . GLU A 1 213 ? -5.587 -2.496 19.199 1.00 95.94 213 GLU A N 1
ATOM 1649 C CA . GLU A 1 213 ? -5.730 -2.544 17.747 1.00 95.94 213 GLU A CA 1
ATOM 1650 C C . GLU A 1 213 ? -6.571 -1.359 17.261 1.00 95.94 213 GLU A C 1
ATOM 1652 O O . GLU A 1 213 ? -7.780 -1.469 17.120 1.00 95.94 213 GLU A O 1
ATOM 1657 N N . THR A 1 214 ? -5.947 -0.202 17.027 1.00 97.06 214 THR A N 1
ATOM 1658 C CA . THR A 1 214 ? -6.633 1.020 16.584 1.00 97.06 214 THR A CA 1
ATOM 1659 C C . THR A 1 214 ? -6.110 1.487 15.233 1.00 97.06 214 THR A C 1
ATOM 1661 O O . THR A 1 214 ? -4.901 1.608 15.036 1.00 97.06 214 THR A O 1
ATOM 1664 N N . PHE A 1 215 ? -7.023 1.799 14.316 1.00 98.06 215 PHE A N 1
ATOM 1665 C CA . PHE A 1 215 ? -6.724 2.619 13.145 1.00 98.06 215 PHE A CA 1
ATOM 1666 C C . PHE A 1 215 ? -7.811 3.678 12.930 1.00 98.06 215 PHE A C 1
ATOM 1668 O O . PHE A 1 215 ? -8.870 3.662 13.566 1.00 98.06 215 PHE A O 1
ATOM 1675 N N . TYR A 1 216 ? -7.512 4.648 12.075 1.00 98.44 216 TYR A N 1
ATOM 1676 C CA . TYR A 1 216 ? -8.185 5.938 12.043 1.00 98.44 216 TYR A CA 1
ATOM 1677 C C . TYR A 1 216 ? -8.715 6.241 10.653 1.00 98.44 216 TYR A C 1
ATOM 1679 O O . TYR A 1 216 ? -8.012 6.026 9.670 1.00 98.44 216 TYR A O 1
ATOM 1687 N N . MET A 1 217 ? -9.924 6.791 10.583 1.00 98.44 217 MET A N 1
ATOM 1688 C CA . MET A 1 217 ? -10.595 7.135 9.335 1.00 98.44 217 MET A CA 1
ATOM 1689 C C . MET A 1 217 ? -11.022 8.590 9.329 1.00 98.44 217 MET A C 1
ATOM 1691 O O . MET A 1 217 ? -11.683 9.053 10.264 1.00 98.44 217 MET A O 1
ATOM 1695 N N . ASP A 1 218 ? -10.686 9.277 8.241 1.00 97.75 218 ASP A N 1
ATOM 1696 C CA . ASP A 1 218 ? -11.125 10.642 8.027 1.00 97.75 218 ASP A CA 1
ATOM 1697 C C . ASP A 1 218 ? -12.600 10.711 7.618 1.00 97.75 218 ASP A C 1
ATOM 1699 O O . ASP A 1 218 ? -13.131 9.882 6.873 1.00 97.75 218 ASP A O 1
ATOM 1703 N N . THR A 1 219 ? -13.259 11.753 8.107 1.00 96.88 219 THR A N 1
ATOM 1704 C CA . THR A 1 219 ? -14.613 12.134 7.716 1.00 96.88 219 THR A CA 1
ATOM 1705 C C . THR A 1 219 ? -14.602 13.204 6.637 1.00 96.88 219 THR A C 1
ATOM 1707 O O . THR A 1 219 ? -15.361 13.086 5.669 1.00 96.88 219 THR A O 1
ATOM 1710 N N . PHE A 1 220 ? -13.756 14.229 6.756 1.00 93.88 220 PHE A N 1
ATOM 1711 C CA . PHE A 1 220 ? -13.735 15.360 5.845 1.00 93.88 220 PHE A CA 1
ATOM 1712 C C . PHE A 1 220 ? -12.318 15.643 5.332 1.00 93.88 220 PHE A C 1
ATOM 1714 O O . PHE A 1 220 ? -11.446 16.017 6.103 1.00 93.88 220 PHE A O 1
ATOM 1721 N N . PRO A 1 221 ? -12.108 15.595 4.005 1.00 93.12 221 PRO A N 1
ATOM 1722 C CA . PRO A 1 221 ? -13.118 15.505 2.949 1.00 93.12 221 PRO A CA 1
ATOM 1723 C C . PRO A 1 221 ? -13.508 14.078 2.522 1.00 93.12 221 PRO A C 1
ATOM 1725 O O . PRO A 1 221 ? -14.253 13.945 1.542 1.00 93.12 221 PRO A O 1
ATOM 1728 N N . SER A 1 222 ? -13.013 13.028 3.186 1.00 94.50 222 SER A N 1
ATOM 1729 C CA . SER A 1 222 ? -13.089 11.644 2.684 1.00 94.50 222 SER A CA 1
ATOM 1730 C C . SER A 1 222 ? -14.506 11.133 2.419 1.00 94.50 222 SER A C 1
ATOM 1732 O O . SER A 1 222 ? -14.755 10.484 1.402 1.00 94.50 222 SER A O 1
ATOM 1734 N N . MET A 1 223 ? -15.468 11.482 3.272 1.00 95.62 223 MET A N 1
ATOM 1735 C CA . MET A 1 223 ? -16.868 11.067 3.130 1.00 95.62 223 MET A CA 1
ATOM 1736 C C . MET A 1 223 ? -17.721 12.082 2.351 1.00 95.62 223 MET A C 1
ATOM 1738 O O . MET A 1 223 ? -18.940 11.942 2.240 1.00 95.62 223 MET A O 1
ATOM 1742 N N . GLY A 1 224 ? -17.095 13.097 1.752 1.00 89.62 224 GLY A N 1
ATOM 1743 C CA . GLY A 1 224 ? -17.747 14.110 0.926 1.00 89.62 224 GLY A CA 1
ATOM 1744 C C . GLY A 1 224 ? -17.629 15.528 1.482 1.00 89.62 224 GLY A C 1
ATOM 1745 O O . GLY A 1 224 ? -17.590 15.758 2.685 1.00 89.62 224 GLY A O 1
ATOM 1746 N N . LYS A 1 225 ? -17.592 16.499 0.560 1.00 83.81 225 LYS A N 1
ATOM 1747 C CA . LYS A 1 225 ? -17.441 17.932 0.875 1.00 83.81 225 LYS A CA 1
ATOM 1748 C C . LYS A 1 225 ? -18.755 18.698 0.899 1.00 83.81 225 LYS A C 1
ATOM 1750 O O . LYS A 1 225 ? -18.884 19.690 1.602 1.00 83.81 225 LYS A O 1
ATOM 1755 N N . ASN A 1 226 ? -19.699 18.249 0.076 1.00 76.38 226 ASN A N 1
ATOM 1756 C CA . ASN A 1 226 ? -20.962 18.917 -0.191 1.00 76.38 226 ASN A CA 1
ATOM 1757 C C . ASN A 1 226 ? -22.091 17.892 -0.082 1.00 76.38 226 ASN A C 1
ATOM 1759 O O . ASN A 1 226 ? -21.980 16.804 -0.648 1.00 76.38 226 ASN A O 1
ATOM 1763 N N . GLY A 1 227 ? -23.191 18.274 0.563 1.00 75.50 227 GLY A N 1
ATOM 1764 C CA . GLY A 1 227 ? -24.375 17.427 0.686 1.00 75.50 227 GLY A CA 1
ATOM 1765 C C . GLY A 1 227 ? -24.260 16.378 1.790 1.00 75.50 227 GLY A C 1
ATOM 1766 O O . GLY A 1 227 ? -23.585 16.587 2.797 1.00 75.50 227 GLY A O 1
ATOM 1767 N N . GLU A 1 228 ? -24.981 15.273 1.621 1.00 86.00 228 GLU A N 1
ATOM 1768 C CA . GLU A 1 228 ? -25.007 14.193 2.600 1.00 86.00 228 GLU A CA 1
ATOM 1769 C C . GLU A 1 228 ? -23.681 13.421 2.606 1.00 86.00 228 GLU A C 1
ATOM 1771 O O . GLU A 1 228 ? -23.168 13.020 1.562 1.00 86.00 228 GLU A O 1
ATOM 1776 N N . MET A 1 229 ? -23.134 13.221 3.805 1.00 92.75 229 MET A N 1
ATOM 1777 C CA . MET A 1 229 ? -21.945 12.403 4.029 1.00 92.75 229 MET A CA 1
ATOM 1778 C C . MET A 1 229 ? -22.192 10.953 3.587 1.00 92.75 229 MET A C 1
ATOM 1780 O O . MET A 1 229 ? -23.147 10.324 4.045 1.00 92.75 229 MET A O 1
ATOM 1784 N N . ASP A 1 230 ? -21.293 10.436 2.755 1.00 95.88 230 ASP A N 1
ATOM 1785 C CA . ASP A 1 230 ? -21.316 9.096 2.174 1.00 95.88 230 ASP A CA 1
ATOM 1786 C C . ASP A 1 230 ? -20.123 8.287 2.692 1.00 95.88 230 ASP A C 1
ATOM 1788 O O . ASP A 1 230 ? -18.981 8.476 2.265 1.00 95.88 230 ASP A O 1
ATOM 1792 N N . VAL A 1 231 ? -20.404 7.379 3.627 1.00 97.38 231 VAL A N 1
ATOM 1793 C CA . VAL A 1 231 ? -19.386 6.542 4.274 1.00 97.38 231 VAL A CA 1
ATOM 1794 C C . VAL A 1 231 ? -18.815 5.466 3.352 1.00 97.38 231 VAL A C 1
ATOM 1796 O O . VAL A 1 231 ? -17.750 4.933 3.640 1.00 97.38 231 VAL A O 1
ATOM 1799 N N . THR A 1 232 ? -19.463 5.157 2.224 1.00 97.44 232 THR A N 1
ATOM 1800 C CA . THR A 1 232 ? -18.957 4.127 1.298 1.00 97.44 232 THR A CA 1
ATOM 1801 C C . THR A 1 232 ? -17.643 4.540 0.635 1.00 97.44 232 THR A C 1
ATOM 1803 O O . THR A 1 232 ? -16.842 3.697 0.235 1.00 97.44 232 THR A O 1
ATOM 1806 N N . LYS A 1 233 ? -17.366 5.849 0.588 1.00 96.19 233 LYS A N 1
ATOM 1807 C CA . LYS A 1 233 ? -16.144 6.420 0.009 1.00 96.19 233 LYS A CA 1
ATOM 1808 C C . LYS A 1 233 ? -14.873 6.071 0.770 1.00 96.19 233 LYS A C 1
ATOM 1810 O O . LYS A 1 233 ? -13.800 6.151 0.182 1.00 96.19 233 LYS A O 1
ATOM 1815 N N . ILE A 1 234 ? -14.979 5.686 2.043 1.00 97.25 234 ILE A N 1
ATOM 1816 C CA . ILE A 1 234 ? -13.816 5.300 2.847 1.00 97.25 234 ILE A CA 1
ATOM 1817 C C . ILE A 1 234 ? -13.541 3.796 2.824 1.00 97.25 234 ILE A C 1
ATOM 1819 O O . ILE A 1 234 ? -12.566 3.367 3.425 1.00 97.25 234 ILE A O 1
ATOM 1823 N N . TYR A 1 235 ? -14.360 2.975 2.158 1.00 98.50 235 TYR A N 1
ATOM 1824 C CA . TYR A 1 235 ? -14.246 1.517 2.262 1.00 98.50 235 TYR A CA 1
ATOM 1825 C C . TYR A 1 235 ? -12.944 0.944 1.699 1.00 98.50 235 TYR A C 1
ATOM 1827 O O . TYR A 1 235 ? -12.382 0.021 2.282 1.00 98.50 235 TYR A O 1
ATOM 1835 N N . THR A 1 236 ? -12.418 1.503 0.607 1.00 97.94 236 THR A N 1
ATOM 1836 C CA . THR A 1 236 ? -11.088 1.102 0.125 1.00 97.94 236 THR A CA 1
ATOM 1837 C C . THR A 1 236 ? -10.011 1.525 1.121 1.00 97.94 236 THR A C 1
ATOM 1839 O O . THR A 1 236 ? -9.172 0.710 1.483 1.00 97.94 236 THR A O 1
ATOM 1842 N N . THR A 1 237 ? -10.093 2.741 1.670 1.00 97.62 237 THR A N 1
ATOM 1843 C CA . THR A 1 237 ? -9.160 3.206 2.706 1.00 97.62 237 THR A CA 1
ATOM 1844 C C . THR A 1 237 ? -9.239 2.357 3.985 1.00 97.62 237 THR A C 1
ATOM 1846 O O . THR A 1 237 ? -8.213 2.067 4.579 1.00 97.62 237 THR A O 1
ATOM 1849 N N . LEU A 1 238 ? -10.416 1.855 4.381 1.00 98.56 238 LEU A N 1
ATOM 1850 C CA . LEU A 1 238 ? -10.543 0.890 5.485 1.00 98.56 238 LEU A CA 1
ATOM 1851 C C . LEU A 1 238 ? -9.721 -0.382 5.220 1.00 98.56 238 LEU A C 1
ATOM 1853 O O . LEU A 1 238 ? -9.037 -0.867 6.117 1.00 98.56 238 LEU A O 1
ATOM 1857 N N . ALA A 1 239 ? -9.785 -0.926 3.999 1.00 98.75 239 ALA A N 1
ATOM 1858 C CA . ALA A 1 239 ? -8.991 -2.094 3.614 1.00 98.75 239 ALA A CA 1
ATOM 1859 C C . ALA A 1 239 ? -7.484 -1.788 3.630 1.00 98.75 239 ALA A C 1
ATOM 1861 O O . ALA A 1 239 ? -6.693 -2.638 4.045 1.00 98.75 239 ALA A O 1
ATOM 1862 N N . HIS A 1 240 ? -7.104 -0.579 3.210 1.00 98.44 240 HIS A N 1
ATOM 1863 C CA . HIS A 1 240 ? -5.730 -0.080 3.211 1.00 98.44 240 HIS A CA 1
ATOM 1864 C C . HIS A 1 240 ? -5.158 -0.010 4.638 1.00 98.44 240 HIS A C 1
ATOM 1866 O O . HIS A 1 240 ? -4.176 -0.683 4.946 1.00 98.44 240 HIS A O 1
ATOM 1872 N N . GLU A 1 241 ? -5.822 0.709 5.548 1.00 98.31 241 GLU A N 1
ATOM 1873 C CA . GLU A 1 241 ? -5.339 0.870 6.928 1.00 98.31 241 GLU A CA 1
ATOM 1874 C C . GLU A 1 241 ? -5.353 -0.440 7.714 1.00 98.31 241 GLU A C 1
ATOM 1876 O O . GLU A 1 241 ? -4.457 -0.720 8.518 1.00 98.31 241 GLU A O 1
ATOM 1881 N N . TYR A 1 242 ? -6.351 -1.290 7.462 1.00 98.50 242 TYR A N 1
ATOM 1882 C CA . TYR A 1 242 ? -6.389 -2.603 8.083 1.00 98.50 242 TYR A CA 1
ATOM 1883 C C . TYR A 1 242 ? -5.259 -3.507 7.576 1.00 98.50 242 TYR A C 1
ATOM 1885 O O . TYR A 1 242 ? -4.680 -4.257 8.366 1.00 98.50 242 TYR A O 1
ATOM 1893 N N . GLN A 1 243 ? -4.880 -3.399 6.295 1.00 98.12 243 GLN A N 1
ATOM 1894 C CA . GLN A 1 243 ? -3.709 -4.100 5.771 1.00 98.12 243 GLN A CA 1
ATOM 1895 C C . GLN A 1 243 ? -2.449 -3.691 6.541 1.00 98.12 243 GLN A C 1
ATOM 1897 O O . GLN A 1 243 ? -1.721 -4.576 6.997 1.00 98.12 243 GLN A O 1
ATOM 1902 N N . HIS A 1 244 ? -2.224 -2.394 6.771 1.00 96.81 244 HIS A N 1
ATOM 1903 C CA . HIS A 1 244 ? -1.062 -1.934 7.533 1.00 96.81 244 HIS A CA 1
ATOM 1904 C C . HIS A 1 244 ? -1.019 -2.522 8.946 1.00 96.81 244 HIS A C 1
ATOM 1906 O O . HIS A 1 244 ? 0.041 -2.959 9.406 1.00 96.81 244 HIS A O 1
ATOM 1912 N N . MET A 1 245 ? -2.167 -2.591 9.625 1.00 96.44 245 MET A N 1
ATOM 1913 C CA . MET A 1 245 ? -2.271 -3.191 10.955 1.00 96.44 245 MET A CA 1
ATOM 1914 C C . MET A 1 245 ? -1.886 -4.677 10.950 1.00 96.44 245 MET A C 1
ATOM 1916 O O . MET A 1 245 ? -1.054 -5.102 11.760 1.00 96.44 245 MET A O 1
ATOM 1920 N N . VAL A 1 246 ? -2.458 -5.483 10.047 1.00 96.81 246 VAL A N 1
ATOM 1921 C CA . VAL A 1 246 ? -2.159 -6.927 10.002 1.00 96.81 246 VAL A CA 1
ATOM 1922 C C . VAL A 1 246 ? -0.737 -7.200 9.511 1.00 96.81 246 VAL A C 1
ATOM 1924 O O . VAL A 1 246 ? -0.090 -8.133 9.993 1.00 96.81 246 VAL A O 1
ATOM 1927 N N . ASN A 1 247 ? -0.219 -6.351 8.617 1.00 93.94 247 ASN A N 1
ATOM 1928 C CA . ASN A 1 247 ? 1.167 -6.373 8.168 1.00 93.94 247 ASN A CA 1
ATOM 1929 C C . ASN A 1 247 ? 2.124 -6.124 9.338 1.00 93.94 247 ASN A C 1
ATOM 1931 O O . ASN A 1 247 ? 3.054 -6.901 9.557 1.00 93.94 247 ASN A O 1
ATOM 1935 N N . PHE A 1 248 ? 1.867 -5.085 10.139 1.00 91.62 248 PHE A N 1
ATOM 1936 C CA . PHE A 1 248 ? 2.670 -4.786 11.319 1.00 91.62 248 PHE A CA 1
ATOM 1937 C C . PHE A 1 248 ? 2.624 -5.926 12.340 1.00 91.62 248 PHE A C 1
ATOM 1939 O O . PHE A 1 248 ? 3.674 -6.349 12.831 1.00 91.62 248 PHE A O 1
ATOM 1946 N N . ASN A 1 249 ? 1.437 -6.472 12.632 1.00 91.50 249 ASN A N 1
ATOM 1947 C CA . ASN A 1 249 ? 1.318 -7.628 13.520 1.00 91.50 249 ASN A CA 1
ATOM 1948 C C . ASN A 1 249 ? 2.207 -8.782 13.038 1.00 91.50 249 ASN A C 1
ATOM 1950 O O . ASN A 1 249 ? 3.028 -9.296 13.803 1.00 91.50 249 ASN A O 1
ATOM 1954 N N . ARG A 1 250 ? 2.096 -9.157 11.760 1.00 90.06 250 ARG A N 1
ATOM 1955 C CA . ARG A 1 250 ? 2.867 -10.273 11.220 1.00 90.06 250 ARG A CA 1
ATOM 1956 C C . ARG A 1 250 ? 4.367 -9.995 11.268 1.00 90.06 250 ARG A C 1
ATOM 1958 O O . ARG A 1 250 ? 5.094 -10.715 11.948 1.00 90.06 250 ARG A O 1
ATOM 1965 N N . ASN A 1 251 ? 4.818 -8.926 10.620 1.00 84.25 251 ASN A N 1
ATOM 1966 C CA . ASN A 1 251 ? 6.240 -8.642 10.437 1.00 84.25 251 ASN A CA 1
ATOM 1967 C C . ASN A 1 251 ? 6.972 -8.297 11.739 1.00 84.25 251 ASN A C 1
ATOM 1969 O O . ASN A 1 251 ? 8.141 -8.649 11.913 1.00 84.25 251 ASN A O 1
ATOM 1973 N N . ILE A 1 252 ? 6.304 -7.616 12.668 1.00 82.56 252 ILE A N 1
ATOM 1974 C CA . ILE A 1 252 ? 6.956 -7.051 13.851 1.00 82.56 252 ILE A CA 1
ATOM 1975 C C . ILE A 1 252 ? 6.603 -7.824 15.121 1.00 82.56 252 ILE A C 1
ATOM 1977 O O . ILE A 1 252 ? 7.499 -8.170 15.896 1.00 82.56 252 ILE A O 1
ATOM 1981 N N . LEU A 1 253 ? 5.326 -8.141 15.349 1.00 80.88 253 LEU A N 1
ATOM 1982 C CA . LEU A 1 253 ? 4.903 -8.782 16.597 1.00 80.88 253 LEU A CA 1
ATOM 1983 C C . LEU A 1 253 ? 5.063 -10.304 16.569 1.00 80.88 253 LEU A C 1
ATOM 1985 O O . LEU A 1 253 ? 5.462 -10.873 17.590 1.00 80.88 253 LEU A O 1
ATOM 1989 N N . VAL A 1 254 ? 4.729 -10.967 15.462 1.00 78.31 254 VAL A N 1
ATOM 1990 C CA . VAL A 1 254 ? 4.848 -12.429 15.322 1.00 78.31 254 VAL A CA 1
ATOM 1991 C C . VAL A 1 254 ? 6.271 -12.797 14.933 1.00 78.31 254 VAL A C 1
ATOM 1993 O O . VAL A 1 254 ? 6.959 -13.506 15.667 1.00 78.31 254 VAL A O 1
ATOM 1996 N N . GLU A 1 255 ? 6.734 -12.233 13.823 1.00 71.50 255 GLU A N 1
ATOM 1997 C CA . GLU A 1 255 ? 7.991 -12.604 13.182 1.00 71.50 255 GLU A CA 1
ATOM 1998 C C . GLU A 1 255 ? 9.228 -11.909 13.769 1.00 71.50 255 GLU A C 1
ATOM 2000 O O . GLU A 1 255 ? 10.359 -12.188 13.361 1.00 71.50 255 GLU A O 1
ATOM 2005 N N . LYS A 1 256 ? 9.024 -11.031 14.762 1.00 70.06 256 LYS A N 1
ATOM 2006 C CA . LYS A 1 256 ? 10.074 -10.332 15.524 1.00 70.06 256 LYS A CA 1
ATOM 2007 C C . LYS A 1 256 ? 11.092 -9.615 14.628 1.00 70.06 256 LYS A C 1
ATOM 2009 O O . LYS A 1 256 ? 12.297 -9.645 14.915 1.00 70.06 256 LYS A O 1
ATOM 2014 N N . GLY A 1 257 ? 10.600 -8.995 13.552 1.00 58.69 257 GLY A N 1
ATOM 2015 C CA . GLY A 1 257 ? 11.391 -8.168 12.648 1.00 58.69 257 GLY A CA 1
ATOM 2016 C C . GLY A 1 257 ? 12.212 -7.100 13.364 1.00 58.69 257 GLY A C 1
ATOM 2017 O O . GLY A 1 257 ? 11.902 -6.710 14.492 1.00 58.69 257 GLY A O 1
ATOM 2018 N N . ASP A 1 258 ? 13.305 -6.664 12.734 1.00 59.78 258 ASP A N 1
ATOM 2019 C CA . ASP A 1 258 ? 14.108 -5.573 13.284 1.00 59.78 258 ASP A CA 1
ATOM 2020 C C . ASP A 1 258 ? 13.344 -4.245 13.168 1.00 59.78 258 ASP A C 1
ATOM 2022 O O . ASP A 1 258 ? 12.714 -3.953 12.155 1.00 59.78 258 ASP A O 1
ATOM 2026 N N . PHE A 1 259 ? 13.396 -3.437 14.223 1.00 54.25 259 PHE A N 1
ATOM 2027 C CA . PHE A 1 259 ? 12.694 -2.157 14.334 1.00 54.25 259 PHE A CA 1
ATOM 2028 C C . PHE A 1 259 ? 13.464 -1.017 13.658 1.00 54.25 259 PHE A C 1
ATOM 2030 O O . PHE A 1 259 ? 12.938 0.087 13.546 1.00 54.25 259 PHE A O 1
ATOM 2037 N N . ILE A 1 260 ? 14.718 -1.257 13.258 1.00 48.94 260 ILE A N 1
ATOM 2038 C CA . ILE A 1 260 ? 15.550 -0.261 12.572 1.00 48.94 260 ILE A CA 1
ATOM 2039 C C . ILE A 1 260 ? 15.301 -0.270 11.059 1.00 48.94 260 ILE A C 1
ATOM 2041 O O . ILE A 1 260 ? 15.302 0.803 10.462 1.00 48.94 260 ILE A O 1
ATOM 2045 N N . ASP A 1 261 ? 15.027 -1.439 10.472 1.00 52.25 261 ASP A N 1
ATOM 2046 C CA . ASP A 1 261 ? 14.866 -1.607 9.020 1.00 52.25 261 ASP A CA 1
ATOM 2047 C C . ASP A 1 261 ? 13.531 -2.239 8.592 1.00 52.25 261 ASP A C 1
ATOM 2049 O O . ASP A 1 261 ? 13.290 -2.373 7.393 1.00 52.25 261 ASP A O 1
ATOM 2053 N N . GLY A 1 262 ? 12.651 -2.598 9.541 1.00 56.53 262 GLY A N 1
ATOM 2054 C CA . GLY A 1 262 ? 11.458 -3.402 9.263 1.00 56.53 262 GLY A CA 1
ATOM 2055 C C . GLY A 1 262 ? 11.820 -4.789 8.710 1.00 56.53 262 GLY A C 1
ATOM 2056 O O . GLY A 1 262 ? 12.957 -5.054 8.328 1.00 56.53 262 GLY A O 1
ATOM 2057 N N . LYS A 1 263 ? 10.862 -5.721 8.664 1.00 69.69 263 LYS A N 1
ATOM 2058 C CA . LYS A 1 263 ? 11.016 -6.905 7.789 1.00 69.69 263 LYS A CA 1
ATOM 2059 C C . LYS A 1 263 ? 10.665 -6.590 6.337 1.00 69.69 263 LYS A C 1
ATOM 2061 O O . LYS A 1 263 ? 11.254 -7.165 5.429 1.00 69.69 263 LYS A O 1
ATOM 2066 N N . MET A 1 264 ? 9.737 -5.655 6.147 1.00 88.12 264 MET A N 1
ATOM 2067 C CA . MET A 1 264 ? 9.218 -5.241 4.853 1.00 88.12 264 MET A CA 1
ATOM 2068 C C . MET A 1 264 ? 9.441 -3.745 4.654 1.00 88.12 264 MET A C 1
ATOM 2070 O O . MET A 1 264 ? 9.036 -2.933 5.485 1.00 88.12 264 MET A O 1
ATOM 2074 N N . ASP A 1 265 ? 10.061 -3.395 3.533 1.00 90.44 265 ASP A N 1
ATOM 2075 C CA . ASP A 1 265 ? 10.280 -2.006 3.144 1.00 90.44 265 ASP A CA 1
ATOM 2076 C C . ASP A 1 265 ? 8.964 -1.294 2.805 1.00 90.44 265 ASP A C 1
ATOM 2078 O O . ASP A 1 265 ? 8.029 -1.904 2.281 1.00 90.44 265 ASP A O 1
ATOM 2082 N N . THR A 1 266 ? 8.920 0.025 3.029 1.00 90.94 266 THR A N 1
ATOM 2083 C CA . THR A 1 266 ? 7.739 0.877 2.798 1.00 90.94 266 THR A CA 1
ATOM 2084 C C . THR A 1 266 ? 7.119 0.678 1.418 1.00 90.94 266 THR A C 1
ATOM 2086 O O . THR A 1 266 ? 5.911 0.528 1.314 1.00 90.94 266 THR A O 1
ATOM 2089 N N . TRP A 1 267 ? 7.928 0.600 0.358 1.00 93.81 267 TRP A N 1
ATOM 2090 C CA . TRP A 1 267 ? 7.416 0.431 -1.005 1.00 93.81 267 TRP A CA 1
ATOM 2091 C C . TRP A 1 267 ? 6.617 -0.874 -1.182 1.00 93.81 267 TRP A C 1
ATOM 2093 O O . TRP A 1 267 ? 5.606 -0.891 -1.880 1.00 93.81 267 TRP A O 1
ATOM 2103 N N . LEU A 1 268 ? 7.032 -1.965 -0.527 1.00 95.81 268 LEU A N 1
ATOM 2104 C CA . LEU A 1 268 ? 6.325 -3.244 -0.601 1.00 95.81 268 LEU A CA 1
ATOM 2105 C C . LEU A 1 268 ? 5.122 -3.269 0.349 1.00 95.81 268 LEU A C 1
ATOM 2107 O O . LEU A 1 268 ? 4.077 -3.802 -0.018 1.00 95.81 268 LEU A O 1
ATOM 2111 N N . ASN A 1 269 ? 5.238 -2.635 1.522 1.00 95.00 269 ASN A N 1
ATOM 2112 C CA . ASN A 1 269 ? 4.108 -2.418 2.430 1.00 95.00 269 ASN A CA 1
ATOM 2113 C C . ASN A 1 269 ? 2.967 -1.687 1.701 1.00 95.00 269 ASN A C 1
ATOM 2115 O O . ASN A 1 269 ? 1.851 -2.192 1.646 1.00 95.00 269 ASN A O 1
ATOM 2119 N N . GLU A 1 270 ? 3.275 -0.585 1.013 1.00 95.88 270 GLU A N 1
ATOM 2120 C CA . GLU A 1 270 ? 2.300 0.160 0.212 1.00 95.88 270 GLU A CA 1
ATOM 2121 C C . GLU A 1 270 ? 1.751 -0.623 -0.975 1.00 95.88 270 GLU A C 1
ATOM 2123 O O . GLU A 1 270 ? 0.561 -0.538 -1.294 1.00 95.88 270 GLU A O 1
ATOM 2128 N N . ALA A 1 271 ? 2.598 -1.411 -1.643 1.00 98.06 271 ALA A N 1
ATOM 2129 C CA . ALA A 1 271 ? 2.138 -2.303 -2.699 1.00 98.06 271 ALA A CA 1
ATOM 2130 C C . ALA A 1 271 ? 1.048 -3.252 -2.179 1.00 98.06 271 ALA A C 1
ATOM 2132 O O . ALA A 1 271 ? 0.074 -3.511 -2.887 1.00 98.06 271 ALA A O 1
ATOM 2133 N N . PHE A 1 272 ? 1.190 -3.741 -0.944 1.00 98.25 272 PHE A N 1
ATOM 2134 C CA . PHE A 1 272 ? 0.251 -4.674 -0.333 1.00 98.25 272 PHE A CA 1
ATOM 2135 C C . PHE A 1 272 ? -1.008 -3.956 0.175 1.00 98.25 272 PHE A C 1
ATOM 2137 O O . PHE A 1 272 ? -2.106 -4.458 -0.067 1.00 98.25 272 PHE A O 1
ATOM 2144 N N . SER A 1 273 ? -0.893 -2.768 0.776 1.00 98.12 273 SER A N 1
ATOM 2145 C CA . SER A 1 273 ? -2.057 -1.947 1.150 1.00 98.12 273 SER A CA 1
ATOM 2146 C C . SER A 1 273 ? -2.915 -1.575 -0.055 1.00 98.12 273 SER A C 1
ATOM 2148 O O . SER A 1 273 ? -4.125 -1.765 -0.050 1.00 98.12 273 SER A O 1
ATOM 2150 N N . MET A 1 274 ? -2.308 -1.137 -1.159 1.00 98.31 274 MET A N 1
ATOM 2151 C CA . MET A 1 274 ? -3.066 -0.842 -2.382 1.00 98.31 274 MET A CA 1
ATOM 2152 C C . MET A 1 274 ? -3.546 -2.107 -3.108 1.00 98.31 274 MET A C 1
ATOM 2154 O O . MET A 1 274 ? -4.538 -2.067 -3.840 1.00 98.31 274 MET A O 1
ATOM 2158 N N . ALA A 1 275 ? -2.886 -3.253 -2.912 1.00 98.69 275 ALA A N 1
ATOM 2159 C CA . ALA A 1 275 ? -3.437 -4.529 -3.350 1.00 98.69 275 ALA A CA 1
ATOM 2160 C C . ALA A 1 275 ? -4.698 -4.893 -2.555 1.00 98.69 275 ALA A C 1
ATOM 2162 O O . ALA A 1 275 ? -5.668 -5.337 -3.166 1.00 98.69 275 ALA A O 1
ATOM 2163 N N . SER A 1 276 ? -4.742 -4.645 -1.240 1.00 98.75 276 SER A N 1
ATOM 2164 C CA . SER A 1 276 ? -5.936 -4.903 -0.425 1.00 98.75 276 SER A CA 1
ATOM 2165 C C . SER A 1 276 ? -7.139 -4.075 -0.893 1.00 98.75 276 SER A C 1
ATOM 2167 O O . SER A 1 276 ? -8.240 -4.617 -1.013 1.00 98.75 276 SER A O 1
ATOM 2169 N N . GLU A 1 277 ?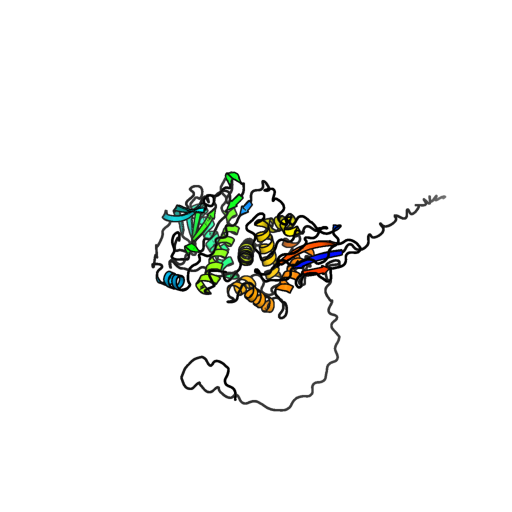 -6.921 -2.811 -1.276 1.00 98.62 277 GLU A N 1
ATOM 2170 C CA . GLU A 1 277 ? -7.948 -1.951 -1.874 1.00 98.62 277 GLU A CA 1
ATOM 2171 C C . GLU A 1 277 ? -8.546 -2.562 -3.149 1.00 98.62 277 GLU A C 1
ATOM 2173 O O . GLU A 1 277 ? -9.771 -2.601 -3.315 1.00 98.62 277 GLU A O 1
ATOM 2178 N N . GLN A 1 278 ? -7.697 -3.047 -4.062 1.00 98.50 278 GLN A N 1
ATOM 2179 C CA . GLN A 1 278 ? -8.149 -3.658 -5.312 1.00 98.50 278 GLN A CA 1
ATOM 2180 C C . GLN A 1 278 ? -8.813 -5.018 -5.080 1.00 98.50 278 GLN A C 1
ATOM 2182 O O . GLN A 1 278 ? -9.826 -5.300 -5.714 1.00 98.50 278 GLN A O 1
ATOM 2187 N N . ILE A 1 279 ? -8.295 -5.854 -4.180 1.00 98.56 279 ILE A N 1
ATOM 2188 C CA . ILE A 1 279 ? -8.903 -7.155 -3.867 1.00 98.56 279 ILE A CA 1
ATOM 2189 C C . ILE A 1 279 ? -10.306 -6.948 -3.277 1.00 98.56 279 ILE A C 1
ATOM 2191 O O . ILE A 1 279 ? -11.250 -7.640 -3.666 1.00 98.56 279 ILE A O 1
ATOM 2195 N N . TYR A 1 280 ? -10.461 -5.972 -2.377 1.00 98.69 280 TYR A N 1
ATOM 2196 C CA . TYR A 1 280 ? -11.753 -5.616 -1.796 1.00 98.69 280 TYR A CA 1
ATOM 2197 C C . TYR A 1 280 ? -12.720 -5.052 -2.849 1.00 98.69 280 TYR A C 1
ATOM 2199 O O . TYR A 1 280 ? -13.812 -5.588 -3.047 1.00 98.69 280 TYR A O 1
ATOM 2207 N N . SER A 1 281 ? -12.314 -3.995 -3.560 1.00 97.81 281 SER A N 1
ATOM 2208 C CA . SER A 1 281 ? -13.179 -3.298 -4.526 1.00 97.81 281 SER A CA 1
ATOM 2209 C C . SER A 1 281 ? -13.406 -4.079 -5.822 1.00 97.81 281 SER A C 1
ATOM 2211 O O . SER A 1 281 ? -14.361 -3.807 -6.550 1.00 97.81 281 SER A O 1
ATOM 2213 N N . LYS A 1 282 ? -12.534 -5.050 -6.120 1.00 97.31 282 LYS A N 1
ATOM 2214 C CA . LYS A 1 282 ? -12.454 -5.798 -7.384 1.00 97.31 282 LYS A CA 1
ATOM 2215 C C . LYS A 1 282 ? -12.249 -4.891 -8.597 1.00 97.31 282 LYS A C 1
ATOM 2217 O O . LYS A 1 282 ? -12.628 -5.256 -9.709 1.00 97.31 282 LYS A O 1
ATOM 2222 N N . GLN A 1 283 ? -11.691 -3.702 -8.382 1.00 96.88 283 GLN A N 1
ATOM 2223 C CA . GLN A 1 283 ? -11.448 -2.708 -9.419 1.00 96.88 283 GLN A CA 1
ATOM 2224 C C . GLN A 1 283 ? -9.997 -2.220 -9.364 1.00 96.88 283 GLN A C 1
ATOM 2226 O O . GLN A 1 283 ? -9.449 -2.046 -8.274 1.00 96.88 283 GLN A O 1
ATOM 2231 N N . PRO A 1 284 ? -9.365 -1.963 -10.522 1.00 96.62 284 PRO A N 1
ATOM 2232 C CA . PRO A 1 284 ? -8.075 -1.291 -10.566 1.00 96.62 284 PRO A CA 1
ATOM 2233 C C . PRO A 1 284 ? -8.126 0.086 -9.897 1.00 96.62 284 PRO A C 1
ATOM 2235 O O . PRO A 1 284 ? -9.101 0.827 -10.047 1.00 96.62 284 PRO A O 1
ATOM 2238 N N . LEU A 1 285 ? -7.037 0.478 -9.236 1.00 96.12 285 LEU A N 1
ATOM 2239 C CA . LEU A 1 285 ? -6.883 1.813 -8.665 1.00 96.12 285 LEU A CA 1
ATOM 2240 C C . LEU A 1 285 ? -6.525 2.811 -9.770 1.00 96.12 285 LEU A C 1
ATOM 2242 O O . LEU A 1 285 ? -5.366 3.190 -9.954 1.00 96.12 285 LEU A O 1
ATOM 2246 N N . THR A 1 286 ? -7.536 3.246 -10.522 1.00 94.88 286 THR A N 1
ATOM 2247 C CA . THR A 1 286 ? -7.369 4.098 -11.712 1.00 94.88 286 THR A CA 1
ATOM 2248 C C . THR A 1 286 ? -6.561 5.361 -11.429 1.00 94.88 286 THR A C 1
ATOM 2250 O O . THR A 1 286 ? -5.675 5.692 -12.207 1.00 94.88 286 THR A O 1
ATOM 2253 N N . LYS A 1 287 ? -6.754 6.003 -10.268 1.00 91.75 287 LYS A N 1
ATOM 2254 C CA . LYS A 1 287 ? -5.981 7.190 -9.859 1.00 91.75 287 LYS A CA 1
ATOM 2255 C C . LYS A 1 287 ? -4.468 6.943 -9.814 1.00 91.75 287 LYS A C 1
ATOM 2257 O O . LYS A 1 287 ? -3.703 7.850 -10.129 1.00 91.75 287 LYS A O 1
ATOM 2262 N N . ARG A 1 288 ? -4.018 5.738 -9.434 1.00 94.69 288 ARG A N 1
ATOM 2263 C CA . ARG A 1 288 ? -2.588 5.373 -9.411 1.00 94.69 288 ARG A CA 1
ATOM 2264 C C . ARG A 1 288 ? -2.042 5.186 -10.823 1.00 94.69 288 ARG A C 1
ATOM 2266 O O . ARG A 1 288 ? -0.931 5.616 -11.112 1.00 94.69 288 ARG A O 1
ATOM 2273 N N . ILE A 1 289 ? -2.847 4.619 -11.718 1.00 96.88 289 ILE A N 1
ATOM 2274 C CA . ILE A 1 289 ? -2.477 4.441 -13.126 1.00 96.88 289 ILE A CA 1
ATOM 2275 C C . ILE A 1 289 ? -2.444 5.793 -13.851 1.00 96.88 289 ILE A C 1
ATOM 2277 O O . ILE A 1 289 ? -1.476 6.111 -14.535 1.00 96.88 289 ILE A O 1
ATOM 2281 N N . GLU A 1 290 ? -3.447 6.641 -13.629 1.00 94.75 290 GLU A N 1
ATOM 2282 C CA . GLU A 1 290 ? -3.479 8.015 -14.136 1.00 94.75 290 GLU A CA 1
ATOM 2283 C C . GLU A 1 290 ? -2.278 8.831 -13.648 1.00 94.75 290 GLU A C 1
ATOM 2285 O O . GLU A 1 290 ? -1.710 9.609 -14.414 1.00 94.75 290 GLU A O 1
ATOM 2290 N N . TYR A 1 291 ? -1.875 8.657 -12.384 1.00 92.75 291 TYR A N 1
ATOM 2291 C CA . TYR A 1 291 ? -0.703 9.338 -11.843 1.00 92.75 291 TYR A CA 1
ATOM 2292 C C . TYR A 1 291 ? 0.600 8.830 -12.469 1.00 92.75 291 TYR A C 1
ATOM 2294 O O . TYR A 1 291 ? 1.426 9.645 -12.877 1.00 92.75 291 TYR A O 1
ATOM 2302 N N . PHE A 1 292 ? 0.755 7.512 -12.628 1.00 96.31 292 PHE A N 1
ATOM 2303 C CA . PHE A 1 292 ? 1.879 6.919 -13.358 1.00 96.31 292 PHE A CA 1
ATOM 2304 C C . PHE A 1 292 ? 2.014 7.511 -14.771 1.00 96.31 292 PHE A C 1
ATOM 2306 O O . PHE A 1 292 ? 3.094 7.960 -15.149 1.00 96.31 292 PHE A O 1
ATOM 2313 N N . ASN A 1 293 ? 0.905 7.600 -15.511 1.00 96.44 293 ASN A N 1
ATOM 2314 C CA . ASN A 1 293 ? 0.880 8.077 -16.897 1.00 96.44 293 ASN A CA 1
ATOM 2315 C C . ASN A 1 293 ? 1.279 9.553 -17.068 1.00 96.44 293 ASN A C 1
ATOM 2317 O O . ASN A 1 293 ? 1.653 9.960 -18.166 1.00 96.44 293 ASN A O 1
ATOM 2321 N N . LYS A 1 294 ? 1.163 10.374 -16.016 1.00 93.44 294 LYS A N 1
ATOM 2322 C CA . LYS A 1 294 ? 1.458 11.819 -16.061 1.00 93.44 294 LYS A CA 1
ATOM 2323 C C . LYS A 1 294 ? 2.698 12.229 -15.265 1.00 93.44 294 LYS A C 1
ATOM 2325 O O . LYS A 1 294 ? 3.036 13.410 -15.250 1.00 93.44 294 LYS A O 1
ATOM 2330 N N . SER A 1 295 ? 3.336 11.295 -14.562 1.00 91.12 295 SER A N 1
ATOM 2331 C CA . SER A 1 295 ? 4.441 11.615 -13.663 1.00 91.12 295 SER A CA 1
ATOM 2332 C C . SER A 1 295 ? 5.741 11.840 -14.432 1.00 91.12 295 SER A C 1
ATOM 2334 O O . SER A 1 295 ? 6.384 10.902 -14.909 1.00 91.12 295 SER A O 1
ATOM 2336 N N . GLU A 1 296 ? 6.180 13.098 -14.477 1.00 90.12 296 GLU A N 1
ATOM 2337 C CA . GLU A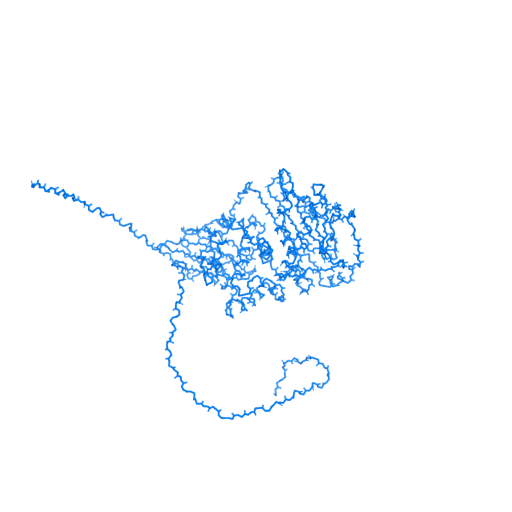 1 296 ? 7.523 13.450 -14.943 1.00 90.12 296 GLU A CA 1
ATOM 2338 C C . GLU A 1 296 ? 8.607 12.854 -14.035 1.00 90.12 296 GLU A C 1
ATOM 2340 O O . GLU A 1 296 ? 9.686 12.523 -14.517 1.00 90.12 296 GLU A O 1
ATOM 2345 N N . SER A 1 297 ? 8.348 12.672 -12.733 1.00 90.19 297 SER A N 1
ATOM 2346 C CA . SER A 1 297 ? 9.332 12.055 -11.837 1.00 90.19 297 SER A CA 1
ATOM 2347 C C . SER A 1 297 ? 9.598 10.601 -12.236 1.00 90.19 297 SER A C 1
ATOM 2349 O O . SER A 1 297 ? 10.756 10.201 -12.366 1.00 90.19 297 SER A O 1
ATOM 2351 N N . ILE A 1 298 ? 8.540 9.827 -12.512 1.00 93.50 298 ILE A N 1
ATOM 2352 C CA . ILE A 1 298 ? 8.652 8.445 -13.002 1.00 93.50 298 ILE A CA 1
ATOM 2353 C C . ILE A 1 298 ? 9.330 8.417 -14.368 1.00 93.50 298 ILE A C 1
ATOM 2355 O O . ILE A 1 298 ? 10.271 7.646 -14.547 1.00 93.50 298 ILE A O 1
ATOM 2359 N N . ALA A 1 299 ? 8.917 9.291 -15.291 1.00 93.44 299 ALA A N 1
ATOM 2360 C CA . ALA A 1 299 ? 9.524 9.405 -16.618 1.00 93.44 299 ALA A CA 1
ATOM 2361 C C . ALA A 1 299 ? 11.039 9.668 -16.562 1.00 93.44 299 ALA A C 1
ATOM 2363 O O . ALA A 1 299 ? 11.779 9.207 -17.426 1.00 93.44 299 ALA A O 1
ATOM 2364 N N . ASN A 1 300 ? 11.499 10.376 -15.525 1.00 90.88 300 ASN A N 1
ATOM 2365 C CA . ASN A 1 300 ? 12.897 10.745 -15.312 1.00 90.88 300 ASN A CA 1
ATOM 2366 C C . ASN A 1 300 ? 13.664 9.790 -14.377 1.00 90.88 300 ASN A C 1
ATOM 2368 O O . ASN A 1 300 ? 14.742 10.143 -13.898 1.00 90.88 300 ASN A O 1
ATOM 2372 N N . GLY A 1 301 ? 13.159 8.577 -14.127 1.00 93.25 301 GLY A N 1
ATOM 2373 C CA . GLY A 1 301 ? 13.935 7.540 -13.441 1.00 93.25 301 GLY A CA 1
ATOM 2374 C C . GLY A 1 301 ? 13.608 7.318 -11.967 1.00 93.25 301 GLY A C 1
ATOM 2375 O O . GLY A 1 301 ? 14.470 6.819 -11.239 1.00 93.25 301 GLY A O 1
ATOM 2376 N N . HIS A 1 302 ? 12.397 7.658 -11.507 1.00 92.81 302 HIS A N 1
ATOM 2377 C CA . HIS A 1 302 ? 11.975 7.406 -10.122 1.00 92.81 302 HIS A CA 1
ATOM 2378 C C . HIS A 1 302 ? 12.191 5.936 -9.715 1.00 92.81 302 HIS A C 1
ATOM 2380 O O . HIS A 1 302 ? 11.794 4.996 -10.419 1.00 92.81 302 HIS A O 1
ATOM 2386 N N . SER A 1 303 ? 12.833 5.739 -8.562 1.00 94.81 303 SER A N 1
ATOM 2387 C CA . SER A 1 303 ? 13.138 4.412 -8.024 1.00 94.81 303 SER A CA 1
ATOM 2388 C C . SER A 1 303 ? 11.880 3.749 -7.469 1.00 94.81 303 SER A C 1
ATOM 2390 O O . SER A 1 303 ? 11.094 4.401 -6.792 1.00 94.81 303 SER A O 1
ATOM 2392 N N . LEU A 1 304 ? 11.706 2.448 -7.716 1.00 95.62 304 LEU A N 1
ATOM 2393 C CA . LEU A 1 304 ? 10.657 1.665 -7.052 1.00 95.62 304 LEU A CA 1
ATOM 2394 C C . LEU A 1 304 ? 10.975 1.430 -5.565 1.00 95.62 304 LEU A C 1
ATOM 2396 O O . LEU A 1 304 ? 10.072 1.463 -4.740 1.00 95.62 304 LEU A O 1
ATOM 2400 N N . ILE A 1 305 ? 12.245 1.184 -5.226 1.00 94.06 305 ILE A N 1
ATOM 2401 C CA . ILE A 1 305 ? 12.633 0.666 -3.901 1.00 94.06 305 ILE A CA 1
ATOM 2402 C C . ILE A 1 305 ? 13.200 1.732 -2.959 1.00 94.06 305 ILE A C 1
ATOM 2404 O O . ILE A 1 305 ? 13.294 1.508 -1.754 1.00 94.06 305 ILE A O 1
ATOM 2408 N N . LYS A 1 306 ? 13.591 2.899 -3.485 1.00 90.81 306 LYS A N 1
ATOM 2409 C CA . LYS A 1 306 ? 14.048 4.035 -2.678 1.00 90.81 306 LYS A CA 1
ATOM 2410 C C . LYS A 1 306 ? 12.918 5.026 -2.488 1.00 90.81 306 LYS A C 1
ATOM 2412 O O . LYS A 1 306 ? 12.764 5.938 -3.295 1.00 90.81 306 LYS A O 1
ATOM 2417 N N . TRP A 1 307 ? 12.187 4.849 -1.393 1.00 87.31 307 TRP A N 1
ATOM 2418 C CA . TRP A 1 307 ? 11.060 5.699 -1.038 1.00 87.31 307 TRP A CA 1
ATOM 2419 C C . TRP A 1 307 ? 11.479 7.170 -0.890 1.00 87.31 307 TRP A C 1
ATOM 2421 O O . TRP A 1 307 ? 12.316 7.512 -0.050 1.00 87.31 307 TRP A O 1
ATOM 2431 N N . GLN A 1 308 ? 10.911 8.053 -1.713 1.00 80.12 308 GLN A N 1
ATOM 2432 C CA . GLN A 1 308 ? 11.226 9.483 -1.704 1.00 80.12 308 GLN A CA 1
ATOM 2433 C C . GLN A 1 308 ? 10.118 10.288 -1.024 1.00 80.12 308 GLN A C 1
ATOM 2435 O O . GLN A 1 308 ? 9.045 10.480 -1.588 1.00 80.12 308 GLN A O 1
ATOM 2440 N N . ASN A 1 309 ? 10.412 10.821 0.166 1.00 70.62 309 ASN A N 1
ATOM 2441 C CA . ASN A 1 309 ? 9.488 11.685 0.916 1.00 70.62 309 ASN A CA 1
ATOM 2442 C C . ASN A 1 309 ? 9.476 13.145 0.431 1.00 70.62 309 ASN A C 1
ATOM 2444 O O . ASN A 1 309 ? 8.553 13.897 0.739 1.00 70.62 309 ASN A O 1
ATOM 2448 N N . ASN A 1 310 ? 10.500 13.558 -0.317 1.00 60.66 310 ASN A N 1
ATOM 2449 C CA . ASN A 1 310 ? 10.622 14.921 -0.821 1.00 60.66 310 ASN A CA 1
ATOM 2450 C C . ASN A 1 310 ? 10.119 14.981 -2.271 1.00 60.66 310 ASN A C 1
ATOM 2452 O O . ASN A 1 310 ? 10.542 14.185 -3.108 1.00 60.66 310 ASN A O 1
ATOM 2456 N N . ASN A 1 311 ? 9.294 15.987 -2.573 1.00 65.50 311 ASN A N 1
ATOM 2457 C CA . ASN A 1 311 ? 8.752 16.324 -3.899 1.00 65.50 311 ASN A CA 1
ATOM 2458 C C . ASN A 1 311 ? 7.538 15.491 -4.332 1.00 65.50 311 ASN A C 1
ATOM 2460 O O . ASN A 1 311 ? 6.411 15.899 -4.056 1.00 65.50 311 ASN A O 1
ATOM 2464 N N . ASP A 1 312 ? 7.754 14.361 -5.010 1.00 77.38 312 ASP A N 1
ATOM 2465 C CA . ASP A 1 312 ? 6.699 13.566 -5.648 1.00 77.38 312 ASP A CA 1
ATOM 2466 C C . ASP A 1 312 ? 6.512 12.220 -4.943 1.00 77.38 312 ASP A C 1
ATOM 2468 O O . ASP A 1 312 ? 6.946 11.158 -5.392 1.00 77.38 312 ASP A O 1
ATOM 2472 N N . VAL A 1 313 ? 5.835 12.296 -3.802 1.00 82.12 313 VAL A N 1
ATOM 2473 C CA . VAL A 1 313 ? 5.493 11.133 -2.986 1.00 82.12 313 VAL A CA 1
ATOM 2474 C C . VAL A 1 313 ? 4.536 10.181 -3.719 1.00 82.12 313 VAL A C 1
ATOM 2476 O O . VAL A 1 313 ? 4.641 8.965 -3.565 1.00 82.12 313 VAL A O 1
ATOM 2479 N N . LEU A 1 314 ? 3.633 10.709 -4.553 1.00 87.69 314 LEU A N 1
ATOM 2480 C CA . LEU A 1 314 ? 2.598 9.938 -5.253 1.00 87.69 314 LEU A CA 1
ATOM 2481 C C . LEU A 1 314 ? 3.173 9.020 -6.341 1.00 87.69 314 LEU A C 1
ATOM 2483 O O . LEU A 1 314 ? 2.574 7.981 -6.646 1.00 87.69 314 LEU A O 1
ATOM 2487 N N . SER A 1 315 ? 4.348 9.350 -6.878 1.00 91.69 315 SER A N 1
ATOM 2488 C CA . SER A 1 315 ? 5.106 8.455 -7.751 1.00 91.69 315 SER A CA 1
ATOM 2489 C C . SER A 1 315 ? 5.506 7.149 -7.063 1.00 91.69 315 SER A C 1
ATOM 2491 O O . SER A 1 315 ? 5.360 6.088 -7.678 1.00 91.69 315 SER A O 1
ATOM 2493 N N . ASN A 1 316 ? 5.900 7.187 -5.781 1.00 92.12 316 ASN A N 1
ATOM 2494 C CA . ASN A 1 316 ? 6.210 5.965 -5.030 1.00 92.12 316 ASN A CA 1
ATOM 2495 C C . ASN A 1 316 ? 4.983 5.047 -4.944 1.00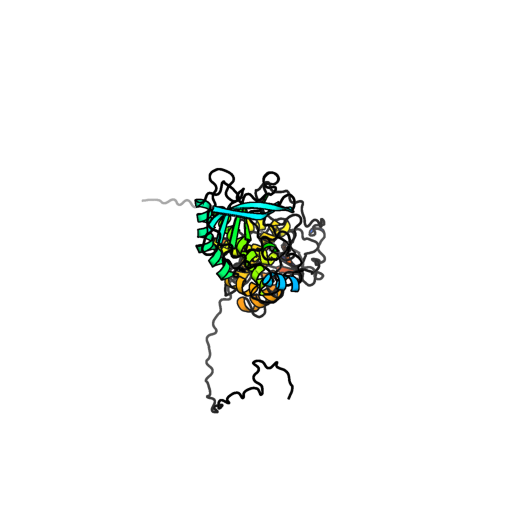 92.12 316 ASN A C 1
ATOM 2497 O O . ASN A 1 316 ? 5.066 3.864 -5.275 1.00 92.12 316 ASN A O 1
ATOM 2501 N N . TYR A 1 317 ? 3.824 5.599 -4.566 1.00 94.25 317 TYR A N 1
ATOM 2502 C CA . TYR A 1 317 ? 2.584 4.827 -4.464 1.00 94.25 317 TYR A CA 1
ATOM 2503 C C . TYR A 1 317 ? 2.157 4.246 -5.817 1.00 94.25 317 TYR A C 1
ATOM 2505 O O . TYR A 1 317 ? 1.743 3.095 -5.908 1.00 94.25 317 TYR A O 1
ATOM 2513 N N . SER A 1 318 ? 2.283 5.021 -6.894 1.00 95.94 318 SER A N 1
ATOM 2514 C CA . SER A 1 318 ? 1.883 4.569 -8.232 1.00 95.94 318 SER A CA 1
ATOM 2515 C C . SER A 1 318 ? 2.726 3.385 -8.708 1.00 95.94 318 SER A C 1
ATOM 2517 O O . SER A 1 318 ? 2.179 2.394 -9.192 1.00 95.94 318 SER A O 1
ATOM 2519 N N . LEU A 1 319 ? 4.049 3.450 -8.515 1.00 97.81 319 LEU A N 1
ATOM 2520 C CA . LEU A 1 319 ? 4.950 2.341 -8.831 1.00 97.81 319 LEU A CA 1
ATOM 2521 C C . LEU A 1 319 ? 4.724 1.128 -7.922 1.00 97.81 319 LEU A C 1
ATOM 2523 O O . LEU A 1 319 ? 4.701 0.005 -8.420 1.00 97.81 319 LEU A O 1
ATOM 2527 N N . SER A 1 320 ? 4.512 1.352 -6.624 1.00 98.00 320 SER A N 1
ATOM 2528 C CA . SER A 1 320 ? 4.272 0.287 -5.642 1.00 98.00 320 SER A CA 1
ATOM 2529 C C . SER A 1 320 ? 2.990 -0.484 -5.954 1.00 98.00 320 SER A C 1
ATOM 2531 O O . SER A 1 320 ? 3.011 -1.710 -6.032 1.00 98.00 320 SER A O 1
ATOM 2533 N N . TYR A 1 321 ? 1.890 0.223 -6.237 1.00 98.56 321 TYR A N 1
ATOM 2534 C CA . TYR A 1 321 ? 0.632 -0.395 -6.658 1.00 98.56 321 TYR A CA 1
ATOM 2535 C C . TYR A 1 321 ? 0.820 -1.254 -7.910 1.00 98.56 321 TYR A C 1
ATOM 2537 O O . TYR A 1 321 ? 0.474 -2.435 -7.909 1.00 98.56 321 TYR A O 1
ATOM 2545 N N . LEU A 1 322 ? 1.408 -0.685 -8.967 1.00 98.81 322 LEU A N 1
ATOM 2546 C CA . LEU A 1 322 ? 1.624 -1.404 -10.221 1.00 98.81 322 LEU A CA 1
ATOM 2547 C C . LEU A 1 322 ? 2.530 -2.624 -10.031 1.00 98.81 322 LEU A C 1
ATOM 2549 O O . LEU A 1 322 ? 2.270 -3.665 -10.632 1.00 98.81 322 LEU A O 1
ATOM 2553 N N . PHE A 1 323 ? 3.550 -2.531 -9.175 1.00 98.88 323 PHE A N 1
ATOM 2554 C CA . PHE A 1 323 ? 4.389 -3.677 -8.841 1.00 98.88 323 PHE A CA 1
ATOM 2555 C C . PHE A 1 323 ? 3.605 -4.766 -8.104 1.00 98.88 323 PHE A C 1
ATOM 2557 O O . PHE A 1 323 ? 3.701 -5.927 -8.487 1.00 98.88 323 PHE A O 1
ATOM 2564 N N . GLY A 1 324 ? 2.796 -4.419 -7.096 1.00 98.69 324 GLY A N 1
ATOM 2565 C CA . GLY A 1 324 ? 1.966 -5.392 -6.377 1.00 98.69 324 GLY A CA 1
ATOM 2566 C C . GLY A 1 324 ? 1.004 -6.135 -7.310 1.00 98.69 324 GLY A C 1
ATOM 2567 O O . GLY A 1 324 ? 0.860 -7.354 -7.227 1.00 98.69 324 GLY A O 1
ATOM 2568 N N . GLN A 1 325 ? 0.411 -5.422 -8.271 1.00 98.81 325 GLN A N 1
ATOM 2569 C CA . GLN A 1 325 ? -0.450 -6.031 -9.286 1.00 98.81 325 GLN A CA 1
ATOM 2570 C C . GLN A 1 325 ? 0.331 -6.884 -10.295 1.00 98.81 325 GLN A C 1
ATOM 2572 O O . GLN A 1 325 ? -0.123 -7.960 -10.685 1.00 98.81 325 GLN A O 1
ATOM 2577 N N . TYR A 1 326 ? 1.529 -6.458 -10.695 1.00 98.88 326 TYR A N 1
ATOM 2578 C CA . TYR A 1 326 ? 2.405 -7.280 -11.526 1.00 98.88 326 TYR A CA 1
ATOM 2579 C C . TYR A 1 326 ? 2.816 -8.569 -10.797 1.00 98.88 326 TYR A C 1
ATOM 2581 O O . TYR A 1 326 ? 2.715 -9.654 -11.359 1.00 98.88 326 TYR A O 1
ATOM 2589 N N . LEU A 1 327 ? 3.181 -8.478 -9.517 1.00 98.81 327 LEU A N 1
ATOM 2590 C CA . LEU A 1 327 ? 3.548 -9.619 -8.683 1.00 98.81 327 LEU A CA 1
ATOM 2591 C C . LEU A 1 327 ? 2.459 -10.696 -8.666 1.00 98.81 327 LEU A C 1
ATOM 2593 O O . LEU A 1 327 ? 2.718 -11.835 -9.053 1.00 98.81 327 LEU A O 1
ATOM 2597 N N . ARG A 1 328 ? 1.229 -10.327 -8.298 1.00 98.62 328 ARG A N 1
ATOM 2598 C CA . ARG A 1 328 ? 0.117 -11.285 -8.219 1.00 98.62 328 ARG A CA 1
ATOM 2599 C C . ARG A 1 328 ? -0.390 -11.764 -9.579 1.00 98.62 328 ARG A C 1
ATOM 2601 O O . ARG A 1 328 ? -1.008 -12.815 -9.646 1.00 98.62 328 ARG A O 1
ATOM 2608 N N . THR A 1 329 ? -0.152 -11.029 -10.669 1.00 98.31 329 THR A N 1
ATOM 2609 C CA . THR A 1 329 ? -0.479 -11.523 -12.025 1.00 98.31 329 THR A CA 1
ATOM 2610 C C . THR A 1 329 ? 0.567 -12.502 -12.553 1.00 98.31 329 THR A C 1
ATOM 2612 O O . THR A 1 329 ? 0.236 -13.368 -13.359 1.00 98.31 329 THR A O 1
ATOM 2615 N N . GLN A 1 330 ? 1.830 -12.390 -12.130 1.00 98.69 330 GLN A N 1
ATOM 2616 C CA . GLN A 1 330 ? 2.868 -13.345 -12.523 1.00 98.69 330 GLN A CA 1
ATOM 2617 C C . GLN A 1 330 ? 2.868 -14.623 -11.685 1.00 98.69 330 GLN A C 1
ATOM 2619 O O . GLN A 1 330 ? 3.262 -15.664 -12.207 1.00 98.69 330 GLN A O 1
ATOM 2624 N N . ALA A 1 331 ? 2.461 -14.545 -10.419 1.00 98.50 331 ALA A N 1
ATOM 2625 C CA . ALA A 1 331 ? 2.420 -15.686 -9.515 1.00 98.50 331 ALA A CA 1
ATOM 2626 C C . ALA A 1 331 ? 1.263 -16.645 -9.853 1.00 98.50 331 ALA A C 1
ATOM 2628 O O . ALA A 1 331 ? 0.117 -16.219 -10.011 1.00 98.50 331 ALA A O 1
ATOM 2629 N N . ASP A 1 332 ? 1.536 -17.949 -9.916 1.00 98.06 332 ASP A N 1
ATOM 2630 C CA . ASP A 1 332 ? 0.527 -18.981 -10.203 1.00 98.06 332 ASP A CA 1
ATOM 2631 C C . ASP A 1 332 ? -0.536 -19.158 -9.095 1.00 98.06 332 ASP A C 1
ATOM 2633 O O . ASP A 1 332 ? -1.599 -19.732 -9.338 1.00 98.06 332 ASP A O 1
ATOM 2637 N N . ASN A 1 333 ? -0.291 -18.612 -7.899 1.00 98.12 333 ASN A N 1
ATOM 2638 C CA . ASN A 1 333 ? -1.216 -18.586 -6.765 1.00 98.12 333 ASN A CA 1
ATOM 2639 C C . ASN A 1 333 ? -1.960 -17.240 -6.607 1.00 98.12 333 ASN A C 1
ATOM 2641 O O . ASN A 1 333 ? -2.722 -17.068 -5.650 1.00 98.12 333 ASN A O 1
ATOM 2645 N N . GLY A 1 334 ? -1.794 -16.300 -7.544 1.00 98.44 334 GLY A N 1
ATOM 2646 C CA . GLY A 1 334 ? -2.548 -15.046 -7.576 1.00 98.44 334 GLY A CA 1
ATOM 2647 C C . GLY A 1 334 ? -2.379 -14.204 -6.308 1.00 98.44 334 GLY A C 1
ATOM 2648 O O . GLY A 1 334 ? -1.280 -14.063 -5.779 1.00 98.44 334 GLY A O 1
ATOM 2649 N N . ASP A 1 335 ? -3.484 -13.669 -5.781 1.00 98.56 335 ASP A N 1
ATOM 2650 C CA . ASP A 1 335 ? -3.492 -12.838 -4.563 1.00 98.56 335 ASP A CA 1
ATOM 2651 C C . ASP A 1 335 ? -2.962 -13.564 -3.310 1.00 98.56 335 ASP A C 1
ATOM 2653 O O . ASP A 1 335 ? -2.589 -12.915 -2.335 1.00 98.56 335 ASP A O 1
ATOM 2657 N N . ALA A 1 336 ? -2.906 -14.904 -3.301 1.00 98.56 336 ALA A N 1
ATOM 2658 C CA . ALA A 1 336 ? -2.359 -15.649 -2.165 1.00 98.56 336 ALA A CA 1
ATOM 2659 C C . ALA A 1 336 ? -0.853 -15.399 -1.960 1.00 98.56 336 ALA A C 1
ATOM 2661 O O . ALA A 1 336 ? -0.359 -15.578 -0.845 1.00 98.56 336 ALA A O 1
ATOM 2662 N N . ILE A 1 337 ? -0.144 -14.920 -2.992 1.00 98.62 337 ILE A N 1
ATOM 2663 C CA . ILE A 1 337 ? 1.281 -14.582 -2.918 1.00 98.62 337 ILE A CA 1
ATOM 2664 C C . ILE A 1 337 ? 1.587 -13.555 -1.822 1.00 98.62 337 ILE A C 1
ATOM 2666 O O . ILE A 1 337 ? 2.644 -13.617 -1.197 1.00 98.62 337 ILE A O 1
ATOM 2670 N N . PHE A 1 338 ? 0.660 -12.629 -1.551 1.00 98.44 338 PHE A N 1
ATOM 2671 C CA . PHE A 1 338 ? 0.862 -11.572 -0.561 1.00 98.44 338 PHE A CA 1
ATOM 2672 C C . PHE A 1 338 ? 0.977 -12.142 0.854 1.00 98.44 338 PHE A C 1
ATOM 2674 O O . PHE A 1 338 ? 1.891 -11.776 1.594 1.00 98.44 338 PHE A O 1
ATOM 2681 N N . LYS A 1 339 ? 0.099 -13.085 1.210 1.00 97.19 339 LYS A N 1
ATOM 2682 C CA . LYS A 1 339 ? 0.147 -13.796 2.490 1.00 97.19 339 LYS A CA 1
ATOM 2683 C C . LYS A 1 339 ? 1.425 -14.605 2.632 1.00 97.19 339 LYS A C 1
ATOM 2685 O O . LYS A 1 339 ? 2.065 -14.540 3.672 1.00 97.19 339 LYS A O 1
ATOM 2690 N N . GLU A 1 340 ? 1.823 -15.319 1.584 1.00 96.12 340 GLU A N 1
ATOM 2691 C CA . GLU A 1 340 ? 3.047 -16.118 1.628 1.00 96.12 340 GLU A CA 1
ATOM 2692 C C . GLU A 1 340 ? 4.298 -15.261 1.859 1.00 96.12 340 GLU A C 1
ATOM 2694 O O . GLU A 1 340 ? 5.138 -15.618 2.681 1.00 96.12 340 GLU A O 1
ATOM 2699 N N . ILE A 1 341 ? 4.394 -14.099 1.205 1.00 95.94 341 ILE A N 1
ATOM 2700 C CA . ILE A 1 341 ? 5.501 -13.155 1.422 1.00 95.94 341 ILE A CA 1
ATOM 2701 C C . ILE A 1 341 ? 5.482 -12.592 2.846 1.00 95.94 341 ILE A C 1
ATOM 2703 O O . ILE A 1 341 ? 6.537 -12.464 3.459 1.00 95.94 341 ILE A O 1
ATOM 2707 N N . LEU A 1 342 ? 4.302 -12.274 3.393 1.00 92.69 342 LEU A N 1
ATOM 2708 C CA . LEU A 1 342 ? 4.172 -11.826 4.786 1.00 92.69 342 LEU A CA 1
ATOM 2709 C C . LEU A 1 342 ? 4.547 -12.909 5.800 1.00 92.69 342 LEU A C 1
ATOM 2711 O O . LEU A 1 342 ? 4.967 -12.602 6.917 1.00 92.69 342 LEU A O 1
ATOM 2715 N N . GLU A 1 343 ? 4.329 -14.174 5.456 1.00 91.25 343 GLU A N 1
ATOM 2716 C CA . GLU A 1 343 ? 4.595 -15.293 6.348 1.00 91.25 343 GLU A CA 1
ATOM 2717 C C . GLU A 1 343 ? 6.056 -15.753 6.341 1.00 91.25 343 GLU A C 1
ATOM 2719 O O . GLU A 1 343 ? 6.481 -16.358 7.330 1.00 91.25 343 GLU A O 1
ATOM 2724 N N . ASP A 1 344 ? 6.819 -15.411 5.301 1.00 91.25 344 ASP A N 1
ATOM 2725 C CA . ASP A 1 344 ? 8.248 -15.697 5.176 1.00 91.25 344 ASP A CA 1
ATOM 2726 C C . ASP A 1 344 ? 9.098 -14.854 6.153 1.00 91.25 344 ASP A C 1
ATOM 2728 O O . ASP A 1 344 ? 8.783 -13.716 6.508 1.00 91.25 344 ASP A O 1
ATOM 2732 N N . GLN A 1 345 ? 10.179 -15.449 6.665 1.00 85.94 345 GLN A N 1
ATOM 2733 C CA . GLN A 1 345 ? 10.975 -14.862 7.744 1.00 85.94 345 GLN A CA 1
ATOM 2734 C C . GLN A 1 345 ? 12.143 -13.990 7.271 1.00 85.94 345 GLN A C 1
ATOM 2736 O O . GLN A 1 345 ? 12.781 -13.371 8.135 1.00 85.94 345 GLN A O 1
ATOM 2741 N N . GLY A 1 346 ? 12.432 -13.966 5.968 1.00 87.88 346 GLY A N 1
ATOM 2742 C CA . GLY A 1 346 ? 13.532 -13.217 5.370 1.00 87.88 346 GLY A CA 1
ATOM 2743 C C . GLY A 1 346 ? 13.310 -11.703 5.330 1.00 87.88 346 GLY A C 1
ATOM 2744 O O . GLY A 1 346 ? 12.319 -11.160 5.818 1.00 87.88 346 GLY A O 1
ATOM 2745 N N . THR A 1 347 ? 14.274 -11.005 4.740 1.00 88.12 347 THR A N 1
ATOM 2746 C CA . THR A 1 347 ? 14.162 -9.588 4.360 1.00 88.12 347 THR A CA 1
ATOM 2747 C C . THR A 1 347 ? 13.211 -9.394 3.171 1.00 88.12 347 THR A C 1
ATOM 2749 O O . THR A 1 347 ? 12.860 -10.352 2.482 1.00 88.12 347 THR A O 1
ATOM 2752 N N . THR A 1 348 ? 12.838 -8.147 2.855 1.00 91.06 348 THR A N 1
ATOM 2753 C CA . THR A 1 348 ? 12.029 -7.801 1.666 1.00 91.06 348 THR A CA 1
ATOM 2754 C C . THR A 1 348 ? 12.501 -8.510 0.389 1.00 91.06 348 THR A C 1
ATOM 2756 O O . THR A 1 348 ? 11.695 -9.065 -0.349 1.00 91.06 348 THR A O 1
ATOM 2759 N N . ILE A 1 349 ? 13.809 -8.501 0.110 1.00 93.25 349 ILE A N 1
ATOM 2760 C CA . ILE A 1 349 ? 14.349 -9.082 -1.127 1.00 93.25 349 ILE A CA 1
ATOM 2761 C C . ILE A 1 349 ? 14.396 -10.609 -1.052 1.00 93.25 349 ILE A C 1
ATOM 2763 O O . ILE A 1 349 ? 14.066 -11.268 -2.033 1.00 93.25 349 ILE A O 1
ATOM 2767 N N . GLU A 1 350 ? 14.752 -11.185 0.097 1.00 94.38 350 GLU A N 1
ATOM 2768 C CA . GLU A 1 350 ? 14.780 -12.644 0.280 1.00 94.38 350 GLU A CA 1
ATOM 2769 C C . GLU A 1 350 ? 13.377 -13.256 0.180 1.00 94.38 350 GLU A C 1
ATOM 2771 O O . GLU A 1 350 ? 13.184 -14.239 -0.530 1.00 94.38 350 GLU A O 1
ATOM 2776 N N . THR A 1 351 ? 12.383 -12.639 0.823 1.00 94.44 351 THR A N 1
ATOM 2777 C CA . THR A 1 351 ? 10.980 -13.090 0.801 1.00 94.44 351 THR A CA 1
ATOM 2778 C C . THR A 1 351 ? 10.398 -13.010 -0.616 1.00 94.44 351 THR A C 1
ATOM 2780 O O . THR A 1 351 ? 9.783 -13.967 -1.091 1.00 94.44 351 THR A O 1
ATOM 2783 N N . LEU A 1 352 ? 10.671 -11.922 -1.353 1.00 96.94 352 LEU A N 1
ATOM 2784 C CA . LEU A 1 352 ? 10.329 -11.812 -2.775 1.00 96.94 352 LEU A CA 1
ATOM 2785 C C . LEU A 1 352 ? 11.038 -12.875 -3.614 1.00 96.94 352 LEU A C 1
ATOM 2787 O O . LEU A 1 352 ? 10.407 -13.492 -4.469 1.00 96.94 352 LEU A O 1
ATOM 2791 N N . GLN A 1 353 ? 12.329 -13.115 -3.377 1.00 98.00 353 GLN A N 1
ATOM 2792 C CA . GLN A 1 353 ? 13.097 -14.119 -4.110 1.00 98.00 353 GLN A CA 1
ATOM 2793 C C . GLN A 1 353 ? 12.518 -15.525 -3.914 1.00 98.00 353 GLN A C 1
ATOM 2795 O O . GLN A 1 353 ? 12.367 -16.264 -4.889 1.00 98.00 353 GLN A O 1
ATOM 2800 N N . ASN A 1 354 ? 12.156 -15.876 -2.678 1.00 98.12 354 ASN A N 1
ATOM 2801 C CA . ASN A 1 354 ? 11.524 -17.150 -2.341 1.00 98.12 354 ASN A CA 1
ATOM 2802 C C . ASN A 1 354 ? 10.168 -17.297 -3.045 1.00 98.12 354 ASN A C 1
ATOM 2804 O O . ASN A 1 354 ? 9.908 -18.317 -3.688 1.00 98.12 354 ASN A O 1
ATOM 2808 N N . ALA A 1 355 ? 9.336 -16.255 -2.989 1.00 98.31 355 ALA A N 1
ATOM 2809 C CA . ALA A 1 355 ? 8.030 -16.216 -3.638 1.00 98.31 355 ALA A CA 1
ATOM 2810 C C . ALA A 1 355 ? 8.129 -16.344 -5.171 1.00 98.31 355 ALA A C 1
ATOM 2812 O O . ALA A 1 355 ? 7.407 -17.139 -5.773 1.00 98.31 355 ALA A O 1
ATOM 2813 N N . ILE A 1 356 ? 9.067 -15.632 -5.805 1.00 98.69 356 ILE A N 1
ATOM 2814 C CA . ILE A 1 356 ? 9.326 -15.702 -7.254 1.00 98.69 356 ILE A CA 1
ATOM 2815 C C . ILE A 1 356 ? 9.782 -17.106 -7.656 1.00 98.69 356 ILE A C 1
ATOM 2817 O O . ILE A 1 356 ? 9.249 -17.669 -8.614 1.00 98.69 356 ILE A O 1
ATOM 2821 N N . HIS A 1 357 ? 10.726 -17.698 -6.920 1.00 98.62 357 HIS A N 1
ATOM 2822 C CA . HIS A 1 357 ? 11.196 -19.055 -7.200 1.00 98.62 357 HIS A CA 1
ATOM 2823 C C . HIS A 1 357 ? 10.083 -20.095 -7.107 1.00 98.62 357 HIS A C 1
ATOM 2825 O O . HIS A 1 357 ? 10.049 -21.036 -7.900 1.00 98.62 357 HIS A O 1
ATOM 2831 N N . LYS A 1 358 ? 9.169 -19.916 -6.154 1.00 98.62 358 LYS A N 1
ATOM 2832 C CA . LYS A 1 358 ? 8.082 -20.856 -5.913 1.00 98.62 358 LYS A CA 1
ATOM 2833 C C . LYS A 1 358 ? 6.929 -20.712 -6.910 1.00 98.62 358 LYS A C 1
ATOM 2835 O O . LYS A 1 358 ? 6.411 -21.731 -7.349 1.00 98.62 358 LYS A O 1
ATOM 2840 N N . HIS A 1 359 ? 6.549 -19.483 -7.266 1.00 98.62 359 HIS A N 1
ATOM 2841 C CA . HIS A 1 359 ? 5.283 -19.203 -7.962 1.00 98.62 359 HIS A CA 1
ATOM 2842 C C . HIS A 1 359 ? 5.418 -18.586 -9.355 1.00 98.62 359 HIS A C 1
ATOM 2844 O O . HIS A 1 359 ? 4.416 -18.432 -10.049 1.00 98.62 359 HIS A O 1
ATOM 2850 N N . VAL A 1 360 ? 6.627 -18.205 -9.775 1.00 98.25 360 VAL A N 1
ATOM 2851 C CA . VAL A 1 360 ? 6.861 -17.562 -11.079 1.00 98.25 360 VAL A CA 1
ATOM 2852 C C . VAL A 1 360 ? 7.860 -18.360 -11.908 1.00 98.25 360 VAL A C 1
ATOM 2854 O O . VAL A 1 360 ? 7.570 -18.749 -13.038 1.00 98.25 360 VAL A O 1
ATOM 2857 N N . SER A 1 361 ? 9.064 -18.577 -11.378 1.00 98.00 361 SER A N 1
ATOM 2858 C CA . SER A 1 361 ? 10.113 -19.343 -12.048 1.00 98.00 361 SER A CA 1
ATOM 2859 C C . SER A 1 361 ? 11.221 -19.719 -11.064 1.00 98.00 361 SER A C 1
ATOM 2861 O O . SER A 1 361 ? 11.793 -18.814 -10.454 1.00 98.00 361 SER A O 1
ATOM 2863 N N . PRO A 1 362 ? 11.625 -21.003 -10.982 1.00 97.69 362 PRO A N 1
ATOM 2864 C CA . PRO A 1 362 ? 12.599 -21.494 -10.002 1.00 97.69 362 PRO A CA 1
ATOM 2865 C C . PRO A 1 362 ? 14.022 -20.949 -10.184 1.00 97.69 362 PRO A C 1
ATOM 2867 O O . PRO A 1 362 ? 14.885 -21.217 -9.354 1.00 97.69 362 PRO A O 1
ATOM 2870 N N . THR A 1 363 ? 14.292 -20.222 -11.271 1.00 97.88 363 THR A N 1
ATOM 2871 C CA . THR A 1 363 ? 15.619 -19.677 -11.596 1.00 97.88 363 THR A CA 1
ATOM 2872 C C . THR A 1 363 ? 15.627 -18.161 -11.785 1.00 97.88 363 THR A C 1
ATOM 2874 O O . THR A 1 363 ? 16.679 -17.588 -12.069 1.00 97.88 363 THR A O 1
ATOM 2877 N N . MET A 1 364 ? 14.474 -17.492 -11.672 1.00 98.19 364 MET A N 1
ATOM 2878 C CA . MET A 1 364 ? 14.384 -16.052 -11.901 1.00 98.19 364 MET A CA 1
ATOM 2879 C C . MET A 1 364 ? 14.822 -15.273 -10.660 1.00 98.19 364 MET A C 1
ATOM 2881 O O . MET A 1 364 ? 14.233 -15.409 -9.590 1.00 98.19 364 MET A O 1
ATOM 2885 N N . SER A 1 365 ? 15.820 -14.405 -10.821 1.00 98.12 365 SER A N 1
ATOM 2886 C CA . SER A 1 365 ? 16.227 -13.482 -9.761 1.00 98.12 365 SER A CA 1
ATOM 2887 C C . SER A 1 365 ? 15.227 -12.336 -9.582 1.00 98.12 365 SER A C 1
ATOM 2889 O O . SER A 1 365 ? 14.512 -11.968 -10.520 1.00 98.12 365 SER A O 1
ATOM 2891 N N . VAL A 1 366 ? 15.230 -11.711 -8.401 1.00 97.81 366 VAL A N 1
ATOM 2892 C CA . VAL A 1 366 ? 14.470 -10.473 -8.141 1.00 97.81 366 VAL A CA 1
ATOM 2893 C C . VAL A 1 366 ? 14.833 -9.369 -9.143 1.00 97.81 366 VAL A C 1
ATOM 2895 O O . VAL A 1 366 ? 13.935 -8.751 -9.711 1.00 97.81 366 VAL A O 1
ATOM 2898 N N . ASP A 1 367 ? 16.121 -9.172 -9.440 1.00 97.25 367 ASP A N 1
ATOM 2899 C CA . ASP A 1 367 ? 16.596 -8.189 -10.428 1.00 97.25 367 ASP A CA 1
ATOM 2900 C C . ASP A 1 367 ? 15.969 -8.403 -11.816 1.00 97.25 367 ASP A C 1
ATOM 2902 O O . ASP A 1 367 ? 15.520 -7.453 -12.472 1.00 97.25 367 ASP A O 1
ATOM 2906 N N . GLN A 1 368 ? 15.906 -9.662 -12.272 1.00 98.06 368 GLN A N 1
ATOM 2907 C CA . GLN A 1 368 ? 15.284 -10.008 -13.549 1.00 98.06 368 GLN A CA 1
ATOM 2908 C C . GLN A 1 368 ? 13.768 -9.814 -13.490 1.00 98.06 368 GLN A C 1
ATOM 2910 O O . GLN A 1 368 ? 13.182 -9.274 -14.428 1.00 98.06 368 GLN A O 1
ATOM 2915 N N . PHE A 1 369 ? 13.127 -10.217 -12.393 1.00 98.69 369 PHE A N 1
ATOM 2916 C CA . PHE A 1 369 ? 11.690 -10.053 -12.199 1.00 98.69 369 PHE A CA 1
ATOM 2917 C C . PHE A 1 369 ? 11.275 -8.575 -12.225 1.00 98.69 369 PHE A C 1
ATOM 2919 O O . PHE A 1 369 ? 10.320 -8.209 -12.912 1.00 98.69 369 PHE A O 1
ATOM 2926 N N . MET A 1 370 ? 12.025 -7.708 -11.542 1.00 98.19 370 MET A N 1
ATOM 2927 C CA . MET A 1 370 ? 11.780 -6.265 -11.532 1.00 98.19 370 MET A CA 1
ATOM 2928 C C . MET A 1 370 ? 12.123 -5.602 -12.875 1.00 98.19 370 MET A C 1
ATOM 2930 O O . MET A 1 370 ? 11.445 -4.662 -13.290 1.00 98.19 370 MET A O 1
ATOM 2934 N N . THR A 1 371 ? 13.109 -6.114 -13.616 1.00 98.44 371 THR A N 1
ATOM 2935 C CA . THR A 1 371 ? 13.343 -5.682 -15.005 1.00 98.44 371 THR A CA 1
ATOM 2936 C C . THR A 1 371 ? 12.154 -6.044 -15.897 1.00 98.44 371 THR A C 1
ATOM 2938 O O . THR A 1 371 ? 11.660 -5.196 -16.642 1.00 98.44 371 THR A O 1
ATOM 2941 N N . ASN A 1 372 ? 11.627 -7.268 -15.778 1.00 98.69 372 ASN A N 1
ATOM 2942 C CA . ASN A 1 372 ? 10.434 -7.696 -16.509 1.00 98.69 372 ASN A CA 1
ATOM 2943 C C . ASN A 1 372 ? 9.222 -6.820 -16.166 1.00 98.69 372 ASN A C 1
ATOM 2945 O O . ASN A 1 372 ? 8.509 -6.412 -17.077 1.00 98.69 372 ASN A O 1
ATOM 2949 N N . PHE A 1 373 ? 9.046 -6.442 -14.894 1.00 98.81 373 PHE A N 1
ATOM 2950 C CA . PHE A 1 373 ? 8.039 -5.462 -14.475 1.00 98.81 373 PHE A CA 1
ATOM 2951 C C . PHE A 1 373 ? 8.170 -4.138 -15.244 1.00 98.81 373 PHE A C 1
ATOM 2953 O O . PHE A 1 373 ? 7.183 -3.635 -15.779 1.00 98.81 373 PHE A O 1
ATOM 2960 N N . ARG A 1 374 ? 9.384 -3.580 -15.361 1.00 98.31 374 ARG A N 1
ATOM 2961 C CA . ARG A 1 374 ? 9.607 -2.330 -16.111 1.00 98.31 374 ARG A CA 1
ATOM 2962 C C . ARG A 1 374 ? 9.245 -2.465 -17.589 1.00 98.31 374 ARG A C 1
ATOM 2964 O O . ARG A 1 374 ? 8.661 -1.544 -18.150 1.00 98.31 374 ARG A O 1
ATOM 2971 N N . VAL A 1 375 ? 9.531 -3.614 -18.197 1.00 98.62 375 VAL A N 1
ATOM 2972 C CA . VAL A 1 375 ? 9.123 -3.916 -19.578 1.00 98.62 375 VAL A CA 1
ATOM 2973 C C . VAL A 1 375 ? 7.605 -4.102 -19.686 1.00 98.62 375 VAL A C 1
ATOM 2975 O O . VAL A 1 375 ? 6.993 -3.602 -20.631 1.00 98.62 375 VAL A O 1
ATOM 2978 N N . ALA A 1 376 ? 6.977 -4.751 -18.704 1.00 98.62 376 ALA A N 1
ATOM 2979 C CA . ALA A 1 376 ? 5.539 -4.999 -18.659 1.00 98.62 376 ALA A CA 1
ATOM 2980 C C . ALA A 1 376 ? 4.704 -3.714 -18.622 1.00 98.62 376 ALA A C 1
ATOM 2982 O O . ALA A 1 376 ? 3.628 -3.673 -19.216 1.00 98.62 376 ALA A O 1
ATOM 2983 N N . LEU A 1 377 ? 5.226 -2.653 -17.998 1.00 98.44 377 LEU A N 1
ATOM 2984 C CA . LEU A 1 377 ? 4.618 -1.318 -18.002 1.00 98.44 377 LEU A CA 1
ATOM 2985 C C . LEU A 1 377 ? 4.541 -0.684 -19.401 1.00 98.44 377 LEU A C 1
ATOM 2987 O O . LEU A 1 377 ? 3.738 0.222 -19.603 1.00 98.44 377 LEU A O 1
ATOM 2991 N N . VAL A 1 378 ? 5.358 -1.141 -20.356 1.00 97.56 378 VAL A N 1
ATOM 2992 C CA . VAL A 1 378 ? 5.348 -0.640 -21.738 1.00 97.56 378 VAL A CA 1
ATOM 2993 C C . VAL A 1 378 ? 4.625 -1.608 -22.669 1.00 97.56 378 VAL A C 1
ATOM 2995 O O . VAL A 1 378 ? 3.686 -1.220 -23.361 1.00 97.56 378 VAL A O 1
ATOM 2998 N N . LYS A 1 379 ? 5.048 -2.878 -22.675 1.00 96.69 379 LYS A N 1
ATOM 2999 C CA . LYS A 1 379 ? 4.582 -3.891 -23.634 1.00 96.69 379 LYS A CA 1
ATOM 3000 C C . LYS A 1 379 ? 3.142 -4.321 -23.376 1.00 96.69 379 LYS A C 1
ATOM 3002 O O . LYS A 1 379 ? 2.366 -4.407 -24.324 1.00 96.69 379 LYS A O 1
ATOM 3007 N N . LYS A 1 380 ? 2.777 -4.532 -22.104 1.00 96.50 380 LYS A N 1
ATOM 3008 C CA . LYS A 1 380 ? 1.442 -4.992 -21.683 1.00 96.50 380 LYS A CA 1
ATOM 3009 C C . LYS A 1 380 ? 0.999 -6.250 -22.447 1.00 96.50 380 LYS A C 1
ATOM 3011 O O . LYS A 1 380 ? -0.169 -6.389 -22.806 1.00 96.50 380 LYS A O 1
ATOM 3016 N N . ASP A 1 381 ? 1.938 -7.163 -22.702 1.00 96.00 381 ASP A N 1
ATOM 3017 C CA . ASP A 1 381 ? 1.668 -8.410 -23.417 1.00 96.00 381 ASP A CA 1
ATOM 3018 C C . ASP A 1 381 ? 0.582 -9.225 -22.678 1.00 96.00 381 ASP A C 1
ATOM 3020 O O . ASP A 1 381 ? 0.496 -9.245 -21.444 1.00 96.00 381 ASP A O 1
ATOM 3024 N N . LYS A 1 382 ? -0.279 -9.913 -23.436 1.00 95.81 382 LYS A N 1
ATOM 3025 C CA . LYS A 1 382 ? -1.397 -10.690 -22.864 1.00 95.81 382 LYS A CA 1
ATOM 3026 C C . LYS A 1 382 ? -0.939 -11.940 -22.112 1.00 95.81 382 LYS A C 1
ATOM 3028 O O . LYS A 1 382 ? -1.688 -12.475 -21.302 1.00 95.81 382 LYS A O 1
ATOM 3033 N N . SER A 1 383 ? 0.275 -12.407 -22.375 1.00 95.12 383 SER A N 1
ATOM 3034 C CA . SER A 1 383 ? 0.892 -13.573 -21.752 1.00 95.12 383 SER A CA 1
ATOM 3035 C C . SER A 1 383 ? 2.388 -13.320 -21.536 1.00 95.12 383 SER A C 1
ATOM 3037 O O . SER A 1 383 ? 2.916 -12.264 -21.884 1.00 95.12 383 SER A O 1
ATOM 3039 N N . GLY A 1 384 ? 3.077 -14.272 -20.903 1.00 96.06 384 GLY A N 1
ATOM 3040 C CA . GLY A 1 384 ? 4.505 -14.134 -20.613 1.00 96.06 384 GLY A CA 1
ATOM 3041 C C . GLY A 1 384 ? 4.822 -13.099 -19.519 1.00 96.06 384 GLY A C 1
ATOM 3042 O O . GLY A 1 384 ? 3.924 -12.696 -18.771 1.00 96.06 384 GLY A O 1
ATOM 3043 N N . PRO A 1 385 ? 6.105 -12.728 -19.366 1.00 97.31 385 PRO A N 1
ATOM 3044 C CA . PRO A 1 385 ? 6.582 -11.859 -18.288 1.00 97.31 385 PRO A CA 1
ATOM 3045 C C . PRO A 1 385 ? 6.442 -10.359 -18.593 1.00 97.31 385 PRO A C 1
ATOM 3047 O O . PRO A 1 385 ? 6.659 -9.532 -17.717 1.00 97.31 385 PRO A O 1
ATOM 3050 N N . TYR A 1 386 ? 6.105 -9.981 -19.828 1.00 97.81 386 TYR A N 1
ATOM 3051 C CA . TYR A 1 386 ? 6.110 -8.586 -20.287 1.00 97.81 386 TYR A CA 1
ATOM 3052 C C . TYR A 1 386 ? 4.713 -7.958 -20.328 1.00 97.81 386 TYR A C 1
ATOM 3054 O O . TYR A 1 386 ? 4.425 -7.096 -21.157 1.00 97.81 386 TYR A O 1
ATOM 3062 N N . GLY A 1 387 ? 3.842 -8.351 -19.400 1.00 97.50 387 GLY A N 1
ATOM 3063 C CA . GLY A 1 387 ? 2.531 -7.737 -19.224 1.00 97.50 387 GLY A CA 1
ATOM 3064 C C . GLY A 1 387 ? 1.782 -8.256 -18.002 1.00 97.50 387 GLY A C 1
ATOM 3065 O O . GLY A 1 387 ? 2.294 -9.075 -17.243 1.00 97.50 387 GLY A O 1
ATOM 3066 N N . PHE A 1 388 ? 0.549 -7.786 -17.825 1.00 97.8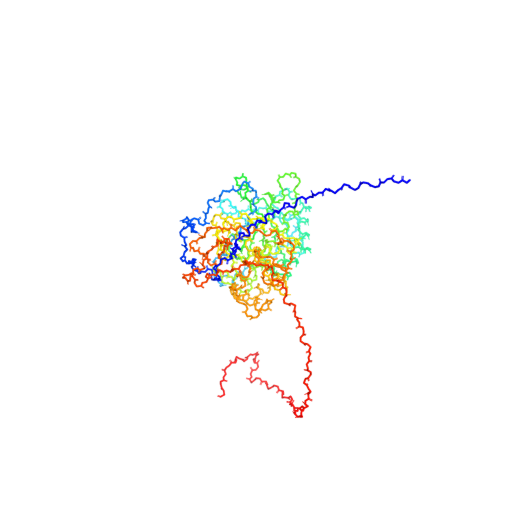8 388 PHE A N 1
ATOM 3067 C CA . PHE A 1 388 ? -0.320 -8.089 -16.677 1.00 97.88 388 PHE A CA 1
ATOM 3068 C C . PHE A 1 388 ? -1.304 -9.226 -16.993 1.00 97.88 388 PHE A C 1
ATOM 3070 O O . PHE A 1 388 ? -2.487 -9.145 -16.673 1.00 97.88 388 PHE A O 1
ATOM 3077 N N . LYS A 1 389 ? -0.830 -10.252 -17.717 1.00 96.44 389 LYS A N 1
ATOM 3078 C CA . LYS A 1 389 ? -1.620 -11.417 -18.173 1.00 96.44 389 LYS A CA 1
ATOM 3079 C C . LYS A 1 389 ? -2.954 -11.056 -18.856 1.00 96.44 389 LYS A C 1
ATOM 3081 O O . LYS A 1 389 ? -3.947 -11.766 -18.721 1.00 96.44 389 LYS A O 1
ATOM 3086 N N . GLY A 1 390 ? -2.981 -9.940 -19.589 1.00 96.12 390 GLY A N 1
ATOM 3087 C CA . GLY A 1 390 ? -4.157 -9.494 -20.344 1.00 96.12 390 GLY A CA 1
ATOM 3088 C C . GLY A 1 390 ? -5.291 -8.896 -19.504 1.00 96.12 390 GLY A C 1
ATOM 3089 O O . GLY A 1 390 ? -6.414 -8.789 -19.996 1.00 96.12 390 GLY A O 1
ATOM 3090 N N . GLU A 1 391 ? -5.037 -8.503 -18.255 1.00 96.75 391 GLU A N 1
ATOM 3091 C CA . GLU A 1 391 ? -6.043 -7.817 -17.449 1.00 96.75 391 GLU A CA 1
ATOM 3092 C C . GLU A 1 391 ? -6.322 -6.395 -17.943 1.00 96.75 391 GLU A C 1
ATOM 3094 O O . GLU A 1 391 ? -5.501 -5.489 -17.795 1.00 96.75 391 GLU A O 1
ATOM 3099 N N . ALA A 1 392 ? -7.542 -6.191 -18.451 1.00 96.12 392 ALA A N 1
ATOM 3100 C CA . ALA A 1 392 ? -7.979 -4.954 -19.105 1.00 96.12 392 ALA A CA 1
ATOM 3101 C C . ALA A 1 392 ? -7.784 -3.682 -18.259 1.00 96.12 392 ALA A C 1
ATOM 3103 O O . ALA A 1 392 ? -7.595 -2.591 -18.792 1.00 96.12 392 ALA A O 1
ATOM 3104 N N . GLY A 1 393 ? -7.793 -3.812 -16.929 1.00 94.44 393 GLY A N 1
ATOM 3105 C CA . GLY A 1 393 ? -7.540 -2.706 -16.006 1.00 94.44 393 GLY A CA 1
ATOM 3106 C C . GLY A 1 393 ? -6.178 -2.025 -16.176 1.00 94.44 393 GLY A C 1
ATOM 3107 O O . GLY A 1 393 ? -6.035 -0.856 -15.814 1.00 94.44 393 GLY A O 1
ATOM 3108 N N . PHE A 1 394 ? -5.200 -2.734 -16.745 1.00 97.62 394 PHE A N 1
ATOM 3109 C CA . PHE A 1 394 ? -3.830 -2.260 -16.945 1.00 97.62 394 PHE A CA 1
ATOM 3110 C C . PHE A 1 394 ? -3.529 -1.864 -18.398 1.00 97.62 394 PHE A C 1
ATOM 3112 O O . PHE A 1 394 ? -2.464 -1.311 -18.666 1.00 97.62 394 PHE A O 1
ATOM 3119 N N . ASP A 1 395 ? -4.477 -2.029 -19.327 1.00 96.62 395 ASP A N 1
ATOM 3120 C CA . ASP A 1 395 ? -4.315 -1.599 -20.727 1.00 96.62 395 ASP A CA 1
ATOM 3121 C C . ASP A 1 395 ? -4.113 -0.078 -20.845 1.00 96.62 395 ASP A C 1
ATOM 3123 O O . ASP A 1 395 ? -3.411 0.406 -21.739 1.00 96.62 395 ASP A O 1
ATOM 3127 N N . GLN A 1 396 ? -4.686 0.667 -19.894 1.00 96.38 396 GLN A N 1
ATOM 3128 C CA . GLN A 1 396 ? -4.574 2.121 -19.759 1.00 96.38 396 GLN A CA 1
ATOM 3129 C C . GLN A 1 396 ? -3.201 2.610 -19.268 1.00 96.38 396 GLN A C 1
ATOM 3131 O O . GLN A 1 396 ? -2.976 3.819 -19.259 1.00 96.38 396 GLN A O 1
ATOM 3136 N N . ILE A 1 397 ? -2.281 1.726 -18.860 1.00 98.38 397 ILE A N 1
ATOM 3137 C CA . ILE A 1 397 ? -0.906 2.129 -18.532 1.00 98.38 397 ILE A CA 1
ATOM 3138 C C . ILE A 1 397 ? -0.255 2.682 -19.804 1.00 98.38 397 ILE A C 1
ATOM 3140 O O . ILE A 1 397 ? -0.224 2.027 -20.844 1.00 98.38 397 ILE A O 1
ATOM 3144 N N . ASN A 1 398 ? 0.250 3.904 -19.733 1.00 97.00 398 ASN A N 1
ATOM 3145 C CA . ASN A 1 398 ? 0.834 4.630 -20.847 1.00 97.00 398 ASN A CA 1
ATOM 3146 C C . ASN A 1 398 ? 2.009 5.471 -20.322 1.00 97.00 398 ASN A C 1
ATOM 3148 O O . ASN A 1 398 ? 1.805 6.636 -19.966 1.00 97.00 398 ASN A O 1
ATOM 3152 N N . PRO A 1 399 ? 3.212 4.877 -20.190 1.00 96.44 399 PRO A N 1
ATOM 3153 C CA . PRO A 1 399 ? 4.372 5.581 -19.659 1.00 96.44 399 PRO A CA 1
ATOM 3154 C C . PRO A 1 399 ? 4.775 6.739 -20.574 1.00 96.44 399 PRO A C 1
ATOM 3156 O O . PRO A 1 399 ? 4.583 6.691 -21.787 1.00 96.44 399 PRO A O 1
ATOM 3159 N N . ILE A 1 400 ? 5.373 7.779 -19.998 1.00 95.69 400 ILE A N 1
ATOM 3160 C CA . ILE A 1 400 ? 5.969 8.869 -20.775 1.00 95.69 400 ILE A CA 1
ATOM 3161 C C . ILE A 1 400 ? 7.299 8.380 -21.354 1.00 95.69 400 ILE A C 1
ATOM 3163 O O . ILE A 1 400 ? 8.177 7.936 -20.614 1.00 95.69 400 ILE A O 1
ATOM 3167 N N . HIS A 1 401 ? 7.449 8.496 -22.672 1.00 94.69 401 HIS A N 1
ATOM 3168 C CA . HIS A 1 401 ? 8.704 8.235 -23.367 1.00 94.69 401 HIS A CA 1
ATOM 3169 C C . HIS A 1 401 ? 9.562 9.504 -23.390 1.00 94.69 401 HIS A C 1
ATOM 3171 O O . HIS A 1 401 ? 9.060 10.603 -23.641 1.00 94.69 401 HIS A O 1
ATOM 3177 N N . ILE A 1 402 ? 10.860 9.356 -23.139 1.00 92.62 402 ILE A N 1
ATOM 3178 C CA . ILE A 1 402 ? 11.826 10.456 -23.138 1.00 92.62 402 ILE A CA 1
ATOM 3179 C C . ILE A 1 402 ? 12.798 10.326 -24.311 1.00 92.62 402 ILE A C 1
ATOM 3181 O O . ILE A 1 402 ? 13.128 9.231 -24.757 1.00 92.62 402 ILE A O 1
ATOM 3185 N N . THR A 1 403 ? 13.304 11.463 -24.783 1.00 90.06 403 THR A N 1
ATOM 3186 C CA . THR A 1 403 ? 14.365 11.536 -25.806 1.00 90.06 403 THR A CA 1
ATOM 3187 C C . THR A 1 403 ? 15.699 12.024 -25.243 1.00 90.06 403 THR A C 1
ATOM 3189 O O . THR A 1 403 ? 16.705 12.046 -25.952 1.00 90.06 403 THR A O 1
ATOM 3192 N N . ASN A 1 404 ? 15.709 12.449 -23.977 1.00 89.88 404 ASN A N 1
ATOM 3193 C CA . ASN A 1 404 ? 16.892 12.884 -23.251 1.00 89.88 404 ASN A CA 1
ATOM 3194 C C . ASN A 1 404 ? 17.022 12.055 -21.978 1.00 89.88 404 ASN A C 1
ATOM 3196 O O . ASN A 1 404 ? 16.083 11.971 -21.195 1.00 89.88 404 ASN A O 1
ATOM 3200 N N . LEU A 1 405 ? 18.181 11.444 -21.790 1.00 91.81 405 LEU A N 1
ATOM 3201 C CA . LEU A 1 405 ? 18.484 10.512 -20.719 1.00 91.81 405 LEU A CA 1
ATOM 3202 C C . LEU A 1 405 ? 19.085 11.229 -19.502 1.00 91.81 405 LEU A C 1
ATOM 3204 O O . LEU A 1 405 ? 19.828 12.207 -19.668 1.00 91.81 405 LEU A O 1
ATOM 3208 N N . PRO A 1 406 ? 18.817 10.731 -18.283 1.00 92.00 406 PRO A N 1
ATOM 3209 C CA . PRO A 1 406 ? 19.577 11.124 -17.104 1.00 92.00 406 PRO A CA 1
ATOM 3210 C C . PRO A 1 406 ? 21.020 10.598 -17.186 1.00 92.00 406 PRO A C 1
ATOM 3212 O O . PRO A 1 406 ? 21.312 9.637 -17.895 1.00 92.00 406 PRO A O 1
ATOM 3215 N N . GLU A 1 407 ? 21.936 11.202 -16.429 1.00 91.19 407 GLU A N 1
ATOM 3216 C CA . GLU A 1 407 ? 23.332 10.733 -16.359 1.00 91.19 407 GLU A CA 1
ATOM 3217 C C . GLU A 1 407 ? 23.454 9.377 -15.645 1.00 91.19 407 GLU A C 1
ATOM 3219 O O . GLU A 1 407 ? 24.312 8.555 -15.976 1.00 91.19 407 GLU A O 1
ATOM 3224 N N . SER A 1 408 ? 22.597 9.143 -14.650 1.00 94.31 408 SER A N 1
ATOM 3225 C CA . SER A 1 408 ? 22.604 7.936 -13.828 1.00 94.31 408 SER A CA 1
ATOM 3226 C C . SER A 1 408 ? 21.203 7.575 -13.344 1.00 94.31 408 SER A C 1
ATOM 3228 O O . SER A 1 408 ? 20.314 8.427 -13.308 1.00 94.31 408 SER A O 1
ATOM 3230 N N . LEU A 1 409 ? 21.020 6.315 -12.955 1.00 95.50 409 LEU A N 1
ATOM 3231 C CA . LEU A 1 409 ? 19.795 5.821 -12.336 1.00 95.50 409 LEU A CA 1
ATOM 3232 C C . LEU A 1 409 ? 20.095 5.203 -10.972 1.00 95.50 409 LEU A C 1
ATOM 3234 O O . LEU A 1 409 ? 20.988 4.364 -10.828 1.00 95.50 409 LEU A O 1
ATOM 3238 N N . MET A 1 410 ? 19.288 5.584 -9.982 1.00 95.31 410 MET A N 1
ATOM 3239 C CA . MET A 1 410 ? 19.246 4.940 -8.667 1.00 95.31 410 MET A CA 1
ATOM 3240 C C . MET A 1 410 ? 18.821 3.465 -8.805 1.00 95.31 410 MET A C 1
ATOM 3242 O O . MET A 1 410 ? 18.169 3.138 -9.797 1.00 95.31 410 MET A O 1
ATOM 3246 N N . PRO A 1 411 ? 19.115 2.584 -7.826 1.00 96.25 411 PRO A N 1
ATOM 3247 C CA . PRO A 1 411 ? 18.604 1.209 -7.806 1.00 96.25 411 PRO A CA 1
ATOM 3248 C C . PRO A 1 411 ? 17.104 1.147 -8.098 1.00 96.25 411 PRO A C 1
ATOM 3250 O O . PRO A 1 411 ? 16.335 1.955 -7.570 1.00 96.25 411 PRO A O 1
ATOM 3253 N N . GLN A 1 412 ? 16.695 0.239 -8.982 1.00 96.88 412 GLN A N 1
ATOM 3254 C CA . GLN A 1 412 ? 15.332 0.134 -9.514 1.00 96.88 412 GLN A CA 1
ATOM 3255 C C . GLN A 1 412 ? 14.749 1.425 -10.106 1.00 96.88 412 GLN A C 1
ATOM 3257 O O . GLN A 1 412 ? 13.529 1.547 -10.200 1.00 96.88 412 GLN A O 1
ATOM 3262 N N . GLY A 1 413 ? 15.563 2.402 -10.502 1.00 96.69 413 GLY A N 1
ATOM 3263 C CA . GLY A 1 413 ? 15.153 3.505 -11.372 1.00 96.69 413 GLY A CA 1
ATOM 3264 C C . GLY A 1 413 ? 15.077 3.034 -12.824 1.00 96.69 413 GLY A C 1
ATOM 3265 O O . GLY A 1 413 ? 15.870 2.185 -13.239 1.00 96.69 413 GLY A O 1
ATOM 3266 N N . ALA A 1 414 ? 14.123 3.557 -13.594 1.00 97.88 414 ALA A N 1
ATOM 3267 C CA . ALA A 1 414 ? 13.949 3.182 -14.994 1.00 97.88 414 ALA A CA 1
ATOM 3268 C C . ALA A 1 414 ? 13.376 4.318 -15.844 1.00 97.88 414 ALA A C 1
ATOM 3270 O O . ALA A 1 414 ? 12.591 5.121 -15.348 1.00 97.88 414 ALA A O 1
ATOM 3271 N N . VAL A 1 415 ? 13.727 4.334 -17.128 1.00 97.81 415 VAL A N 1
ATOM 3272 C CA . VAL A 1 415 ? 13.184 5.249 -18.139 1.00 97.81 415 VAL A CA 1
ATOM 3273 C C . VAL A 1 415 ? 12.768 4.483 -19.392 1.00 97.81 415 VAL A C 1
ATOM 3275 O O . VAL A 1 415 ? 13.332 3.429 -19.696 1.00 97.81 415 VAL A O 1
ATOM 3278 N N . VAL A 1 416 ? 11.803 5.030 -20.133 1.00 97.56 416 VAL A N 1
ATOM 3279 C CA . VAL A 1 416 ? 11.432 4.548 -21.469 1.00 97.56 416 VAL A CA 1
ATOM 3280 C C . VAL A 1 416 ? 11.986 5.532 -22.489 1.00 97.56 416 VAL A C 1
ATOM 3282 O O . VAL A 1 416 ? 11.604 6.698 -22.491 1.00 97.56 416 VAL A O 1
ATOM 3285 N N . PHE A 1 417 ? 12.934 5.088 -23.307 1.00 95.38 417 PHE A N 1
ATOM 3286 C CA . PHE A 1 417 ? 13.730 5.938 -24.184 1.00 95.38 417 PHE A CA 1
ATOM 3287 C C . PHE A 1 417 ? 13.481 5.614 -25.652 1.00 95.38 417 PHE A C 1
ATOM 3289 O O . PHE A 1 417 ? 13.778 4.504 -26.095 1.00 95.38 417 PHE A O 1
ATOM 3296 N N . ASP A 1 418 ? 13.012 6.606 -26.405 1.00 92.81 418 ASP A N 1
ATOM 3297 C CA . ASP A 1 418 ? 12.903 6.509 -27.859 1.00 92.81 418 ASP A CA 1
ATOM 3298 C C . ASP A 1 418 ? 14.201 6.999 -28.503 1.00 92.81 418 ASP A C 1
ATOM 3300 O O . ASP A 1 418 ? 14.535 8.190 -28.518 1.00 92.81 418 ASP A O 1
ATOM 3304 N N . ALA A 1 419 ? 14.958 6.039 -29.017 1.00 89.50 419 ALA A N 1
ATOM 3305 C CA . ALA A 1 419 ? 16.233 6.245 -29.664 1.00 89.50 419 ALA A CA 1
ATOM 3306 C C . ALA A 1 419 ? 16.070 6.699 -31.121 1.00 89.50 419 ALA A C 1
ATOM 3308 O O . ALA A 1 419 ? 15.136 6.322 -31.827 1.00 89.50 419 ALA A O 1
ATOM 3309 N N . LYS A 1 420 ? 17.048 7.481 -31.588 1.00 83.00 420 LYS A N 1
ATOM 3310 C CA . LYS A 1 420 ? 17.193 7.847 -33.003 1.00 83.00 420 LYS A CA 1
ATOM 3311 C C . LYS A 1 420 ? 17.990 6.784 -33.766 1.00 83.00 420 LYS A C 1
ATOM 3313 O O . LYS A 1 420 ? 18.725 6.002 -33.156 1.00 83.00 420 LYS A O 1
ATOM 3318 N N . ASP A 1 421 ? 17.849 6.804 -35.092 1.00 68.12 421 ASP A N 1
ATOM 3319 C CA . ASP A 1 421 ? 18.480 5.891 -36.058 1.00 68.12 421 ASP A CA 1
ATOM 3320 C C . ASP A 1 421 ? 20.011 6.048 -36.117 1.00 68.12 421 ASP A C 1
ATOM 3322 O O . ASP A 1 421 ? 20.561 6.578 -37.076 1.00 68.12 421 ASP A O 1
ATOM 3326 N N . ASP A 1 422 ? 20.696 5.626 -35.056 1.00 80.94 422 ASP A N 1
ATOM 3327 C CA . ASP A 1 422 ? 22.158 5.515 -34.890 1.00 80.94 422 ASP A CA 1
ATOM 3328 C C . ASP A 1 422 ? 22.567 5.227 -33.433 1.00 80.94 422 ASP A C 1
ATOM 3330 O O . ASP A 1 422 ? 23.750 4.978 -33.167 1.00 80.94 422 ASP A O 1
ATOM 3334 N N . PHE A 1 423 ? 21.621 5.245 -32.484 1.00 89.12 423 PHE A N 1
ATOM 3335 C CA . PHE A 1 423 ? 21.916 5.050 -31.070 1.00 89.12 423 PHE A CA 1
ATOM 3336 C C . PHE A 1 423 ? 22.629 3.720 -30.806 1.00 89.12 423 PHE A C 1
ATOM 3338 O O . PHE A 1 423 ? 22.191 2.642 -31.217 1.00 89.12 423 PHE A O 1
ATOM 3345 N N . LYS A 1 424 ? 23.731 3.800 -30.057 1.00 91.38 424 LYS A N 1
ATOM 3346 C CA . LYS A 1 424 ? 24.487 2.643 -29.584 1.00 91.38 424 LYS A CA 1
ATOM 3347 C C . LYS A 1 424 ? 24.456 2.619 -28.070 1.00 91.38 424 LYS A C 1
ATOM 3349 O O . LYS A 1 424 ? 24.825 3.600 -27.431 1.00 91.38 424 LYS A O 1
ATOM 3354 N N . VAL A 1 425 ? 24.071 1.471 -27.521 1.00 94.19 425 VAL A N 1
ATOM 3355 C CA . VAL A 1 425 ? 24.149 1.219 -26.082 1.00 94.19 425 VAL A CA 1
ATOM 3356 C C . VAL A 1 425 ? 25.610 1.375 -25.631 1.00 94.19 425 VAL A C 1
ATOM 3358 O O . VAL A 1 425 ? 26.476 0.683 -26.179 1.00 94.19 425 VAL A O 1
ATOM 3361 N N . PRO A 1 426 ? 25.909 2.252 -24.655 1.00 95.56 426 PRO A N 1
ATOM 3362 C CA . PRO A 1 426 ? 27.269 2.433 -24.161 1.00 95.56 426 PRO A CA 1
ATOM 3363 C C . PRO A 1 426 ? 27.826 1.153 -23.532 1.00 95.56 426 PRO A C 1
ATOM 3365 O O . PRO A 1 426 ? 27.163 0.502 -22.722 1.00 95.56 426 PRO A O 1
ATOM 3368 N N . SER A 1 427 ? 29.069 0.799 -23.865 1.00 95.31 427 SER A N 1
ATOM 3369 C CA . SER A 1 427 ? 29.743 -0.372 -23.286 1.00 95.31 427 SER A CA 1
ATOM 3370 C C . SER A 1 427 ? 30.274 -0.126 -21.871 1.00 95.31 427 SER A C 1
ATOM 3372 O O . SER A 1 427 ? 30.543 -1.082 -21.155 1.00 95.31 427 SER A O 1
ATOM 3374 N N . ASN A 1 428 ? 30.443 1.138 -21.474 1.00 96.62 428 ASN A N 1
ATOM 3375 C CA . ASN A 1 428 ? 30.958 1.562 -20.167 1.00 96.62 428 ASN A CA 1
ATOM 3376 C C . ASN A 1 428 ? 29.850 1.960 -19.171 1.00 96.62 428 ASN A C 1
ATOM 3378 O O . ASN A 1 428 ? 30.115 2.674 -18.205 1.00 96.62 428 ASN A O 1
ATOM 3382 N N . LYS A 1 429 ? 28.607 1.541 -19.427 1.00 97.62 429 LYS A N 1
ATOM 3383 C CA . LYS A 1 429 ? 27.488 1.692 -18.491 1.00 97.62 429 LYS A CA 1
ATOM 3384 C C . LYS A 1 429 ? 27.745 0.933 -17.183 1.00 97.62 429 LYS A C 1
ATOM 3386 O O . LYS A 1 429 ? 28.539 -0.008 -17.156 1.00 97.62 429 LYS A O 1
ATOM 3391 N N . GLY A 1 430 ? 27.059 1.339 -16.116 1.00 97.69 430 GLY A N 1
ATOM 3392 C CA . GLY A 1 430 ? 27.105 0.650 -14.827 1.00 97.69 430 GLY A CA 1
ATOM 3393 C C . GLY A 1 430 ? 26.752 -0.834 -14.936 1.00 97.69 430 GLY A C 1
ATOM 3394 O O . GLY A 1 430 ? 26.033 -1.249 -15.849 1.00 97.69 430 GLY A O 1
ATOM 3395 N N . GLN A 1 431 ? 27.271 -1.632 -14.005 1.00 97.06 431 GLN A N 1
ATOM 3396 C CA . GLN A 1 431 ? 27.133 -3.088 -14.003 1.00 97.06 431 GLN A CA 1
ATOM 3397 C C . GLN A 1 431 ? 25.667 -3.542 -14.015 1.00 97.06 431 GLN A C 1
ATOM 3399 O O . GLN A 1 431 ? 25.343 -4.524 -14.682 1.00 97.06 431 GLN A O 1
ATOM 3404 N N . HIS A 1 432 ? 24.790 -2.823 -13.315 1.00 97.75 432 HIS A N 1
ATOM 3405 C CA . HIS A 1 432 ? 23.367 -3.144 -13.219 1.00 97.75 432 HIS A CA 1
ATOM 3406 C C . HIS A 1 432 ? 22.514 -2.344 -14.213 1.00 97.75 432 HIS A C 1
ATOM 3408 O O . HIS A 1 432 ? 21.293 -2.489 -14.230 1.00 97.75 432 HIS A O 1
ATOM 3414 N N . ILE A 1 433 ? 23.115 -1.505 -15.067 1.00 98.38 433 ILE A N 1
ATOM 3415 C CA . ILE A 1 433 ? 22.368 -0.756 -16.079 1.00 98.38 433 ILE A CA 1
ATOM 3416 C C . ILE A 1 433 ? 22.061 -1.651 -17.279 1.00 98.38 433 ILE A C 1
ATOM 3418 O O . ILE A 1 433 ? 22.932 -2.040 -18.069 1.00 98.38 433 ILE A O 1
ATOM 3422 N N . GLN A 1 434 ? 20.779 -1.924 -17.479 1.00 98.12 434 GLN A N 1
ATOM 3423 C CA . GLN A 1 434 ? 20.273 -2.697 -18.602 1.00 98.12 434 GLN A CA 1
ATOM 3424 C C . GLN A 1 434 ? 19.615 -1.768 -19.622 1.00 98.12 434 GLN A C 1
ATOM 3426 O O . GLN A 1 434 ? 18.963 -0.798 -19.262 1.00 98.12 434 GLN A O 1
ATOM 3431 N N . TYR A 1 435 ? 19.836 -2.055 -20.905 1.00 97.38 435 TYR A N 1
ATOM 3432 C CA . TYR A 1 435 ? 19.157 -1.405 -22.026 1.00 97.38 435 TYR A CA 1
ATOM 3433 C C . TYR A 1 435 ? 18.382 -2.509 -22.732 1.00 97.38 435 TYR A C 1
ATOM 3435 O O . TYR A 1 435 ? 18.970 -3.281 -23.492 1.00 97.38 435 TYR A O 1
ATOM 3443 N N . VAL A 1 436 ? 17.097 -2.631 -22.424 1.00 97.00 436 VAL A N 1
ATOM 3444 C CA . VAL A 1 436 ? 16.226 -3.659 -22.989 1.00 97.00 436 VAL A CA 1
ATOM 3445 C C . VAL A 1 436 ? 15.566 -3.083 -24.234 1.00 97.00 436 VAL A C 1
ATOM 3447 O O . VAL A 1 436 ? 14.738 -2.182 -24.129 1.00 97.00 436 VAL A O 1
ATOM 3450 N N . ASP A 1 437 ? 15.967 -3.567 -25.410 1.00 94.38 437 ASP A N 1
ATOM 3451 C CA . ASP A 1 437 ? 15.329 -3.214 -26.683 1.00 94.38 437 ASP A CA 1
ATOM 3452 C C . ASP A 1 437 ? 13.942 -3.863 -26.729 1.00 94.38 437 ASP A C 1
ATOM 3454 O O . ASP A 1 437 ? 13.824 -5.089 -26.692 1.00 94.38 437 ASP A O 1
ATOM 3458 N N . ILE A 1 438 ? 12.897 -3.041 -26.763 1.00 92.50 438 ILE A N 1
ATOM 3459 C CA . ILE A 1 438 ? 11.503 -3.498 -26.802 1.00 92.50 438 ILE A CA 1
ATOM 3460 C C . ILE A 1 438 ? 10.846 -3.222 -28.160 1.00 92.50 438 ILE A C 1
ATOM 3462 O O . ILE A 1 438 ? 9.631 -3.385 -28.313 1.00 92.50 438 ILE A O 1
ATOM 3466 N N . SER A 1 439 ? 11.655 -2.834 -29.148 1.00 81.31 439 SER A N 1
ATOM 3467 C CA . SER A 1 439 ? 11.246 -2.542 -30.520 1.00 81.31 439 SER A CA 1
ATOM 3468 C C . SER A 1 439 ? 10.926 -3.853 -31.238 1.00 81.31 439 SER A C 1
ATOM 3470 O O . SER A 1 439 ? 11.804 -4.560 -31.726 1.00 81.31 439 SER A O 1
ATOM 3472 N N . GLY A 1 440 ? 9.649 -4.223 -31.251 1.00 66.81 440 GLY A N 1
ATOM 3473 C CA . GLY A 1 440 ? 9.153 -5.437 -31.893 1.00 66.81 440 GLY A CA 1
ATOM 3474 C C . GLY A 1 440 ? 7.689 -5.690 -31.547 1.00 66.81 440 GLY A C 1
ATOM 3475 O O . GLY A 1 440 ? 7.205 -5.236 -30.504 1.00 66.81 440 GLY A O 1
ATOM 3476 N N . ALA A 1 441 ? 6.973 -6.417 -32.412 1.00 47.62 441 ALA A N 1
ATOM 3477 C CA . ALA A 1 441 ? 5.612 -6.874 -32.126 1.00 47.62 441 ALA A CA 1
ATOM 3478 C C . ALA A 1 441 ? 5.568 -7.669 -30.802 1.00 47.62 441 ALA A C 1
ATOM 3480 O O . ALA A 1 441 ? 6.594 -8.159 -30.320 1.00 47.62 441 ALA A O 1
ATOM 3481 N N . ALA A 1 442 ? 4.397 -7.723 -30.160 1.00 44.28 442 ALA A N 1
ATOM 3482 C CA . ALA A 1 442 ? 4.165 -8.583 -28.997 1.00 44.28 442 ALA A CA 1
ATOM 3483 C C . ALA A 1 442 ? 4.686 -9.997 -29.292 1.00 44.28 442 ALA A C 1
ATOM 3485 O O . ALA A 1 442 ? 4.587 -10.454 -30.432 1.00 44.28 442 ALA A O 1
ATOM 3486 N N . SER A 1 443 ? 5.276 -10.657 -28.297 1.00 36.56 443 SER A N 1
ATOM 3487 C CA . SER A 1 443 ? 5.697 -12.047 -28.468 1.00 36.56 443 SER A CA 1
ATOM 3488 C C . SER A 1 443 ? 4.476 -12.895 -28.854 1.00 36.56 443 SER A C 1
ATOM 3490 O O . SER A 1 443 ? 3.574 -13.105 -28.047 1.00 36.56 443 SER A O 1
ATOM 3492 N N . GLU A 1 444 ? 4.393 -13.313 -30.119 1.00 32.62 444 GLU A N 1
ATOM 3493 C CA . GLU A 1 444 ? 3.484 -14.386 -30.514 1.00 32.62 444 GLU A CA 1
ATOM 3494 C C . GLU A 1 444 ? 3.994 -15.674 -29.864 1.00 32.62 444 GLU A C 1
ATOM 3496 O O . GLU A 1 444 ? 5.204 -15.910 -29.788 1.00 32.62 444 GLU A O 1
ATOM 3501 N N . GLU A 1 445 ? 3.065 -16.466 -29.325 1.00 35.81 445 GLU A N 1
ATOM 3502 C CA . GLU A 1 445 ? 3.362 -17.737 -28.671 1.00 35.81 445 GLU A CA 1
ATOM 3503 C C . GLU A 1 445 ? 4.276 -18.598 -29.555 1.00 35.81 445 GLU A C 1
ATOM 3505 O O . GLU A 1 445 ? 4.043 -18.691 -30.764 1.00 35.81 445 GLU A O 1
ATOM 3510 N N . PRO A 1 446 ? 5.264 -19.315 -28.990 1.00 30.52 446 PRO A N 1
ATOM 3511 C CA . PRO A 1 446 ? 5.787 -20.464 -29.695 1.00 30.52 446 PRO A CA 1
ATOM 3512 C C . PRO A 1 446 ? 4.640 -21.475 -29.771 1.00 30.52 446 PRO A C 1
ATOM 3514 O O . PRO A 1 446 ? 4.315 -22.139 -28.787 1.00 30.52 446 PRO A O 1
ATOM 3517 N N . THR A 1 447 ? 4.002 -21.581 -30.937 1.00 32.31 447 THR A N 1
ATOM 3518 C CA . THR A 1 447 ? 3.168 -22.733 -31.267 1.00 32.31 447 THR A CA 1
ATOM 3519 C C . THR A 1 447 ? 4.057 -23.958 -31.124 1.00 32.31 447 THR A C 1
ATOM 3521 O O . THR A 1 447 ? 4.933 -24.198 -31.956 1.00 32.31 447 THR A O 1
ATOM 3524 N N . GLY A 1 448 ? 3.887 -24.689 -30.025 1.00 28.62 448 GLY A N 1
ATOM 3525 C CA . GLY A 1 448 ? 4.541 -25.966 -29.819 1.00 28.62 448 GLY A CA 1
ATOM 3526 C C . GLY A 1 448 ? 4.066 -26.930 -30.894 1.00 28.62 448 GLY A C 1
ATOM 3527 O O . GLY A 1 448 ? 3.017 -27.556 -30.751 1.00 28.62 448 GLY A O 1
ATOM 3528 N N . GLU A 1 449 ? 4.828 -27.054 -31.978 1.00 30.23 449 GLU A N 1
ATOM 3529 C CA . GLU A 1 449 ? 4.755 -28.244 -32.810 1.00 30.23 449 GLU A CA 1
ATOM 3530 C C . GLU A 1 449 ? 5.143 -29.422 -31.920 1.00 30.23 449 GLU A C 1
ATOM 3532 O O . GLU A 1 449 ? 6.273 -29.549 -31.450 1.00 30.23 449 GLU A O 1
ATOM 3537 N N . THR A 1 450 ? 4.150 -30.254 -31.627 1.00 30.05 450 THR A N 1
ATOM 3538 C CA . THR A 1 450 ? 4.353 -31.544 -30.980 1.00 30.05 450 THR A CA 1
ATOM 3539 C C . THR A 1 450 ? 5.143 -32.416 -31.958 1.00 30.05 450 THR A C 1
ATOM 3541 O O . THR A 1 450 ? 4.628 -32.672 -33.050 1.00 30.05 450 THR A O 1
ATOM 3544 N N . PRO A 1 451 ? 6.356 -32.897 -31.631 1.00 29.95 451 PRO A N 1
ATOM 3545 C CA . PRO A 1 451 ? 7.020 -33.871 -32.479 1.00 29.95 451 PRO A CA 1
ATOM 3546 C C . PRO A 1 451 ? 6.230 -35.177 -32.389 1.00 29.95 451 PRO A C 1
ATOM 3548 O O . PRO A 1 451 ? 6.108 -35.779 -31.321 1.00 29.95 451 PRO A O 1
ATOM 3551 N N . THR A 1 452 ? 5.657 -35.595 -33.513 1.00 31.77 452 THR A N 1
ATOM 3552 C CA . THR A 1 452 ? 5.127 -36.945 -33.715 1.00 31.77 452 THR A CA 1
ATOM 3553 C C . THR A 1 452 ? 6.217 -37.964 -33.401 1.00 31.77 452 THR A C 1
ATOM 3555 O O . THR A 1 452 ? 7.327 -37.860 -33.920 1.00 31.77 452 THR A O 1
ATOM 3558 N N . GLY A 1 453 ? 5.897 -38.900 -32.510 1.00 27.92 453 GLY A N 1
ATOM 3559 C CA . GLY A 1 453 ? 6.856 -39.800 -31.890 1.00 27.92 453 GLY A CA 1
ATOM 3560 C C . GLY A 1 453 ? 7.399 -40.919 -32.774 1.00 27.92 453 GLY A C 1
ATOM 3561 O O . GLY A 1 453 ? 6.815 -41.293 -33.787 1.00 27.92 453 GLY A O 1
ATOM 3562 N N . GLU A 1 454 ? 8.482 -41.507 -32.276 1.00 31.53 454 GLU A N 1
ATOM 3563 C CA . GLU A 1 454 ? 8.776 -42.931 -32.394 1.00 31.53 454 GLU A CA 1
ATOM 3564 C C . GLU A 1 454 ? 8.897 -43.490 -30.967 1.00 31.53 454 GLU A C 1
ATOM 3566 O O . GLU A 1 454 ? 9.626 -42.955 -30.130 1.00 31.53 454 GLU A O 1
ATOM 3571 N N . GLU A 1 455 ? 8.112 -44.527 -30.679 1.00 32.00 455 GLU A N 1
ATOM 3572 C CA . GLU A 1 455 ? 8.143 -45.308 -29.439 1.00 32.00 455 GLU A CA 1
ATOM 3573 C C . GLU A 1 455 ? 9.483 -46.052 -29.303 1.00 32.00 455 GLU A C 1
ATOM 3575 O O . GLU A 1 455 ? 9.850 -46.799 -30.214 1.00 32.00 455 GLU A O 1
ATOM 3580 N N . PRO A 1 456 ? 10.186 -45.969 -28.159 1.00 30.95 456 PRO A N 1
ATOM 3581 C CA . PRO A 1 456 ? 11.173 -46.970 -27.804 1.00 30.95 456 PRO A CA 1
ATOM 3582 C C . PRO A 1 456 ? 10.487 -48.131 -27.074 1.00 30.95 456 PRO A C 1
ATOM 3584 O O . PRO A 1 456 ? 9.877 -47.970 -26.016 1.00 30.95 456 PRO A O 1
ATOM 3587 N N . THR A 1 457 ? 10.619 -49.321 -27.654 1.00 33.22 457 THR A N 1
ATOM 3588 C CA . THR A 1 457 ? 10.299 -50.620 -27.055 1.00 33.22 457 THR A CA 1
ATOM 3589 C C . THR A 1 457 ? 10.987 -50.791 -25.700 1.00 33.22 457 THR A C 1
ATOM 3591 O O . THR A 1 457 ? 12.211 -50.700 -25.609 1.00 33.22 457 THR A O 1
ATOM 3594 N N . ALA A 1 458 ? 10.195 -51.064 -24.663 1.00 30.47 458 ALA A N 1
ATOM 3595 C CA . ALA A 1 458 ? 10.667 -51.385 -23.323 1.00 30.47 458 ALA A CA 1
ATOM 3596 C C . ALA A 1 458 ? 11.198 -52.829 -23.246 1.00 30.47 458 ALA A C 1
ATOM 3598 O O . ALA A 1 458 ? 10.506 -53.765 -23.647 1.00 30.47 458 ALA A O 1
ATOM 3599 N N . GLU A 1 459 ? 12.394 -53.007 -22.681 1.00 33.81 459 GLU A N 1
ATOM 3600 C CA . GLU A 1 459 ? 12.826 -54.267 -22.065 1.00 33.81 459 GLU A CA 1
ATOM 3601 C C . GLU A 1 459 ? 12.542 -54.202 -20.554 1.00 33.81 459 GLU A C 1
ATOM 3603 O O . GLU A 1 459 ? 12.821 -53.195 -19.898 1.00 33.81 459 GLU A O 1
ATOM 3608 N N . GLU A 1 460 ? 11.949 -55.267 -20.009 1.00 34.19 460 GLU A N 1
ATOM 3609 C CA . GLU A 1 460 ? 11.645 -55.421 -18.581 1.00 34.19 460 GLU A CA 1
ATOM 3610 C C . GLU A 1 460 ? 12.923 -55.523 -17.725 1.00 34.19 460 GLU A C 1
ATOM 3612 O O . GLU A 1 460 ? 13.818 -56.304 -18.060 1.00 34.19 460 GLU A O 1
ATOM 3617 N N . PRO A 1 461 ? 12.996 -54.854 -16.558 1.00 33.56 461 PRO A N 1
ATOM 3618 C CA . PRO A 1 461 ? 13.993 -55.169 -15.549 1.00 33.56 461 PRO A CA 1
ATOM 3619 C C . PRO A 1 461 ? 13.457 -56.206 -14.550 1.00 33.56 461 PRO A C 1
ATOM 3621 O O . PRO A 1 461 ? 12.444 -56.014 -13.875 1.00 33.56 461 PRO A O 1
ATOM 3624 N N . THR A 1 462 ? 14.190 -57.308 -14.430 1.00 34.53 462 THR A N 1
ATOM 3625 C CA . THR A 1 462 ? 14.061 -58.325 -13.381 1.00 34.53 462 THR A CA 1
ATOM 3626 C C . THR A 1 462 ? 14.818 -57.929 -12.105 1.00 34.53 462 THR A C 1
ATOM 3628 O O . THR A 1 462 ? 16.005 -57.622 -12.190 1.00 34.53 462 THR A O 1
ATOM 3631 N N . GLY A 1 463 ? 14.169 -58.079 -10.939 1.00 30.84 463 GLY A N 1
ATOM 3632 C CA . GLY A 1 463 ? 14.778 -58.136 -9.591 1.00 30.84 463 GLY A CA 1
ATOM 3633 C C . GLY A 1 463 ? 15.078 -56.768 -8.957 1.00 30.84 463 GLY A C 1
ATOM 3634 O O . GLY A 1 463 ? 15.449 -55.836 -9.650 1.00 30.84 463 GLY A O 1
ATOM 3635 N N . GLU A 1 464 ? 14.932 -56.507 -7.659 1.00 32.59 464 GLU A N 1
ATOM 3636 C CA . GLU A 1 464 ? 14.603 -57.280 -6.458 1.00 32.59 464 GLU A CA 1
ATOM 3637 C C . GLU A 1 464 ? 13.847 -56.339 -5.491 1.00 32.59 464 GLU A C 1
ATOM 3639 O O . GLU A 1 464 ? 13.975 -55.116 -5.553 1.00 32.59 464 GLU A O 1
ATOM 3644 N N . THR A 1 465 ? 13.034 -56.899 -4.599 1.00 35.25 465 THR A N 1
ATOM 3645 C CA . THR A 1 465 ? 12.242 -56.164 -3.600 1.00 35.25 465 THR A CA 1
ATOM 3646 C C . THR A 1 465 ? 13.123 -55.699 -2.429 1.00 35.25 465 THR A C 1
ATOM 3648 O O . THR A 1 465 ? 13.727 -56.559 -1.788 1.00 35.25 465 THR A O 1
ATOM 3651 N N . PRO A 1 466 ? 13.168 -54.405 -2.050 1.00 33.84 466 PRO A N 1
ATOM 3652 C CA . PRO A 1 466 ? 13.777 -54.000 -0.790 1.00 33.84 466 PRO A CA 1
ATOM 3653 C C . PRO A 1 466 ? 12.772 -54.189 0.349 1.00 33.84 466 PRO A C 1
ATOM 3655 O O . PRO A 1 466 ? 11.693 -53.593 0.372 1.00 33.84 466 PRO A O 1
ATOM 3658 N N . THR A 1 467 ? 13.138 -55.037 1.303 1.00 36.47 467 THR A N 1
ATOM 3659 C CA . THR A 1 467 ? 12.515 -55.156 2.622 1.00 36.47 467 THR A CA 1
ATOM 3660 C C . THR A 1 467 ? 12.561 -53.822 3.364 1.00 36.47 467 THR A C 1
ATOM 3662 O O . THR A 1 467 ? 13.611 -53.192 3.458 1.00 36.47 467 THR A O 1
ATOM 3665 N N . ALA A 1 468 ? 11.419 -53.409 3.911 1.00 33.50 468 ALA A N 1
ATOM 3666 C CA . ALA A 1 468 ? 11.310 -52.253 4.788 1.00 33.50 468 ALA A CA 1
ATOM 3667 C C . ALA A 1 468 ? 12.052 -52.514 6.110 1.00 33.50 468 ALA A C 1
ATOM 3669 O O . ALA A 1 468 ? 11.655 -53.390 6.879 1.00 33.50 468 ALA A O 1
ATOM 3670 N N . GLU A 1 469 ? 13.102 -51.742 6.383 1.00 36.22 469 GLU A N 1
ATOM 3671 C CA . GLU A 1 469 ? 13.675 -51.625 7.722 1.00 36.22 469 GLU A CA 1
ATOM 3672 C C . GLU A 1 469 ? 12.926 -50.536 8.501 1.00 36.22 469 GLU A C 1
ATOM 3674 O O . GLU A 1 469 ? 12.760 -49.400 8.055 1.00 36.22 469 GLU A O 1
ATOM 3679 N N . THR A 1 470 ? 12.431 -50.914 9.674 1.00 38.75 470 THR A N 1
ATOM 3680 C CA . THR A 1 470 ? 11.885 -50.018 10.695 1.00 38.75 470 THR A CA 1
ATOM 3681 C C . THR A 1 470 ? 12.976 -49.081 11.234 1.00 38.75 470 THR A C 1
ATOM 3683 O O . THR A 1 470 ? 14.052 -49.579 11.562 1.00 38.75 470 THR A O 1
ATOM 3686 N N . PRO A 1 471 ? 12.727 -47.767 11.405 1.00 39.56 471 PRO A N 1
ATOM 3687 C CA . PRO A 1 471 ? 13.708 -46.864 12.002 1.00 39.56 471 PRO A CA 1
ATOM 3688 C C . PRO A 1 471 ? 13.921 -47.166 13.494 1.00 39.56 471 PRO A C 1
ATOM 3690 O O . PRO A 1 471 ? 12.953 -47.289 14.249 1.00 39.56 471 PRO A O 1
ATOM 3693 N N . GLU A 1 472 ? 15.181 -47.255 13.926 1.00 45.75 472 GLU A N 1
ATOM 3694 C CA . GLU A 1 472 ? 15.545 -47.346 15.345 1.00 45.75 472 GLU A CA 1
ATOM 3695 C C . GLU A 1 472 ? 15.310 -46.004 16.074 1.00 45.75 472 GLU A C 1
ATOM 3697 O O . GLU A 1 472 ? 15.583 -44.937 15.516 1.00 45.75 472 GLU A O 1
ATOM 3702 N N . PRO A 1 473 ? 14.818 -46.020 17.328 1.00 40.12 473 PRO A N 1
ATOM 3703 C CA . PRO A 1 473 ? 14.622 -44.812 18.123 1.00 40.12 473 PRO A CA 1
ATOM 3704 C C . PRO A 1 473 ? 15.947 -44.258 18.669 1.00 40.12 473 PRO A C 1
ATOM 3706 O O . PRO A 1 473 ? 16.807 -45.005 19.134 1.00 40.12 473 PRO A O 1
ATOM 3709 N N . CYS A 1 474 ? 16.078 -42.927 18.686 1.00 42.38 474 CYS A N 1
ATOM 3710 C CA . CYS A 1 474 ? 17.207 -42.229 19.298 1.00 42.38 474 CYS A CA 1
ATOM 3711 C C . CYS A 1 474 ? 17.389 -42.639 20.774 1.00 42.38 474 CYS A C 1
ATOM 3713 O O . CYS A 1 474 ? 16.418 -42.617 21.543 1.00 42.38 474 CYS A O 1
ATOM 3715 N N . PRO A 1 475 ? 18.619 -42.945 21.223 1.00 45.50 475 PRO A N 1
ATOM 3716 C CA . PRO A 1 475 ? 18.883 -43.171 22.631 1.00 45.50 475 PRO A CA 1
ATOM 3717 C C . PRO A 1 475 ? 18.820 -41.813 23.339 1.00 45.50 475 PRO A C 1
ATOM 3719 O O . PRO A 1 475 ? 19.756 -41.025 23.232 1.00 45.50 475 PRO A O 1
ATOM 3722 N N . ASN A 1 476 ? 17.703 -41.565 24.036 1.00 50.31 476 ASN A N 1
ATOM 3723 C CA . ASN A 1 476 ? 17.399 -40.436 24.940 1.00 50.31 476 ASN A CA 1
ATOM 3724 C C . ASN A 1 476 ? 16.291 -39.454 24.505 1.00 50.31 476 ASN A C 1
ATOM 3726 O O . ASN A 1 476 ? 16.367 -38.282 24.838 1.00 50.31 476 ASN A O 1
ATOM 3730 N N . GLY A 1 477 ? 15.217 -39.913 23.855 1.00 48.31 477 GLY A N 1
ATOM 3731 C CA . GLY A 1 477 ? 13.895 -39.266 23.987 1.00 48.31 477 GLY A CA 1
ATOM 3732 C C . GLY A 1 477 ? 13.704 -37.836 23.446 1.00 48.31 477 GLY A C 1
ATOM 3733 O O . GLY A 1 477 ? 12.628 -37.282 23.653 1.00 48.31 477 GLY A O 1
ATOM 3734 N N . ASP A 1 478 ? 14.673 -37.262 22.732 1.00 40.50 478 ASP A N 1
ATOM 3735 C CA . ASP A 1 478 ? 14.574 -35.921 22.142 1.00 40.50 478 ASP A CA 1
ATOM 3736 C C . ASP A 1 478 ? 14.188 -35.958 20.648 1.00 40.50 478 ASP A C 1
ATOM 3738 O O . ASP A 1 478 ? 14.607 -36.830 19.886 1.00 40.50 478 ASP A O 1
ATOM 3742 N N . LEU A 1 479 ? 13.378 -34.981 20.225 1.00 38.69 479 LEU A N 1
ATOM 3743 C CA . LEU A 1 479 ? 12.684 -34.908 18.926 1.00 38.69 479 LEU A CA 1
ATOM 3744 C C . LEU A 1 479 ? 13.499 -34.281 17.770 1.00 38.69 479 LEU A C 1
ATOM 3746 O O . LEU A 1 479 ? 12.915 -33.903 16.753 1.00 38.69 479 LEU A O 1
ATOM 3750 N N . TRP A 1 480 ? 14.827 -34.145 17.878 1.00 36.69 480 TRP A N 1
ATOM 3751 C CA . TRP A 1 480 ? 15.619 -33.525 16.803 1.00 36.69 480 TRP A CA 1
ATOM 3752 C C . TRP A 1 480 ? 17.103 -33.928 16.801 1.00 36.69 480 TRP A C 1
ATOM 3754 O O . TRP A 1 480 ? 17.794 -33.763 17.804 1.00 36.69 480 TRP A O 1
ATOM 3764 N N . CYS A 1 481 ? 17.617 -34.393 15.655 1.00 40.53 481 CYS A N 1
ATOM 3765 C CA . CYS A 1 481 ? 19.047 -34.630 15.423 1.00 40.53 481 CYS A CA 1
ATOM 3766 C C . CYS A 1 481 ? 19.565 -33.676 14.328 1.00 40.53 481 CYS A C 1
ATOM 3768 O O . CYS A 1 481 ? 19.150 -33.814 13.176 1.00 40.53 481 CYS A O 1
ATOM 3770 N N . PRO A 1 482 ? 20.468 -32.722 14.630 1.00 37.38 482 PRO A N 1
ATOM 3771 C CA . PRO A 1 482 ? 21.080 -31.881 13.609 1.00 37.38 482 PRO A CA 1
ATOM 3772 C C . PRO A 1 482 ? 22.102 -32.684 12.791 1.00 37.38 482 PRO A C 1
ATOM 3774 O O . PRO A 1 482 ? 23.027 -33.294 13.330 1.00 37.38 482 PRO A O 1
ATOM 3777 N N . GLY A 1 483 ? 21.916 -32.688 11.471 1.00 36.09 483 GLY A N 1
ATOM 3778 C CA . GLY A 1 483 ? 22.771 -33.390 10.523 1.00 36.09 483 GLY A CA 1
ATOM 3779 C C . GLY A 1 483 ? 24.143 -32.736 10.400 1.00 36.09 483 GLY A C 1
ATOM 3780 O O . GLY A 1 483 ? 24.271 -31.700 9.759 1.00 36.09 483 GLY A O 1
ATOM 3781 N N . ASN A 1 484 ? 25.148 -33.345 11.031 1.00 41.50 484 ASN A N 1
ATOM 3782 C CA . ASN A 1 484 ? 26.516 -33.493 10.522 1.00 41.50 484 ASN A CA 1
ATOM 3783 C C . ASN A 1 484 ? 27.388 -34.184 11.581 1.00 41.50 484 ASN A C 1
ATOM 3785 O O . ASN A 1 484 ? 27.955 -33.534 12.455 1.00 41.50 484 ASN A O 1
ATOM 3789 N N . TYR A 1 485 ? 27.544 -35.501 11.460 1.00 28.33 485 TYR A N 1
ATOM 3790 C CA . TYR A 1 485 ? 28.730 -36.200 11.952 1.00 28.33 485 TYR A CA 1
ATOM 3791 C C . TYR A 1 485 ? 29.234 -37.114 10.824 1.00 28.33 485 TYR A C 1
ATOM 3793 O O . TYR A 1 485 ? 28.437 -37.875 10.269 1.00 28.33 485 TYR A O 1
ATOM 3801 N N . PRO A 1 486 ? 30.508 -36.997 10.414 1.00 39.97 486 PRO A N 1
ATOM 3802 C CA . PRO A 1 486 ? 31.066 -37.793 9.327 1.00 39.97 486 PRO A CA 1
ATOM 3803 C C . PRO A 1 486 ? 31.238 -39.250 9.775 1.00 39.97 486 PRO A C 1
ATOM 3805 O O . PRO A 1 486 ? 31.421 -39.514 10.965 1.00 39.97 486 PRO A O 1
ATOM 3808 N N . ARG A 1 487 ? 31.167 -40.181 8.817 1.00 39.78 487 ARG A N 1
ATOM 3809 C CA . ARG A 1 487 ? 31.578 -41.575 9.040 1.00 39.78 487 ARG A CA 1
ATOM 3810 C C . ARG A 1 487 ? 33.057 -41.670 9.383 1.00 39.78 487 ARG A C 1
ATOM 3812 O O . ARG A 1 487 ? 33.835 -40.889 8.786 1.00 39.78 487 ARG A O 1
#

Foldseek 3Di:
DDDDDDDDDDDDDDPPPDPDPAPQFFKWKKWQLDPDLPDDWWFLFDDDPVQADPDPCLQDQPPQDLAAAADADDDAQPQDDLVQQVVQLVPLPLLLPVDDQQDKDWAFDAQAAVRDTDTQIWGFLDDDQAETETERDPLQHSVNSVVLRCCCVPFLQVLLCQLANHFDFSSVNNYAYEYEYARNDCCVPRSYDHQWADHLQLCGPDPSHVVGRYIYGHQPPQQHDDDRGHSVSCSLVVSLRVNLRRLCCLFPVVLPARSVQTLAAPLQSLLSSLVSSCSRVVADPVVLLVCQAPDSSLQQWDAQRNQDPPRCNSPNNSSSNLVSLLLQLQFQNRSNLNHQLSNDNHHNQVSSQVSCCVGHNVPDHSSNLLVLSSQQLDQQACDDSNHSVNDPNSVSRHHDEDSHHHRTHDHRTIHIYGHHDPDDRHPRIGPSIDIGTPSDHRDDDPPPPDPDDDDDDDDDDDDDDDDDDDDDDDDPDDDDDDDDDDD

pLDDT: mean 81.74, std 22.69, range [27.92, 98.88]

Radius of gyration: 29.17 Å; chains: 1; bounding box: 64×84×114 Å

Secondary structure (DSSP, 8-state):
-----------------PPP------EEEEEE----TTPPPEE--S--TTTB-----SS------SS-EEE--PPPPP---HHHHHHHHHHS--------TT-EEEEEEEETTTTEEEEEEEEEEEE-SSEEEEE--TTS-HHHHHHHHHHIIIIIHHHHHHHT-----SSSSS-EEEEEE----SHHHHSEEE-EEE-GGGGSSSTT--SSSEEEEE-TTTT-SSSS--GGGGHHHHHHHHHHHHHHIIIIIIS---TTT-SS-HHHHHHHHHHHHHHHH-S--HHHHHHHHH-HHHHTT--SSS---SS-HHHHHHHHHHHHHHHHHHSTTTTHHHHHHHH--S-HHHHHHHHHHHHT-TT--HHHHHHHHHHHHHH--SSSSSSSTT-GGGTT--PPEESSB-SEE-TT-EEEEE--TT----TTS-TTEEEEE--S--------------PPPPPPPP--PPPPPPPPPPTT--S---S----

Sequence (487 aa):
MKKIQKFTTCIAALAIAAPLAVADAKTYVINNSNSDKLGSSEVLGDLPSALVTKNNSILGDYKKSKDIHQIDKNFDIPKVSKDKITQSKAQIPNLVEDYQVGDTRDFTTINMVTNADEKTKATLQYDGSKAQIWVADSRVTKEKAEQIGKEFDQNIGPVVEKYFSTPSDIDKNGKINILVFDIKDDFEKTGSYVGGYFHPRDLLMMNGSNMSETFYMDTFPSMGKNGEMDVTKIYTTLAHEYQHMVNFNRNILVEKGDFIDGKMDTWLNEAFSMASEQIYSKQPLTKRIEYFNKSESIANGHSLIKWQNNNDVLSNYSLSYLFGQYLRTQADNGDAIFKEILEDQGTTIETLQNAIHKHVSPTMSVDQFMTNFRVALVKKDKSGPYGFKGEAGFDQINPIHITNLPESLMPQGAVVFDAKDDFKVPSNKGQHIQYVDISGAASEEPTGETPTGEEPTAEEPTGETPTAETPEPCPNGDLWCPGNYPR